Protein AF-A0A842XYD6-F1 (afdb_monomer_lite)

Foldseek 3Di:
DDPQAEDEPDDQQDWFQFPVVRDIDGQHPDCPDPNNVRLLRGDQCQRQPLQRQWFAFPVVRDIDGSPPPPRSVRTHRYDYDPPRHHDPDPPDDDDDDDPDDDDDDPFQPFDDDPFQVLFQDDPCNLLVQAPDPVLSVVLVVLVVLLVVCCVPLVFDWFDDSAFIFTDALLDTQWTWGHDNQHIKIKGWAWDQDPPAQHTDIDIDIATDRPDDPRHDPDCVVVNVSSVVRSVVVVVCLLVPSHDSNQSSVLSLQQVCLPPPHAVVQQKHFRHAQTFLGWGQDPNDTDTHTQGTWIARPPAQATEREQEDEPPDAVQVSLSVQLSSLVSCQVCVVSNVVVCVVSPRSHDSLEYEYEYEYADPNPPPDDHDPVSVVSCVVSVYWYKYWHWHNCCSVVVDTHTPDIDTHD

Radius of gyration: 24.39 Å; chains: 1; bounding box: 54×69×56 Å

Secondary structure (DSSP, 8-state):
-----EEEE-STT-EEEETTTTEEEE--S-TTSHHHHTGGGB-HHHHHSTT-SEEEETTTTEEEETT-GGGGGGEEEEEE-TTSPPPP-------PPP-----------B-----GGGSS--HHHHHHT---HHHHHHHHHHHHHHHHHHHHH--EEEEETTEEEEEETTEEEEEEEEETTEEEEEEEEEEEPTTSS-EEEEEEEEEESSS-TT--SSHHHHHHHHHHHHHHHHHHHHTT----HHHHHHHHHHHHHHHT-BTTB-EEEEEEEEEEEEEEETTEEEEEEEEEEEEETTT-EEEEEEE--TT--HHHHHHHHHHHHHHHHHHHHHHHHHHHHTT---EEEEEEEEEEEEGGGTTT----HHHHHHHHHHTEEEEEEEE-TTHHHHT---EEEEEEE-

pLDDT: mean 82.73, std 16.47, range [23.86, 97.06]

Sequence (406 aa):
MTDTKIKPLNQPGDYYFCSQCSEWHIYRADPDTPGHQHITHLDEEQTNSPSAKYYFCGACNKWHTGSKKDHLQNRLQIKRDDSIKPAPSAKNLRVQPKRTGARHSEDAEIGSFDGAAGLWKTESELLGSISSSESRRICEEILELAGSLDKNLHIQRFNRKNGFSFIVKGLKIGEIKIGSGGFVLSLMKNILNKGYTSVRKEKQDFIFNGTSANNPDSLKEIQDHLISESKNLISLRKTNTIGYREKWLHCLLIEQMQDNGLAGLDLDFLYYETPAGKVKRSRQFGREHIDILAGDRKNKSLAVVEVKKEGTDIGSAVSQGLSYIGWLWEHKEHLKPRIKQVGWDVSIDNLKLSIIAPDVDIQNFSLDAISKEQIKKYNCKVNLVSINQDWVQNENISVTRNFEID

Structure (mmCIF, N/CA/C/O backbone):
data_AF-A0A842XYD6-F1
#
_entry.id   AF-A0A842XYD6-F1
#
loop_
_atom_site.group_PDB
_atom_site.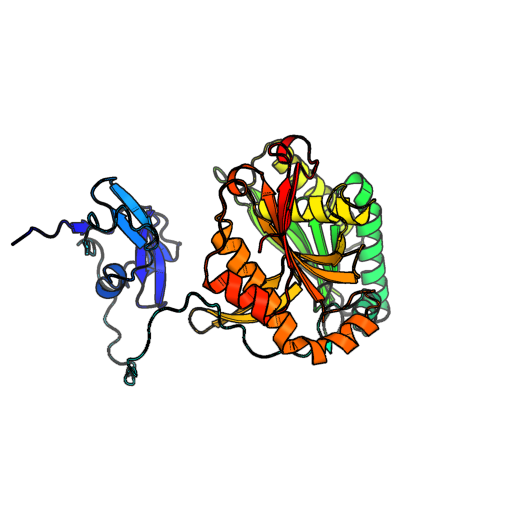id
_atom_site.type_symbol
_atom_site.label_atom_id
_atom_site.label_alt_id
_atom_site.label_comp_id
_atom_site.label_asym_id
_atom_site.label_entity_id
_atom_site.label_seq_id
_atom_site.pdbx_PDB_ins_code
_atom_site.Cartn_x
_atom_site.Cartn_y
_atom_site.Cartn_z
_atom_site.occupancy
_atom_site.B_iso_or_equiv
_atom_site.auth_seq_id
_atom_site.auth_comp_id
_atom_site.auth_asym_id
_atom_site.auth_atom_id
_atom_site.pdbx_PDB_model_num
ATOM 1 N N . MET A 1 1 ? 3.593 -49.746 26.029 1.00 36.34 1 MET A N 1
ATOM 2 C CA . MET A 1 1 ? 4.529 -49.032 25.138 1.00 36.34 1 MET A CA 1
ATOM 3 C C . MET A 1 1 ? 3.770 -48.782 23.852 1.00 36.34 1 MET A C 1
ATOM 5 O O . MET A 1 1 ? 3.431 -49.740 23.179 1.00 36.34 1 MET A O 1
ATOM 9 N N . THR A 1 2 ? 3.335 -47.550 23.604 1.00 44.50 2 THR A N 1
ATOM 10 C CA . THR A 1 2 ? 2.641 -47.193 22.360 1.00 44.50 2 THR A CA 1
ATOM 11 C C . THR A 1 2 ? 3.687 -46.988 21.277 1.00 44.50 2 THR A C 1
ATOM 13 O O . THR A 1 2 ? 4.556 -46.136 21.451 1.00 44.50 2 THR A O 1
ATOM 16 N N . ASP A 1 3 ? 3.621 -47.764 20.197 1.00 54.97 3 ASP A N 1
ATOM 17 C CA . ASP A 1 3 ? 4.497 -47.596 19.039 1.00 54.97 3 ASP A CA 1
ATOM 18 C C . ASP A 1 3 ? 4.385 -46.166 18.505 1.00 54.97 3 ASP A C 1
ATOM 20 O O . ASP A 1 3 ? 3.336 -45.741 18.007 1.00 54.97 3 ASP A O 1
ATOM 24 N N . THR A 1 4 ? 5.469 -45.401 18.627 1.00 74.81 4 THR A N 1
ATOM 25 C CA . THR A 1 4 ? 5.560 -44.077 18.021 1.00 74.81 4 THR A CA 1
ATOM 26 C C . THR A 1 4 ? 5.553 -44.259 16.512 1.00 74.81 4 THR A C 1
ATOM 28 O O . THR A 1 4 ? 6.527 -44.725 15.923 1.00 74.81 4 THR A O 1
ATOM 31 N N . LYS A 1 5 ? 4.441 -43.907 15.871 1.00 88.19 5 LYS A N 1
ATOM 32 C CA . LYS A 1 5 ? 4.322 -43.957 14.414 1.00 88.19 5 LYS A CA 1
ATOM 33 C C . LYS A 1 5 ? 5.274 -42.929 13.783 1.00 88.19 5 LYS A C 1
ATOM 35 O O . LYS A 1 5 ? 5.242 -41.746 14.131 1.00 88.19 5 LYS A O 1
ATOM 40 N N . ILE A 1 6 ? 6.114 -43.395 12.859 1.00 91.81 6 ILE A N 1
ATOM 41 C CA . ILE A 1 6 ? 7.179 -42.614 12.213 1.00 91.81 6 ILE A CA 1
ATOM 42 C C . ILE A 1 6 ? 6.788 -42.273 10.771 1.00 91.81 6 ILE A C 1
ATOM 44 O O . ILE A 1 6 ? 6.223 -43.102 10.062 1.00 91.81 6 ILE A O 1
ATOM 48 N N . LYS A 1 7 ? 7.147 -41.067 10.325 1.00 93.19 7 LYS A N 1
ATOM 49 C CA . LYS A 1 7 ? 7.185 -40.672 8.917 1.00 93.19 7 LYS A CA 1
ATOM 50 C C . LYS A 1 7 ? 8.638 -40.388 8.499 1.00 93.19 7 LYS A C 1
ATOM 52 O O . LYS A 1 7 ? 9.235 -39.464 9.056 1.00 93.19 7 LYS A O 1
ATOM 57 N N . PRO A 1 8 ? 9.199 -41.120 7.520 1.00 92.25 8 PRO A N 1
ATOM 58 C CA . PRO A 1 8 ? 10.476 -40.755 6.918 1.00 92.25 8 PRO A CA 1
ATOM 59 C C . PRO A 1 8 ? 10.327 -39.479 6.076 1.00 92.25 8 PRO A C 1
ATOM 61 O O . PRO A 1 8 ? 9.286 -39.243 5.449 1.00 92.25 8 PRO A O 1
ATOM 64 N N . LEU A 1 9 ? 11.365 -38.644 6.098 1.00 86.50 9 LEU A N 1
ATOM 65 C CA . LEU A 1 9 ? 11.439 -37.393 5.350 1.00 86.50 9 LEU A CA 1
ATOM 66 C C . LEU A 1 9 ? 12.181 -37.608 4.027 1.00 86.50 9 LEU A C 1
ATOM 68 O O . LEU A 1 9 ? 13.406 -37.568 4.004 1.00 86.50 9 LEU A O 1
ATOM 72 N N . ASN A 1 10 ? 11.445 -37.837 2.940 1.00 79.50 10 ASN A N 1
ATOM 73 C CA . ASN A 1 10 ? 12.023 -38.046 1.603 1.00 79.50 10 ASN A CA 1
ATOM 74 C C . ASN A 1 10 ? 11.059 -37.739 0.441 1.00 79.50 10 ASN A C 1
ATOM 76 O O . ASN A 1 10 ? 11.408 -37.968 -0.716 1.00 79.50 10 ASN A O 1
ATOM 80 N N . GLN A 1 11 ? 9.846 -37.247 0.717 1.00 87.44 11 GLN A N 1
ATOM 81 C CA . GLN A 1 11 ? 8.850 -36.987 -0.322 1.00 87.44 11 GLN A CA 1
ATOM 82 C C . GLN A 1 11 ? 8.750 -35.492 -0.626 1.00 87.44 11 GLN A C 1
ATOM 84 O O . GLN A 1 11 ? 8.710 -34.682 0.307 1.00 87.44 11 GLN A O 1
ATOM 89 N N . PRO A 1 12 ? 8.679 -35.083 -1.907 1.00 88.81 12 PRO A N 1
ATOM 90 C CA . PRO A 1 12 ? 8.413 -33.695 -2.261 1.00 88.81 12 PRO A CA 1
ATOM 91 C C . PRO A 1 12 ? 7.167 -33.172 -1.539 1.00 88.81 12 PRO A C 1
ATOM 93 O O . PRO A 1 12 ? 6.102 -33.784 -1.588 1.00 88.81 12 PRO A O 1
ATOM 96 N N . GLY A 1 13 ? 7.306 -32.035 -0.861 1.00 85.56 13 GLY A N 1
ATOM 97 C CA . GLY A 1 13 ? 6.269 -31.486 0.012 1.00 85.56 13 GLY A CA 1
ATOM 98 C C . GLY A 1 13 ? 6.464 -31.773 1.502 1.00 85.56 13 GLY A C 1
ATOM 99 O O . GLY A 1 13 ? 5.703 -31.242 2.309 1.00 85.56 13 GLY A O 1
ATOM 100 N N . ASP A 1 14 ? 7.475 -32.556 1.885 1.00 92.44 14 ASP A N 1
ATOM 101 C CA . ASP A 1 14 ? 7.825 -32.772 3.288 1.00 92.44 14 ASP A CA 1
ATOM 102 C C . ASP A 1 14 ? 8.447 -31.535 3.933 1.00 92.44 14 ASP A C 1
ATOM 104 O O . ASP A 1 14 ? 9.275 -30.861 3.329 1.00 92.44 14 ASP A O 1
ATOM 108 N N . TYR A 1 15 ? 8.066 -31.231 5.174 1.00 93.50 15 TYR A N 1
ATOM 109 C CA . TYR A 1 15 ? 8.585 -30.076 5.903 1.00 93.50 15 TYR A CA 1
ATOM 110 C C . TYR A 1 15 ? 9.590 -30.498 6.967 1.00 93.50 15 TYR A C 1
ATOM 112 O O . TYR A 1 15 ? 9.390 -31.484 7.672 1.00 93.50 15 TYR A O 1
ATOM 120 N N . TYR A 1 16 ? 10.645 -29.707 7.133 1.00 93.44 16 TYR A N 1
ATOM 121 C CA . TYR A 1 16 ? 11.619 -29.927 8.194 1.00 93.44 16 TYR A CA 1
ATOM 122 C C . TYR A 1 16 ? 12.285 -28.649 8.677 1.00 93.44 16 TYR A C 1
ATOM 124 O O . TYR A 1 16 ? 12.340 -27.652 7.956 1.00 93.44 16 TYR A O 1
ATOM 132 N N . PHE A 1 17 ? 12.816 -28.694 9.897 1.00 91.31 17 PHE A N 1
ATOM 133 C CA . PHE A 1 17 ? 13.680 -27.654 10.430 1.00 91.31 17 PHE A CA 1
ATOM 134 C C . PHE A 1 17 ? 15.140 -27.936 10.069 1.00 91.31 17 PHE A C 1
ATOM 136 O O . PHE A 1 17 ? 15.642 -29.043 10.268 1.00 91.31 17 PHE A O 1
ATOM 143 N N . CYS A 1 18 ? 15.826 -26.929 9.541 1.00 88.38 18 CYS A N 1
ATOM 144 C CA . CYS A 1 18 ? 17.229 -27.002 9.172 1.00 88.38 18 CYS A CA 1
ATOM 145 C C . CYS A 1 18 ? 18.097 -26.335 10.241 1.00 88.38 18 CYS A C 1
ATOM 147 O O . CYS A 1 18 ? 17.972 -25.139 10.506 1.00 88.38 18 CYS A O 1
ATOM 149 N N . SER A 1 19 ? 19.024 -27.099 10.817 1.00 83.62 19 SER A N 1
ATOM 150 C CA . SER A 1 19 ? 19.964 -26.604 11.833 1.00 83.62 19 SER A CA 1
ATOM 151 C C . SER A 1 19 ? 20.940 -25.549 11.297 1.00 83.62 19 SER A C 1
ATOM 153 O O . SER A 1 19 ? 21.333 -24.649 12.037 1.00 83.62 19 SER A O 1
ATOM 155 N N . GLN A 1 20 ? 21.312 -25.620 10.015 1.00 82.94 20 GLN A N 1
ATOM 156 C CA . GLN A 1 20 ? 22.312 -24.733 9.414 1.00 82.94 20 GLN A CA 1
ATOM 157 C C . GLN A 1 20 ? 21.812 -23.290 9.286 1.00 82.94 20 GLN A C 1
ATOM 159 O O . GLN A 1 20 ? 22.507 -22.358 9.683 1.00 82.94 20 GLN A O 1
ATOM 164 N N . CYS A 1 21 ? 20.610 -23.097 8.741 1.00 81.69 21 CYS A N 1
ATOM 165 C CA . CYS A 1 21 ? 20.005 -21.771 8.589 1.00 81.69 21 CYS A CA 1
ATOM 166 C C . CYS A 1 21 ? 19.069 -21.406 9.750 1.00 81.69 21 CYS A C 1
ATOM 168 O O . CYS A 1 21 ? 18.688 -20.247 9.875 1.00 81.69 21 CYS A O 1
ATOM 170 N N . SER A 1 22 ? 18.734 -22.365 10.624 1.00 82.19 22 SER A N 1
ATOM 171 C CA . SER A 1 22 ? 17.732 -22.203 11.685 1.00 82.19 22 SER A CA 1
ATOM 172 C C . SER A 1 22 ? 16.338 -21.825 11.152 1.00 82.19 22 SER A C 1
ATOM 174 O O . SER A 1 22 ? 15.627 -21.032 11.771 1.00 82.19 22 SER A O 1
ATOM 176 N N . GLU A 1 23 ? 15.933 -22.397 10.012 1.00 86.56 23 GLU A N 1
ATOM 177 C CA . GLU A 1 23 ? 14.641 -22.137 9.360 1.00 86.56 23 GLU A CA 1
ATOM 178 C C . GLU A 1 23 ? 13.907 -23.421 8.946 1.00 86.56 23 GLU A C 1
ATOM 180 O O . GLU A 1 23 ? 14.483 -24.507 8.871 1.00 86.56 23 GLU A O 1
ATOM 185 N N . TRP A 1 24 ? 12.607 -23.287 8.657 1.00 89.06 24 TRP A N 1
ATOM 186 C CA . TRP A 1 24 ? 11.796 -24.360 8.083 1.00 89.06 24 TRP A CA 1
ATOM 187 C C . TRP A 1 24 ? 11.921 -24.394 6.562 1.00 89.06 24 TRP A C 1
ATOM 189 O O . TRP A 1 24 ? 11.697 -23.387 5.890 1.00 89.06 24 TRP A O 1
ATOM 199 N N . HIS A 1 25 ? 12.162 -25.579 6.019 1.00 90.81 25 HIS A N 1
ATOM 200 C CA . HIS A 1 25 ? 12.168 -25.836 4.589 1.00 90.81 25 HIS A CA 1
ATOM 201 C C . HIS A 1 25 ? 11.054 -26.797 4.185 1.00 90.81 25 HIS A C 1
ATOM 203 O O . HIS A 1 25 ? 10.542 -27.567 4.996 1.00 90.81 25 HIS A O 1
ATOM 209 N N . ILE A 1 26 ? 10.689 -26.719 2.906 1.00 93.00 26 ILE A N 1
ATOM 210 C CA . ILE A 1 26 ? 9.898 -27.727 2.207 1.00 93.00 26 ILE A CA 1
ATOM 211 C C . ILE A 1 26 ? 10.850 -28.484 1.285 1.00 93.00 26 ILE A C 1
ATOM 213 O O . ILE A 1 26 ? 11.513 -27.870 0.446 1.00 93.00 26 ILE A O 1
ATOM 217 N N . TYR A 1 27 ? 10.936 -29.796 1.448 1.00 89.00 27 TYR A N 1
ATOM 218 C CA . TYR A 1 27 ? 11.703 -30.651 0.565 1.00 89.00 27 TYR A CA 1
ATOM 219 C C . TYR A 1 27 ? 11.085 -30.624 -0.832 1.00 89.00 27 TYR A C 1
ATOM 221 O O . TYR A 1 27 ? 9.869 -30.763 -1.004 1.00 89.00 27 TYR A O 1
ATOM 229 N N . ARG A 1 28 ? 11.928 -30.422 -1.842 1.00 87.38 28 ARG A N 1
ATOM 230 C CA . ARG A 1 28 ? 11.546 -30.433 -3.256 1.00 87.38 28 ARG A CA 1
ATOM 231 C C . ARG A 1 28 ? 12.438 -31.426 -3.991 1.00 87.38 28 ARG A C 1
ATOM 233 O O . ARG A 1 28 ? 13.585 -31.633 -3.611 1.00 87.38 28 ARG A O 1
ATOM 240 N N . ALA A 1 29 ? 11.910 -32.022 -5.057 1.00 82.25 29 ALA A N 1
ATOM 241 C CA . ALA A 1 29 ? 12.683 -32.932 -5.905 1.00 82.25 29 ALA A CA 1
ATOM 242 C C . ALA A 1 29 ? 13.818 -32.217 -6.664 1.00 82.25 29 ALA A C 1
ATOM 244 O O . ALA A 1 29 ? 14.803 -32.849 -7.017 1.00 82.25 29 ALA A O 1
ATOM 245 N N . ASP A 1 30 ? 13.669 -30.911 -6.900 1.00 82.38 30 ASP A N 1
ATOM 246 C CA . ASP A 1 30 ? 14.645 -30.078 -7.601 1.00 82.38 30 ASP A CA 1
ATOM 247 C C . ASP A 1 30 ? 15.907 -29.839 -6.737 1.00 82.38 30 ASP A C 1
ATOM 249 O O . ASP A 1 30 ? 15.790 -29.200 -5.676 1.00 82.38 30 ASP A O 1
ATOM 253 N N . PRO A 1 31 ? 17.089 -30.326 -7.173 1.00 83.94 31 PRO A N 1
ATOM 254 C CA . PRO A 1 31 ? 18.334 -30.261 -6.410 1.00 83.94 31 PRO A CA 1
ATOM 255 C C . PRO A 1 31 ? 18.872 -28.843 -6.212 1.00 83.94 31 PRO A C 1
ATOM 257 O O . PRO A 1 31 ? 19.665 -28.626 -5.296 1.00 83.94 31 PRO A O 1
ATOM 260 N N . ASP A 1 32 ? 18.422 -27.868 -7.003 1.00 81.12 32 ASP A N 1
ATOM 261 C CA . ASP A 1 32 ? 18.888 -26.481 -6.906 1.00 81.12 32 ASP A CA 1
ATOM 262 C C . ASP A 1 32 ? 18.117 -25.668 -5.859 1.00 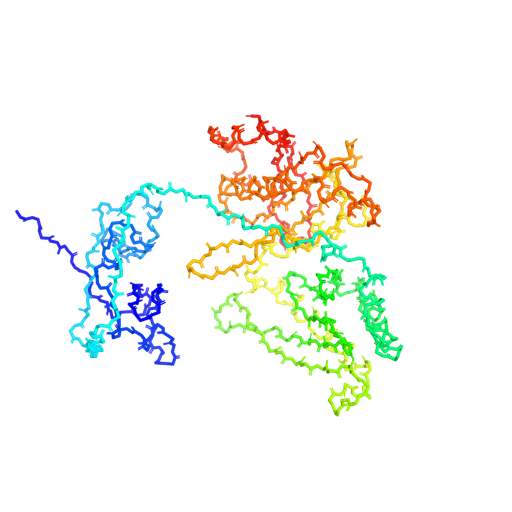81.12 32 ASP A C 1
ATOM 264 O O . ASP A 1 32 ? 18.437 -24.514 -5.565 1.00 81.12 32 ASP A O 1
ATOM 268 N N . THR A 1 33 ? 17.089 -26.263 -5.252 1.00 79.75 33 THR A N 1
ATOM 269 C CA . THR A 1 33 ? 16.294 -25.579 -4.237 1.00 79.75 33 THR A CA 1
ATOM 270 C C . THR A 1 33 ? 16.944 -25.674 -2.853 1.00 79.75 33 THR A C 1
ATOM 272 O O . THR A 1 33 ? 17.425 -26.744 -2.469 1.00 79.75 33 THR A O 1
ATOM 275 N N . PRO A 1 34 ? 16.866 -24.614 -2.022 1.00 79.44 34 PRO A N 1
ATOM 276 C CA . PRO A 1 34 ? 17.402 -24.654 -0.658 1.00 79.44 34 PRO A CA 1
ATOM 277 C C . PRO A 1 34 ? 16.852 -25.817 0.180 1.00 79.44 34 PRO A C 1
ATOM 279 O O . PRO A 1 34 ? 17.574 -26.428 0.959 1.00 79.44 34 PRO A O 1
ATOM 282 N N . GLY A 1 35 ? 15.575 -26.169 -0.013 1.00 83.88 35 GLY A N 1
ATOM 283 C CA . GLY A 1 35 ? 14.944 -27.286 0.692 1.00 83.88 35 GLY A CA 1
ATOM 284 C C . GLY A 1 35 ? 15.421 -28.672 0.254 1.00 83.88 35 GLY A C 1
ATOM 285 O O . GLY A 1 35 ? 15.217 -29.629 0.990 1.00 83.88 35 GLY A O 1
ATOM 286 N N . HIS A 1 36 ? 16.055 -28.803 -0.911 1.00 87.94 36 HIS A N 1
ATOM 287 C CA . HIS A 1 36 ? 16.757 -30.028 -1.286 1.00 87.94 36 HIS A CA 1
ATOM 288 C C . HIS A 1 36 ? 18.194 -30.006 -0.764 1.00 87.94 36 HIS A C 1
ATOM 290 O O . HIS A 1 36 ? 18.625 -30.938 -0.091 1.00 87.94 36 HIS A O 1
ATOM 296 N N . GLN A 1 37 ? 18.921 -28.913 -1.008 1.00 87.25 37 GLN A N 1
ATOM 297 C CA . GLN A 1 37 ? 20.338 -28.781 -0.651 1.00 87.25 37 GLN A CA 1
ATOM 298 C C . GLN A 1 37 ? 20.584 -28.895 0.857 1.00 87.25 37 GLN A C 1
ATOM 300 O O . GLN A 1 37 ? 21.593 -29.448 1.288 1.00 87.25 37 GLN A O 1
ATOM 305 N N . HIS A 1 38 ? 19.653 -28.402 1.674 1.00 90.62 38 HIS A N 1
ATOM 306 C CA . HIS A 1 38 ? 19.815 -28.357 3.124 1.00 90.62 38 HIS A CA 1
ATOM 307 C C . HIS A 1 38 ? 19.251 -29.583 3.856 1.00 90.62 38 HIS A C 1
ATOM 309 O O . HIS A 1 38 ? 19.219 -29.592 5.087 1.00 90.62 38 HIS A O 1
ATOM 315 N N . ILE A 1 39 ? 18.751 -30.609 3.159 1.00 90.31 39 ILE A N 1
ATOM 316 C CA . ILE A 1 39 ? 18.100 -31.757 3.819 1.00 90.31 39 ILE A CA 1
ATOM 317 C C . ILE A 1 39 ? 19.068 -32.557 4.707 1.00 90.31 39 ILE A C 1
ATOM 319 O O . ILE A 1 39 ? 18.686 -33.095 5.747 1.00 90.31 39 ILE A O 1
ATOM 323 N N . THR A 1 40 ? 20.356 -32.545 4.365 1.00 90.44 40 THR A N 1
ATOM 324 C CA . THR A 1 40 ? 21.452 -33.139 5.148 1.00 90.44 40 THR A CA 1
ATOM 325 C C . THR A 1 40 ? 21.668 -32.452 6.505 1.00 90.44 40 THR A C 1
ATOM 327 O O . THR A 1 40 ? 22.289 -33.033 7.398 1.00 90.44 40 THR A O 1
ATOM 330 N N . HIS A 1 41 ? 21.113 -31.247 6.686 1.00 89.50 41 HIS A N 1
ATOM 331 C CA . HIS A 1 41 ? 21.126 -30.452 7.916 1.00 89.50 41 HIS A CA 1
ATOM 332 C C . HIS A 1 41 ? 19.801 -30.514 8.700 1.00 89.50 41 HIS A C 1
ATOM 334 O O . HIS A 1 41 ? 19.600 -29.712 9.620 1.00 89.50 41 HIS A O 1
ATOM 340 N N . LEU A 1 42 ? 18.904 -31.455 8.363 1.00 90.25 42 LEU A N 1
ATOM 341 C CA . LEU A 1 42 ? 17.686 -31.752 9.126 1.00 90.25 42 LEU A CA 1
ATOM 342 C C . LEU A 1 42 ? 17.992 -31.890 10.623 1.00 90.25 42 LEU A C 1
ATOM 344 O O . LEU A 1 42 ? 18.786 -32.745 11.024 1.00 90.25 42 LEU A O 1
ATOM 348 N N . ASP A 1 43 ? 17.307 -31.080 11.423 1.00 90.19 43 ASP A N 1
ATOM 349 C CA . ASP A 1 43 ? 17.271 -31.148 12.878 1.00 90.19 43 ASP A CA 1
ATOM 350 C C . ASP A 1 43 ? 15.998 -31.888 13.307 1.00 90.19 43 ASP A C 1
ATOM 352 O O . ASP A 1 43 ? 14.897 -31.325 13.322 1.00 90.19 43 ASP A O 1
ATOM 356 N N . GLU A 1 44 ? 16.130 -33.179 13.606 1.00 91.38 44 GLU A N 1
ATOM 357 C CA . GLU A 1 44 ? 14.996 -34.003 14.026 1.00 91.38 44 GLU A CA 1
ATOM 358 C C . GLU A 1 44 ? 14.412 -33.553 15.366 1.00 91.38 44 GLU A C 1
ATOM 360 O O . GLU A 1 44 ? 13.205 -33.672 15.563 1.00 91.38 44 GLU A O 1
ATOM 365 N N . GLU A 1 45 ? 15.221 -33.011 16.278 1.00 90.69 45 GLU A N 1
ATOM 366 C CA . GLU A 1 45 ? 14.743 -32.566 17.588 1.00 90.69 45 GLU A CA 1
ATOM 367 C C . GLU A 1 45 ? 13.817 -31.356 17.425 1.00 90.69 45 GLU A C 1
ATOM 369 O O . GLU A 1 45 ? 12.677 -31.371 17.892 1.00 90.69 45 GLU A O 1
ATOM 374 N N . GLN A 1 46 ? 14.254 -30.340 16.676 1.00 86.06 46 GLN A N 1
ATOM 375 C CA . GLN A 1 46 ? 13.431 -29.161 16.394 1.00 86.06 46 GLN A CA 1
ATOM 376 C C . GLN A 1 46 ? 12.226 -29.490 15.506 1.00 86.06 46 GLN A C 1
ATOM 378 O O . GLN A 1 46 ? 11.126 -28.994 15.755 1.00 86.06 46 GLN A O 1
ATOM 383 N N . THR A 1 47 ? 12.393 -30.366 14.510 1.00 90.31 47 THR A N 1
ATOM 384 C CA . THR A 1 47 ? 11.291 -30.801 13.633 1.00 90.31 47 THR A CA 1
ATOM 385 C C . THR A 1 47 ? 10.206 -31.551 14.419 1.00 90.31 47 THR A C 1
ATOM 387 O O . THR A 1 47 ? 9.014 -31.410 14.134 1.00 90.31 47 THR A O 1
ATOM 390 N N . ASN A 1 48 ? 10.593 -32.311 15.449 1.00 89.50 48 ASN A N 1
ATOM 391 C CA . ASN A 1 48 ? 9.673 -33.055 16.313 1.00 89.50 48 ASN A CA 1
ATOM 392 C C . ASN A 1 48 ? 9.266 -32.325 17.594 1.00 89.50 48 ASN A C 1
ATOM 394 O O . ASN A 1 48 ? 8.432 -32.842 18.339 1.00 89.50 48 ASN A O 1
ATOM 398 N N . SER A 1 49 ? 9.779 -31.118 17.834 1.00 85.88 49 SER A N 1
ATOM 399 C CA . SER A 1 49 ? 9.426 -30.328 19.013 1.00 85.88 49 SER A CA 1
ATOM 400 C C . SER A 1 49 ? 7.903 -30.180 19.135 1.00 85.88 49 SER A C 1
ATOM 402 O O . SER A 1 49 ? 7.240 -29.935 18.120 1.00 85.88 49 SER A O 1
ATOM 404 N N . PRO A 1 50 ? 7.307 -30.267 20.340 1.00 80.38 50 PRO A N 1
ATOM 405 C CA . PRO A 1 50 ? 5.886 -29.982 20.557 1.00 80.38 50 PRO A CA 1
ATOM 406 C C . PRO A 1 50 ? 5.433 -28.626 19.992 1.00 80.38 50 PRO A C 1
ATOM 408 O O . PRO A 1 50 ? 4.285 -28.494 19.587 1.00 80.38 50 PRO A O 1
ATOM 411 N N . SER A 1 51 ? 6.346 -27.653 19.901 1.00 78.88 51 SER A N 1
ATOM 412 C CA . SER A 1 51 ? 6.119 -26.312 19.344 1.00 78.88 51 SER A CA 1
ATOM 413 C C . SER A 1 51 ? 6.498 -26.162 17.862 1.00 78.88 51 SER A C 1
ATOM 415 O O . SER A 1 51 ? 6.589 -25.043 17.354 1.00 78.88 51 SER A O 1
ATOM 417 N N . ALA A 1 52 ? 6.762 -27.263 17.155 1.00 79.06 52 ALA A N 1
ATOM 418 C CA . ALA A 1 52 ? 7.128 -27.237 15.743 1.00 79.06 52 ALA A CA 1
ATOM 419 C C . ALA A 1 52 ? 6.067 -26.519 14.889 1.00 79.06 52 ALA A C 1
ATOM 421 O O . ALA A 1 52 ? 4.867 -26.778 15.005 1.00 79.06 52 ALA A O 1
ATOM 422 N N . LYS A 1 53 ? 6.521 -25.643 13.978 1.00 85.38 53 LYS A N 1
ATOM 423 C CA . LYS A 1 53 ? 5.643 -24.882 13.071 1.00 85.38 53 LYS A CA 1
ATOM 424 C C . LYS A 1 53 ? 4.803 -25.795 12.186 1.00 85.38 53 LYS A C 1
ATOM 426 O O . LYS A 1 53 ? 3.656 -25.457 11.902 1.00 85.38 53 LYS A O 1
ATOM 431 N N . TYR A 1 54 ? 5.368 -26.920 11.756 1.00 89.31 54 TYR A N 1
ATOM 432 C CA . TYR A 1 54 ? 4.674 -27.921 10.961 1.00 89.31 54 TYR A CA 1
ATOM 433 C C . TYR A 1 54 ? 4.765 -29.292 11.622 1.00 89.31 54 TYR A C 1
ATOM 435 O O . TYR A 1 54 ? 5.767 -29.629 12.251 1.00 89.31 54 TYR A O 1
ATOM 443 N N . TYR A 1 55 ? 3.721 -30.094 11.449 1.00 92.12 55 TYR A N 1
ATOM 444 C CA . TYR A 1 55 ? 3.707 -31.497 11.839 1.00 92.12 55 TYR A CA 1
ATOM 445 C C . TYR A 1 55 ? 2.937 -32.320 10.810 1.00 92.12 55 TYR A C 1
ATOM 447 O O . TYR A 1 55 ? 2.073 -31.798 10.103 1.00 92.12 55 TYR A O 1
ATOM 455 N N . PHE A 1 56 ? 3.240 -33.612 10.727 1.00 92.69 56 PHE A N 1
ATOM 456 C CA . PHE A 1 56 ? 2.499 -34.525 9.868 1.00 92.69 56 PHE A CA 1
ATOM 457 C C . PHE A 1 56 ? 1.441 -35.270 10.676 1.00 92.69 56 PHE A C 1
ATOM 459 O O . PHE A 1 56 ? 1.751 -35.876 11.701 1.00 92.69 56 PHE A O 1
ATOM 466 N N . CYS A 1 57 ? 0.195 -35.224 10.216 1.00 91.88 57 CYS A N 1
ATOM 467 C CA . CYS A 1 57 ? -0.923 -35.924 10.832 1.00 91.88 57 CYS A CA 1
ATOM 468 C C . CYS A 1 57 ? -1.099 -37.298 10.181 1.00 91.88 57 CYS A C 1
ATOM 470 O O . CYS A 1 57 ? -1.397 -37.397 8.990 1.00 91.88 57 CYS A O 1
ATOM 472 N N . GLY A 1 58 ? -0.964 -38.358 10.977 1.00 89.62 58 GLY A N 1
ATOM 473 C CA . GLY A 1 58 ? -1.150 -39.735 10.522 1.00 89.62 58 GLY A CA 1
ATOM 474 C C . GLY A 1 58 ? -2.609 -40.121 10.273 1.00 89.62 58 GLY A C 1
ATOM 475 O O . GLY A 1 58 ? -2.856 -41.120 9.610 1.00 89.62 58 GLY A O 1
ATOM 476 N N . ALA A 1 59 ? -3.582 -39.352 10.777 1.00 87.38 59 ALA A N 1
ATOM 477 C CA . ALA A 1 59 ? -5.001 -39.629 10.536 1.00 87.38 59 ALA A CA 1
ATOM 478 C C . ALA A 1 59 ? -5.454 -39.176 9.141 1.00 87.38 59 ALA A C 1
ATOM 480 O O . ALA A 1 59 ? -6.262 -39.847 8.509 1.00 87.38 59 ALA A O 1
ATOM 481 N N . CYS A 1 60 ? -4.929 -38.052 8.644 1.00 90.94 60 CYS A N 1
ATOM 482 C CA . CYS A 1 60 ? -5.301 -37.514 7.334 1.00 90.94 60 CYS A CA 1
ATOM 483 C C . CYS A 1 60 ? -4.182 -37.597 6.285 1.00 90.94 60 CYS A C 1
ATOM 485 O O . CYS A 1 60 ? -4.391 -37.144 5.161 1.00 90.94 60 CYS A O 1
ATOM 487 N N . ASN A 1 61 ? -3.002 -38.115 6.648 1.00 90.31 61 ASN A N 1
ATOM 488 C CA . ASN A 1 61 ? -1.803 -38.192 5.807 1.00 90.31 61 ASN A CA 1
ATOM 489 C C . ASN A 1 61 ? -1.414 -36.849 5.162 1.00 90.31 61 ASN A C 1
ATOM 491 O O . ASN A 1 61 ? -1.097 -36.781 3.974 1.00 90.31 61 ASN A O 1
ATOM 495 N N . LYS A 1 62 ? -1.460 -35.757 5.938 1.00 90.50 62 LYS A N 1
ATOM 496 C CA . LYS A 1 62 ? -1.127 -34.400 5.468 1.00 90.50 62 LYS A CA 1
ATOM 497 C C . LYS A 1 62 ? -0.274 -33.644 6.478 1.00 90.50 62 LYS A C 1
ATOM 499 O O . LYS A 1 62 ? -0.318 -33.907 7.680 1.00 90.50 62 LYS A O 1
ATOM 504 N N . TRP A 1 63 ? 0.453 -32.655 5.969 1.00 89.94 63 TRP A N 1
ATOM 505 C CA . TRP A 1 63 ? 1.127 -31.651 6.781 1.00 89.94 63 TRP A CA 1
ATOM 506 C C . TRP A 1 63 ? 0.136 -30.595 7.282 1.00 89.94 63 TRP A C 1
ATOM 508 O O . TRP A 1 63 ? -0.725 -30.109 6.543 1.00 89.94 63 TRP A O 1
ATOM 518 N N . HIS A 1 64 ? 0.272 -30.230 8.549 1.00 87.94 64 HIS A N 1
ATOM 519 C CA . HIS A 1 64 ? -0.495 -29.183 9.209 1.00 87.94 64 HIS A CA 1
ATOM 520 C C . HIS A 1 64 ? 0.434 -28.178 9.872 1.00 87.94 64 HIS A C 1
ATOM 522 O O . HIS A 1 64 ? 1.593 -28.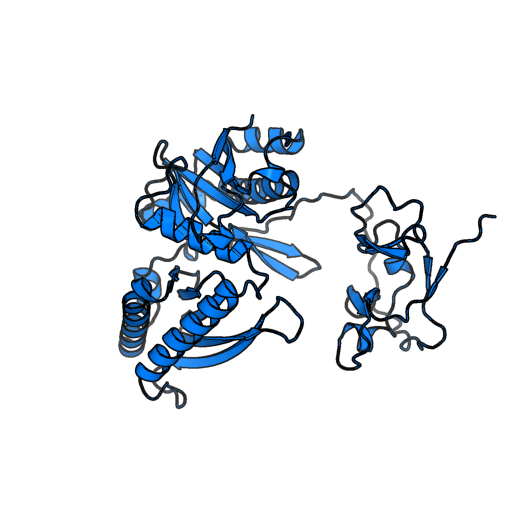474 10.160 1.00 87.94 64 HIS A O 1
ATOM 528 N N . THR A 1 65 ? -0.093 -26.986 10.129 1.00 84.06 65 THR A N 1
ATOM 529 C CA . THR A 1 65 ? 0.565 -25.989 10.969 1.00 84.06 65 THR A CA 1
ATOM 530 C C . THR A 1 65 ? 0.312 -26.308 12.439 1.00 84.06 65 THR A C 1
ATOM 532 O O . THR A 1 65 ? -0.785 -26.737 12.794 1.00 84.06 65 THR A O 1
ATOM 535 N N . GLY A 1 66 ? 1.295 -26.057 13.307 1.00 64.81 66 GLY A N 1
ATOM 536 C CA . GLY A 1 66 ? 1.204 -26.279 14.758 1.00 64.81 66 GLY A CA 1
ATOM 537 C C . GLY A 1 66 ? 0.049 -25.534 15.447 1.00 64.81 66 GLY A C 1
ATOM 538 O O . GLY A 1 66 ? -0.339 -25.897 16.551 1.00 64.81 66 GLY A O 1
ATOM 539 N N . SER A 1 67 ? -0.554 -24.549 14.774 1.00 60.84 67 SER A N 1
ATOM 540 C CA . SER A 1 67 ? -1.759 -23.836 15.211 1.00 60.84 67 SER A CA 1
ATOM 541 C C . SER A 1 67 ? -3.060 -24.648 15.106 1.00 60.84 67 SER A C 1
ATOM 543 O O . SER A 1 67 ? -4.033 -24.318 15.780 1.00 60.84 67 SER A O 1
ATOM 545 N N . LYS A 1 68 ? -3.115 -25.723 14.304 1.00 63.41 68 LYS A N 1
ATOM 546 C CA . LYS A 1 68 ? -4.319 -26.563 14.167 1.00 63.41 68 LYS A CA 1
ATOM 547 C C . LYS A 1 68 ? -4.370 -27.626 15.263 1.00 63.41 68 LYS A C 1
ATOM 549 O O . LYS A 1 68 ? -3.753 -28.683 15.117 1.00 63.41 68 LYS A O 1
ATOM 554 N N . LYS A 1 69 ? -5.109 -27.341 16.342 1.00 67.06 69 LYS A N 1
ATOM 555 C CA . LYS A 1 69 ? -5.178 -28.187 17.548 1.00 67.06 69 LYS A CA 1
ATOM 556 C C . LYS A 1 69 ? -5.871 -29.537 17.328 1.00 67.06 69 LYS A C 1
ATOM 558 O O . LYS A 1 69 ? -5.426 -30.524 17.905 1.00 67.06 69 LYS A O 1
ATOM 563 N N . ASP A 1 70 ? -6.859 -29.606 16.437 1.00 73.81 70 ASP A N 1
ATOM 564 C CA . ASP A 1 70 ? -7.759 -30.767 16.286 1.00 73.81 70 ASP A CA 1
ATOM 565 C C . ASP A 1 70 ? -7.091 -32.052 15.763 1.00 73.81 70 ASP A C 1
ATOM 567 O O . ASP A 1 70 ? -7.688 -33.129 15.803 1.00 73.81 70 ASP A O 1
ATOM 571 N N . HIS A 1 71 ? -5.853 -31.963 15.268 1.00 78.94 71 HIS A N 1
ATOM 572 C CA . HIS A 1 71 ? -5.111 -33.096 14.707 1.00 78.94 71 HIS A CA 1
ATOM 573 C C . HIS A 1 71 ? -3.767 -33.372 15.405 1.00 78.94 71 HIS A C 1
ATOM 575 O O . HIS A 1 71 ? -3.064 -34.307 15.011 1.00 78.94 71 HIS A O 1
ATOM 581 N N . LEU A 1 72 ? -3.407 -32.611 16.446 1.00 79.25 72 LEU A N 1
ATOM 582 C CA . LEU A 1 72 ? -2.107 -32.728 17.124 1.00 79.25 72 LEU A CA 1
ATOM 583 C C . LEU A 1 72 ? -1.900 -34.095 17.787 1.00 79.25 72 LEU A C 1
ATOM 585 O O . LEU A 1 72 ? -0.790 -34.623 17.775 1.00 79.25 72 LEU A O 1
ATOM 589 N N . GLN A 1 73 ? -2.968 -34.702 18.305 1.00 84.88 73 GLN A N 1
ATOM 590 C CA . GLN A 1 73 ? -2.958 -36.039 18.905 1.00 84.88 73 GLN A CA 1
ATOM 591 C C . GLN A 1 73 ? -2.584 -37.150 17.911 1.00 84.88 73 GLN A C 1
ATOM 593 O O . GLN A 1 73 ? -2.174 -38.230 18.321 1.00 84.88 73 GLN A O 1
ATOM 598 N N . ASN A 1 74 ? -2.700 -36.885 16.604 1.00 88.50 74 ASN A N 1
ATOM 599 C CA . ASN A 1 74 ? -2.359 -37.820 15.530 1.00 88.50 74 ASN A CA 1
ATOM 600 C C . ASN A 1 74 ? -0.992 -37.521 14.895 1.00 88.50 74 ASN A C 1
ATOM 602 O O . ASN A 1 74 ? -0.703 -37.998 13.792 1.00 88.50 74 ASN A O 1
ATOM 606 N N . ARG A 1 75 ? -0.166 -36.692 15.538 1.00 89.38 75 ARG A N 1
ATOM 607 C CA . ARG A 1 75 ? 1.153 -36.322 15.030 1.00 89.38 75 ARG A CA 1
ATOM 608 C C . ARG A 1 75 ? 2.066 -37.540 14.911 1.00 89.38 75 ARG A C 1
ATOM 610 O O . ARG A 1 75 ? 2.245 -38.289 15.867 1.00 89.38 75 ARG A O 1
ATOM 617 N N . LEU A 1 76 ? 2.694 -37.683 13.748 1.00 93.06 76 LEU A N 1
ATOM 618 C CA . LEU A 1 76 ? 3.766 -38.649 13.528 1.00 93.06 76 LEU A CA 1
ATOM 619 C C . LEU A 1 76 ? 5.126 -38.044 13.872 1.00 93.06 76 LEU A C 1
ATOM 621 O O . LEU A 1 76 ? 5.350 -36.845 13.677 1.00 93.06 76 LEU A O 1
ATOM 625 N N . GLN A 1 77 ? 6.044 -38.887 14.344 1.00 93.69 77 GLN A N 1
ATOM 626 C CA . GLN A 1 77 ? 7.443 -38.508 14.510 1.00 93.69 77 GLN A CA 1
ATOM 627 C C . GLN A 1 77 ? 8.124 -38.479 13.140 1.00 93.69 77 GLN A C 1
ATOM 629 O O . GLN A 1 77 ? 8.117 -39.471 12.416 1.00 93.69 77 GLN A O 1
ATOM 634 N N . ILE A 1 78 ? 8.728 -37.353 12.786 1.00 94.12 78 ILE A N 1
ATOM 635 C CA . ILE A 1 78 ? 9.504 -37.194 11.560 1.00 94.12 78 ILE A CA 1
ATOM 636 C C . ILE A 1 78 ? 10.913 -37.720 11.801 1.00 94.12 78 ILE A C 1
ATOM 638 O O . ILE A 1 78 ? 11.574 -37.291 12.742 1.00 94.12 78 ILE A O 1
ATOM 642 N N . LYS A 1 79 ? 11.394 -38.624 10.956 1.00 92.75 79 LYS A N 1
ATOM 643 C CA . LYS A 1 79 ? 12.788 -39.079 10.998 1.00 92.75 79 LYS A CA 1
ATOM 644 C C . LYS A 1 79 ? 13.468 -38.835 9.666 1.00 92.75 79 LYS A C 1
ATOM 646 O O . LYS A 1 79 ? 12.810 -38.840 8.623 1.00 92.75 79 LYS A O 1
ATOM 651 N N . ARG A 1 80 ? 14.783 -38.624 9.704 1.00 90.25 80 ARG A N 1
ATOM 652 C CA . ARG A 1 80 ? 15.601 -38.632 8.497 1.00 90.25 80 ARG A CA 1
ATOM 653 C C . ARG A 1 80 ? 15.440 -39.984 7.810 1.00 90.25 80 ARG A C 1
ATOM 655 O O . ARG A 1 80 ? 15.451 -41.019 8.470 1.00 90.25 80 ARG A O 1
ATOM 662 N N . ASP A 1 81 ? 15.268 -39.954 6.496 1.00 89.62 81 ASP A N 1
ATOM 663 C CA . ASP A 1 81 ? 15.328 -41.162 5.686 1.00 89.62 81 ASP A CA 1
ATOM 664 C C . ASP A 1 81 ? 16.770 -41.677 5.601 1.00 89.62 81 ASP A C 1
ATOM 666 O O . ASP A 1 81 ? 17.703 -40.881 5.475 1.00 89.62 81 ASP A O 1
ATOM 670 N N . ASP A 1 82 ? 16.956 -42.995 5.638 1.00 84.00 82 ASP A N 1
ATOM 671 C CA . ASP A 1 82 ? 18.281 -43.627 5.625 1.00 84.00 82 ASP A CA 1
ATOM 672 C C . ASP A 1 82 ? 19.106 -43.290 4.368 1.00 84.00 82 ASP A C 1
ATOM 674 O O . ASP A 1 82 ? 20.338 -43.360 4.387 1.00 84.00 82 ASP A O 1
ATOM 678 N N . SER A 1 83 ? 18.453 -42.879 3.274 1.00 83.06 83 SER A N 1
ATOM 679 C CA . SER A 1 83 ? 19.119 -42.404 2.055 1.00 83.06 83 SER A CA 1
ATOM 680 C C . SER A 1 83 ? 19.799 -41.036 2.207 1.00 83.06 83 SER A C 1
ATOM 682 O O . SER A 1 83 ? 20.686 -40.695 1.418 1.00 83.06 83 SER A O 1
ATOM 684 N N . ILE A 1 84 ? 19.439 -40.247 3.223 1.00 81.75 84 ILE A N 1
ATOM 685 C CA . ILE A 1 84 ? 19.965 -38.896 3.430 1.00 81.75 84 ILE A CA 1
ATOM 686 C C . ILE A 1 84 ? 21.150 -38.962 4.388 1.00 81.75 84 ILE A C 1
ATOM 688 O O . ILE A 1 84 ? 21.006 -39.173 5.594 1.00 81.75 84 ILE A O 1
ATOM 692 N N . LYS A 1 85 ? 22.353 -38.712 3.869 1.00 81.19 85 LYS A N 1
ATOM 693 C CA . LYS A 1 85 ? 23.562 -38.679 4.699 1.00 81.19 85 LYS A CA 1
ATOM 694 C C . LYS A 1 85 ? 23.650 -37.356 5.476 1.00 81.19 85 LYS A C 1
ATOM 696 O O . LYS A 1 85 ? 23.534 -36.297 4.859 1.00 81.19 85 LYS A O 1
ATOM 701 N N . PRO A 1 86 ? 23.867 -37.377 6.805 1.00 75.81 86 PRO A N 1
ATOM 702 C CA . PRO A 1 86 ? 24.044 -36.154 7.579 1.00 75.81 86 PRO A CA 1
ATOM 703 C C . PRO A 1 86 ? 25.265 -35.373 7.103 1.00 75.81 86 PRO A C 1
ATOM 705 O O . PRO A 1 86 ? 26.311 -35.956 6.810 1.00 75.81 86 PRO A O 1
ATOM 708 N N . ALA A 1 87 ? 25.153 -34.048 7.100 1.00 75.19 87 ALA A N 1
ATOM 709 C CA . ALA A 1 87 ? 26.323 -33.200 6.947 1.00 75.19 87 ALA A CA 1
ATOM 710 C C . ALA A 1 87 ? 27.285 -33.408 8.138 1.00 75.19 87 ALA A C 1
ATOM 712 O O . ALA A 1 87 ? 26.829 -33.621 9.269 1.00 75.19 87 ALA A O 1
ATOM 713 N N . PRO A 1 88 ? 28.612 -33.358 7.921 1.00 57.66 88 PRO A N 1
ATOM 714 C CA . PRO A 1 88 ? 29.582 -33.499 8.997 1.00 57.66 88 PRO A CA 1
ATOM 715 C C . PRO A 1 88 ? 29.330 -32.453 10.090 1.00 57.66 88 PRO A C 1
ATOM 717 O O . PRO A 1 88 ? 29.150 -31.265 9.825 1.00 57.66 88 PRO A O 1
ATOM 720 N N . SER A 1 89 ? 29.289 -32.925 11.335 1.00 46.06 89 SER A N 1
ATOM 721 C CA . SER A 1 89 ? 28.994 -32.117 12.516 1.00 46.06 89 SER A CA 1
ATOM 722 C C . SER A 1 89 ? 29.996 -30.967 12.660 1.00 46.06 89 SER A C 1
ATOM 724 O O . SER A 1 89 ? 31.161 -31.188 12.993 1.00 46.06 89 SER A O 1
ATOM 726 N N . ALA A 1 90 ? 29.534 -29.728 12.477 1.00 40.47 90 ALA A N 1
ATOM 727 C CA . ALA A 1 90 ? 30.250 -28.539 12.926 1.00 40.47 90 ALA A CA 1
ATOM 728 C C . ALA A 1 90 ? 30.172 -28.468 14.462 1.00 40.47 90 ALA A C 1
ATOM 730 O O . ALA A 1 90 ? 29.345 -27.760 15.038 1.00 40.47 90 ALA A O 1
ATOM 731 N N . LYS A 1 91 ? 30.995 -29.263 15.152 1.00 34.41 91 LYS A N 1
ATOM 732 C CA . LYS A 1 91 ? 31.179 -29.127 16.600 1.00 34.41 91 LYS A CA 1
ATOM 733 C C . LYS A 1 91 ? 31.819 -27.767 16.895 1.00 34.41 91 LYS A C 1
ATOM 735 O O . LYS A 1 91 ? 32.869 -27.445 16.353 1.00 34.41 91 LYS A O 1
ATOM 740 N N . ASN A 1 92 ? 31.212 -27.054 17.845 1.00 33.19 92 ASN A N 1
ATOM 741 C CA . ASN A 1 92 ? 31.710 -25.869 18.554 1.00 33.19 92 ASN A CA 1
ATOM 742 C C . ASN A 1 92 ? 31.502 -24.498 17.890 1.00 33.19 92 ASN A C 1
ATOM 744 O O . ASN A 1 92 ? 32.453 -23.799 17.559 1.00 33.19 92 ASN A O 1
ATOM 748 N N . LEU A 1 93 ? 30.261 -24.013 17.922 1.00 29.67 93 LEU A N 1
ATOM 749 C CA . LEU A 1 93 ? 30.021 -22.614 18.286 1.00 29.67 93 LEU A CA 1
ATOM 750 C C . LEU A 1 93 ? 29.309 -22.604 19.638 1.00 29.67 93 LEU A C 1
ATOM 752 O O . LEU A 1 93 ? 28.178 -23.066 19.769 1.00 29.67 93 LEU A O 1
ATOM 756 N N . ARG A 1 94 ? 30.042 -22.159 20.666 1.00 27.19 94 ARG A N 1
ATOM 757 C CA . A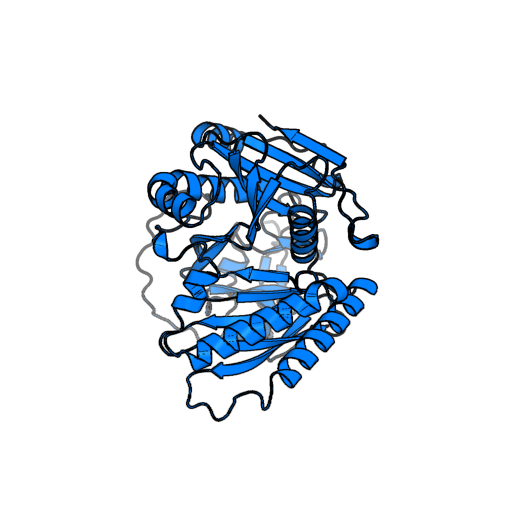RG A 1 94 ? 29.621 -22.088 22.070 1.00 27.19 94 ARG A CA 1
ATOM 758 C C . ARG A 1 94 ? 28.216 -21.495 22.194 1.00 27.19 94 ARG A C 1
ATOM 760 O O . ARG A 1 94 ? 28.012 -20.300 21.999 1.00 27.19 94 ARG A O 1
ATOM 767 N N . VAL A 1 95 ? 27.274 -22.340 22.596 1.00 32.25 95 VAL A N 1
ATOM 768 C CA . VAL A 1 95 ? 25.977 -21.936 23.134 1.00 32.25 95 VAL A CA 1
ATOM 769 C C . VAL A 1 95 ? 26.237 -21.330 24.512 1.00 32.25 95 VAL A C 1
ATOM 771 O O . VAL A 1 95 ? 26.595 -22.044 25.446 1.00 32.25 95 VAL A O 1
ATOM 774 N N . GLN A 1 96 ? 26.102 -20.009 24.641 1.00 25.02 96 GLN A N 1
ATOM 775 C CA . GLN A 1 96 ? 25.946 -19.401 25.962 1.00 25.02 96 GLN A CA 1
ATOM 776 C C . GLN A 1 96 ? 24.553 -19.732 26.531 1.00 25.02 96 GLN A C 1
ATOM 778 O O . GLN A 1 96 ? 23.605 -19.911 25.758 1.00 25.02 96 GLN A O 1
ATOM 783 N N . PRO A 1 97 ? 24.409 -19.846 27.864 1.00 27.08 97 PRO A N 1
ATOM 784 C CA . PRO A 1 97 ? 23.238 -20.453 28.482 1.00 27.08 97 PRO A CA 1
ATOM 785 C C . PRO A 1 97 ? 21.986 -19.596 28.290 1.00 27.08 97 PRO A C 1
ATOM 787 O O . PRO A 1 97 ? 21.969 -18.404 28.597 1.00 27.08 97 PRO A O 1
ATOM 790 N N . LYS A 1 98 ? 20.912 -20.243 27.828 1.00 28.12 98 LYS A N 1
ATOM 791 C CA . LYS A 1 98 ? 19.550 -19.709 27.839 1.00 28.12 98 LYS A CA 1
ATOM 792 C C . LYS A 1 98 ? 19.143 -19.402 29.282 1.00 28.12 98 LYS A C 1
ATOM 794 O O . LYS A 1 98 ? 19.049 -20.314 30.099 1.00 28.12 98 LYS A O 1
ATOM 799 N N . ARG A 1 99 ? 18.799 -18.144 29.568 1.00 25.47 99 ARG A N 1
ATOM 800 C CA . ARG A 1 99 ? 17.829 -17.857 30.629 1.00 25.47 99 ARG A CA 1
ATOM 801 C C . ARG A 1 99 ? 16.473 -18.370 30.152 1.00 25.47 99 ARG A C 1
ATOM 803 O O . ARG A 1 99 ? 15.895 -17.856 29.201 1.00 25.47 99 ARG A O 1
ATOM 810 N N . THR A 1 100 ? 16.023 -19.436 30.794 1.00 32.84 100 THR A N 1
ATOM 811 C CA . THR A 1 100 ? 14.651 -19.932 30.778 1.00 32.84 100 THR A CA 1
ATOM 812 C C . THR A 1 100 ? 13.728 -18.895 31.406 1.00 32.84 100 THR A C 1
ATOM 814 O O . THR A 1 100 ? 13.974 -18.463 32.531 1.00 32.84 100 THR A O 1
ATOM 817 N N . GLY A 1 101 ? 12.653 -18.533 30.714 1.00 23.86 101 GLY A N 1
ATOM 818 C CA . GLY A 1 101 ? 11.577 -17.752 31.307 1.00 23.86 101 GLY A CA 1
ATOM 819 C C . GLY A 1 101 ? 10.598 -17.211 30.274 1.00 23.86 101 GLY A C 1
ATOM 820 O O . GLY A 1 101 ? 10.990 -16.435 29.417 1.00 23.86 101 GLY A O 1
ATOM 821 N N . ALA A 1 102 ? 9.335 -17.595 30.456 1.00 24.61 102 ALA A N 1
ATOM 822 C CA . ALA A 1 102 ? 8.114 -16.999 29.915 1.00 24.61 102 ALA A CA 1
ATOM 823 C C . ALA A 1 102 ? 7.677 -17.376 28.482 1.00 24.61 102 ALA A C 1
ATOM 825 O O . ALA A 1 102 ? 8.256 -16.981 27.480 1.00 24.61 102 ALA A O 1
ATOM 826 N N . ARG A 1 103 ? 6.612 -18.195 28.477 1.00 25.72 103 ARG A N 1
ATOM 827 C CA . ARG A 1 103 ? 5.386 -18.173 27.656 1.00 25.72 103 ARG A CA 1
ATOM 828 C C . ARG A 1 103 ? 5.407 -17.339 26.366 1.00 25.72 103 ARG A C 1
ATOM 830 O O . ARG A 1 103 ? 5.729 -16.162 26.385 1.00 25.72 103 ARG A O 1
ATOM 837 N N . HIS A 1 104 ? 4.913 -17.965 25.295 1.00 29.50 104 HIS A N 1
ATOM 838 C CA . HIS A 1 104 ? 4.381 -17.312 24.099 1.00 29.50 104 HIS A CA 1
ATOM 839 C C . HIS A 1 104 ? 3.689 -15.976 24.420 1.00 29.50 104 HIS A C 1
ATOM 841 O O . HIS A 1 104 ? 2.714 -15.972 25.171 1.00 29.50 104 HIS A O 1
ATOM 847 N N . SER A 1 105 ? 4.144 -14.892 23.793 1.00 27.53 105 SER A N 1
ATOM 848 C CA . SER A 1 105 ? 3.240 -13.847 23.319 1.00 27.53 105 SER A CA 1
ATOM 849 C C . SER A 1 105 ? 3.214 -13.924 21.792 1.00 27.53 105 SER A C 1
ATOM 851 O O . SER A 1 105 ? 4.255 -13.981 21.135 1.00 27.53 105 SER A O 1
ATOM 853 N N . GLU A 1 106 ? 2.014 -13.994 21.223 1.00 33.97 106 GLU A N 1
ATOM 854 C CA . GLU A 1 106 ? 1.757 -13.685 19.814 1.00 33.97 106 GLU A CA 1
ATOM 855 C C . GLU A 1 106 ? 1.647 -12.165 19.638 1.00 33.97 106 GLU A C 1
ATOM 857 O O . GLU A 1 106 ? 0.747 -11.672 18.977 1.00 33.97 106 GLU A O 1
ATOM 862 N N . ASP A 1 107 ? 2.584 -11.417 20.220 1.00 34.88 107 ASP A N 1
ATOM 863 C CA . ASP A 1 107 ? 2.715 -9.989 19.977 1.00 34.88 107 ASP A CA 1
ATOM 864 C C . ASP A 1 107 ? 4.011 -9.783 19.203 1.00 34.88 107 ASP A C 1
ATOM 866 O O . ASP A 1 107 ? 5.114 -10.049 19.689 1.00 34.88 107 ASP A O 1
ATOM 870 N N . ALA A 1 108 ? 3.881 -9.344 17.955 1.00 41.41 108 ALA A N 1
ATOM 871 C CA . ALA A 1 108 ? 5.004 -8.787 17.229 1.00 41.41 108 ALA A CA 1
ATOM 872 C C . ALA A 1 108 ? 5.552 -7.602 18.043 1.00 41.41 108 ALA A C 1
ATOM 874 O O . ALA A 1 108 ? 4.899 -6.570 18.150 1.00 41.41 108 ALA A O 1
ATOM 875 N N . GLU A 1 109 ? 6.742 -7.740 18.636 1.00 38.94 109 GLU A N 1
ATOM 876 C CA . GLU A 1 109 ? 7.417 -6.610 19.281 1.00 38.94 109 GLU A CA 1
ATOM 877 C C . GLU A 1 109 ? 7.770 -5.572 18.206 1.00 38.94 109 GLU A C 1
ATOM 879 O O . GLU A 1 109 ? 8.706 -5.761 17.416 1.00 38.94 109 GLU A O 1
ATOM 884 N N . ILE A 1 110 ? 7.003 -4.480 18.158 1.00 47.66 110 ILE A N 1
ATOM 885 C CA . ILE A 1 110 ? 7.266 -3.344 17.279 1.00 47.66 110 ILE A CA 1
ATOM 886 C C . ILE A 1 110 ? 8.436 -2.549 17.867 1.00 47.66 110 ILE A C 1
ATOM 888 O O . ILE A 1 110 ? 8.365 -1.983 18.951 1.00 47.66 110 ILE A O 1
ATOM 892 N N . GLY A 1 111 ? 9.562 -2.555 17.159 1.00 45.53 111 GLY A N 1
ATOM 893 C CA . GLY A 1 111 ? 10.795 -1.880 17.550 1.00 45.53 111 GLY A CA 1
ATOM 894 C C . GLY A 1 111 ? 10.709 -0.353 17.498 1.00 45.53 111 GLY A C 1
ATOM 895 O O . GLY A 1 111 ? 9.793 0.224 16.910 1.00 45.53 111 GLY A O 1
ATOM 896 N N . SER A 1 112 ? 11.719 0.288 18.096 1.00 47.75 112 SER A N 1
ATOM 897 C CA . SER A 1 112 ? 11.795 1.733 18.343 1.00 47.75 112 SER A CA 1
ATOM 898 C C . SER A 1 112 ? 11.591 2.622 17.106 1.00 47.75 112 SER A C 1
ATOM 900 O O . SER A 1 112 ? 11.898 2.254 15.969 1.00 47.75 112 SER A O 1
ATOM 902 N N . PHE A 1 113 ? 11.073 3.827 17.364 1.00 57.31 113 PHE A N 1
ATOM 903 C CA . PHE A 1 113 ? 10.726 4.850 16.381 1.00 57.31 113 PHE A CA 1
ATOM 904 C C . PHE A 1 113 ? 11.873 5.205 15.422 1.00 57.31 113 PHE A C 1
ATOM 906 O O . PHE A 1 113 ? 12.809 5.928 15.768 1.00 57.31 113 PHE A O 1
ATOM 913 N N . ASP A 1 114 ? 11.765 4.773 14.165 1.00 55.84 114 ASP A N 1
ATOM 914 C CA . ASP A 1 114 ? 12.570 5.305 13.064 1.00 55.84 114 ASP A CA 1
ATOM 915 C C . ASP A 1 114 ? 12.045 6.714 12.703 1.00 55.84 114 ASP A C 1
ATOM 917 O O . ASP A 1 114 ? 11.311 6.841 11.731 1.00 55.84 114 ASP A O 1
ATOM 921 N N . GLY A 1 115 ? 12.383 7.737 13.499 1.00 60.38 115 GLY A N 1
ATOM 922 C CA . GLY A 1 115 ? 12.172 9.185 13.281 1.00 60.38 115 GLY A CA 1
ATOM 923 C C . GLY A 1 115 ? 11.094 9.655 12.275 1.00 60.38 115 GLY A C 1
ATOM 924 O O . GLY A 1 115 ? 11.208 9.452 11.065 1.00 60.38 115 GLY A O 1
ATOM 925 N N . ALA A 1 116 ? 10.126 10.445 12.757 1.00 63.91 116 ALA A N 1
ATOM 926 C CA . ALA A 1 116 ? 8.957 10.947 12.014 1.00 63.91 116 ALA A CA 1
ATOM 927 C C . ALA A 1 116 ? 9.278 11.620 10.669 1.00 63.91 116 ALA A C 1
ATOM 929 O O . ALA A 1 116 ? 8.516 11.495 9.713 1.00 63.91 116 ALA A O 1
ATOM 930 N N . ALA A 1 117 ? 10.413 12.323 10.585 1.00 60.66 117 ALA A N 1
ATOM 931 C CA . ALA A 1 117 ? 10.805 13.130 9.427 1.00 60.66 117 ALA A CA 1
ATOM 932 C C . ALA A 1 117 ? 10.966 12.320 8.124 1.00 60.66 117 ALA A C 1
ATOM 934 O O . ALA A 1 117 ? 10.961 12.882 7.032 1.00 60.66 117 ALA A O 1
ATOM 935 N N . GLY A 1 118 ? 11.121 10.995 8.221 1.00 69.06 118 GLY A N 1
ATOM 936 C CA . GLY A 1 118 ? 11.200 10.105 7.061 1.00 69.06 118 GLY A CA 1
ATOM 937 C C . GLY A 1 118 ? 9.874 9.459 6.650 1.00 69.06 118 GLY A C 1
ATOM 938 O O . GLY A 1 118 ? 9.881 8.670 5.707 1.00 69.06 118 GLY A O 1
ATOM 939 N N . LEU A 1 119 ? 8.772 9.714 7.360 1.00 78.50 119 LEU A N 1
ATOM 940 C CA . LEU A 1 119 ? 7.472 9.093 7.100 1.00 78.50 119 LEU A CA 1
ATOM 941 C C . LEU A 1 119 ? 6.601 9.980 6.208 1.00 78.50 119 LEU A C 1
ATOM 943 O O . LEU A 1 119 ? 6.676 11.202 6.268 1.00 78.50 119 LEU A O 1
ATOM 947 N N . TRP A 1 120 ? 5.758 9.349 5.392 1.00 84.75 120 TRP A N 1
ATOM 948 C CA . TRP A 1 120 ? 4.707 10.009 4.606 1.00 84.75 120 TRP A CA 1
ATOM 949 C C . TRP A 1 120 ? 5.180 11.183 3.752 1.00 84.75 120 TRP A C 1
ATOM 951 O O . TRP A 1 120 ? 4.543 12.233 3.735 1.00 84.75 120 TRP A O 1
ATOM 961 N N . LYS A 1 121 ? 6.343 11.061 3.101 1.00 86.25 121 LYS A N 1
ATOM 962 C CA . LYS A 1 121 ? 6.876 12.147 2.271 1.00 86.25 121 LYS A CA 1
ATOM 963 C C . LYS A 1 121 ? 5.880 12.530 1.179 1.00 86.25 121 LYS A C 1
ATOM 965 O O . LYS A 1 121 ? 5.374 11.671 0.453 1.00 86.25 121 LYS A O 1
ATOM 970 N N . THR A 1 122 ? 5.610 13.825 1.085 1.00 89.88 122 THR A N 1
ATOM 971 C CA . THR A 1 122 ? 4.856 14.403 -0.024 1.00 89.88 122 THR A CA 1
ATOM 972 C C . THR A 1 122 ? 5.673 14.283 -1.307 1.00 89.88 122 THR A C 1
ATOM 974 O O . THR A 1 122 ? 6.891 14.088 -1.283 1.00 89.88 122 THR A O 1
ATOM 977 N N . GLU A 1 123 ? 5.004 14.408 -2.447 1.00 93.00 123 GLU A N 1
ATOM 978 C CA . GLU A 1 123 ? 5.675 14.381 -3.747 1.00 93.00 123 GLU A CA 1
ATOM 97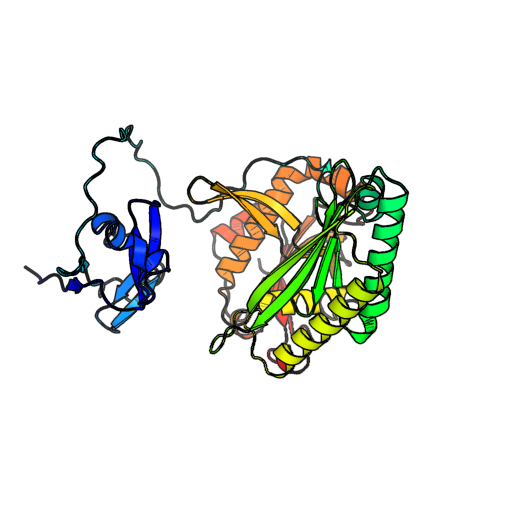9 C C . GLU A 1 123 ? 6.708 15.507 -3.864 1.00 93.00 123 GLU A C 1
ATOM 981 O O . GLU A 1 123 ? 7.843 15.260 -4.264 1.00 93.00 123 GLU A O 1
ATOM 986 N N . SER A 1 124 ? 6.359 16.710 -3.396 1.00 92.50 124 SER A N 1
ATOM 987 C CA . SER A 1 124 ? 7.266 17.859 -3.361 1.00 92.50 124 SER A CA 1
ATOM 988 C C . SER A 1 124 ? 8.514 17.593 -2.507 1.00 92.50 124 SER A C 1
ATOM 990 O O . SER A 1 124 ? 9.628 17.872 -2.945 1.00 92.50 124 SER A O 1
ATOM 992 N N . GLU A 1 125 ? 8.371 16.976 -1.327 1.00 91.31 125 GLU A N 1
ATOM 993 C CA . GLU A 1 125 ? 9.521 16.604 -0.487 1.00 91.31 125 GLU A CA 1
ATOM 994 C C . GLU A 1 125 ? 10.418 15.547 -1.147 1.00 91.31 125 GLU A C 1
ATOM 996 O O . GLU A 1 125 ? 11.643 15.589 -1.007 1.00 91.31 125 GLU A O 1
ATOM 1001 N N . LEU A 1 126 ? 9.825 14.583 -1.857 1.00 92.25 126 LEU A N 1
ATOM 1002 C CA . LEU A 1 126 ? 10.567 13.558 -2.589 1.00 92.25 126 LEU A CA 1
ATOM 1003 C C . LEU A 1 126 ? 11.345 14.171 -3.756 1.00 92.25 126 LEU A C 1
ATOM 1005 O O . LEU A 1 126 ? 12.557 13.978 -3.842 1.00 92.25 126 LEU A O 1
ATOM 1009 N N . LEU A 1 127 ? 10.690 14.964 -4.602 1.00 92.25 127 LEU A N 1
ATOM 1010 C CA . LEU A 1 127 ? 11.324 15.648 -5.732 1.00 92.25 127 LEU A CA 1
ATOM 1011 C C . LEU A 1 127 ? 12.397 16.648 -5.277 1.00 92.25 127 LEU A C 1
ATOM 1013 O O . LEU A 1 127 ? 13.483 16.704 -5.858 1.00 92.25 127 LEU A O 1
ATOM 1017 N N . GLY A 1 128 ? 12.144 17.373 -4.185 1.00 89.31 128 GLY A N 1
ATOM 1018 C CA . GLY A 1 128 ? 13.109 18.283 -3.565 1.00 89.31 128 GLY A CA 1
ATOM 1019 C C . GLY A 1 128 ? 14.363 17.583 -3.030 1.00 89.31 128 GLY A C 1
ATOM 1020 O O . GLY A 1 128 ? 15.414 18.210 -2.932 1.00 89.31 128 GLY A O 1
ATOM 1021 N N . SER A 1 129 ? 14.290 16.278 -2.738 1.00 89.44 129 SER A N 1
ATOM 1022 C CA . SER A 1 129 ? 15.454 15.489 -2.307 1.00 89.44 129 SER A CA 1
ATOM 1023 C C . SER A 1 129 ? 16.372 15.040 -3.451 1.00 89.44 129 SER A C 1
ATOM 1025 O O . SER A 1 129 ? 17.487 14.586 -3.194 1.00 89.44 129 SER A O 1
ATOM 1027 N N . ILE A 1 130 ? 15.946 15.202 -4.708 1.00 88.19 130 ILE A N 1
ATOM 1028 C CA . ILE A 1 130 ? 16.788 14.986 -5.889 1.00 88.19 130 ILE A CA 1
ATOM 1029 C C . ILE A 1 130 ? 17.621 16.252 -6.102 1.00 88.19 130 ILE A C 1
ATOM 1031 O O . ILE A 1 130 ? 17.073 17.307 -6.413 1.00 88.19 130 ILE A O 1
ATOM 1035 N N . SER A 1 131 ? 18.940 16.170 -5.922 1.00 86.06 131 SER A N 1
ATOM 1036 C CA . SER A 1 131 ? 19.847 17.327 -5.995 1.00 86.06 131 SER A CA 1
ATOM 1037 C C . SER A 1 131 ? 20.048 17.859 -7.419 1.00 86.06 131 SER A C 1
ATOM 1039 O O . SER A 1 131 ? 20.073 19.071 -7.620 1.00 86.06 131 SER A O 1
ATOM 1041 N N . SER A 1 132 ? 20.147 16.968 -8.410 1.00 86.00 132 SER A N 1
ATOM 1042 C CA . SER A 1 132 ? 20.274 17.330 -9.828 1.00 86.00 132 SER A CA 1
ATOM 1043 C C . SER A 1 132 ? 18.948 17.850 -10.391 1.00 86.00 132 SER A C 1
ATOM 1045 O O . SER A 1 132 ? 17.936 17.148 -10.343 1.00 86.00 132 SER A O 1
ATOM 1047 N N . SER A 1 133 ? 18.955 19.059 -10.962 1.00 86.81 133 SER A N 1
ATOM 1048 C CA . SER A 1 133 ? 17.789 19.649 -11.636 1.00 86.81 133 SER A CA 1
ATOM 1049 C C . SER A 1 133 ? 17.346 18.831 -12.848 1.00 86.81 133 SER A C 1
ATOM 1051 O O . SER A 1 133 ? 16.151 18.660 -13.064 1.00 86.81 133 SER A O 1
ATOM 1053 N N . GLU A 1 134 ? 18.295 18.276 -13.601 1.00 86.88 134 GLU A N 1
ATOM 1054 C CA . GLU A 1 134 ? 18.009 17.414 -14.745 1.00 86.88 134 GLU A CA 1
ATOM 1055 C C . GLU A 1 134 ? 17.354 16.102 -14.307 1.00 86.88 134 GLU A C 1
ATOM 1057 O O . GLU A 1 134 ? 16.291 15.753 -14.815 1.00 86.88 134 GLU A O 1
ATOM 1062 N N . SER A 1 135 ? 17.928 15.409 -13.315 1.00 87.25 135 SER A N 1
ATOM 1063 C CA . SER A 1 135 ? 17.312 14.194 -12.771 1.00 87.25 135 SER A CA 1
ATOM 1064 C C . SER A 1 135 ? 15.932 14.497 -12.184 1.00 87.25 135 SER A C 1
ATOM 1066 O O . SER A 1 135 ? 15.015 13.697 -12.332 1.00 87.25 135 SER A O 1
ATOM 1068 N N . ARG A 1 136 ? 15.747 15.651 -11.530 1.00 90.19 136 ARG A N 1
ATOM 1069 C CA . ARG A 1 136 ? 14.434 16.045 -11.008 1.00 90.19 136 ARG A CA 1
ATOM 1070 C C . ARG A 1 136 ? 13.415 16.213 -12.135 1.00 90.19 136 ARG A C 1
ATOM 1072 O O . ARG A 1 136 ? 12.365 15.590 -12.052 1.00 90.19 136 ARG A O 1
ATOM 1079 N N . ARG A 1 137 ? 13.761 16.950 -13.197 1.00 90.75 137 ARG A N 1
ATOM 1080 C CA . ARG A 1 137 ? 12.905 17.130 -14.381 1.00 90.75 137 ARG A CA 1
ATOM 1081 C C . ARG A 1 137 ? 12.521 15.791 -15.015 1.00 90.75 137 ARG A C 1
ATOM 1083 O O . ARG A 1 137 ? 11.357 15.564 -15.303 1.00 90.75 137 ARG A O 1
ATOM 1090 N N . ILE A 1 138 ? 13.476 14.873 -15.186 1.00 90.50 138 ILE A N 1
ATOM 1091 C CA . ILE A 1 138 ? 13.186 13.543 -15.752 1.00 90.50 138 ILE A CA 1
ATOM 1092 C C . ILE A 1 138 ? 12.263 12.740 -14.823 1.00 90.50 138 ILE A C 1
ATOM 1094 O O . ILE A 1 138 ? 11.360 12.048 -15.285 1.00 90.50 138 ILE A O 1
ATOM 1098 N N . CYS A 1 139 ? 12.470 12.820 -13.506 1.00 93.12 139 CYS A N 1
ATOM 1099 C CA . CYS A 1 139 ? 11.579 12.185 -12.538 1.00 93.12 139 CYS A CA 1
ATOM 1100 C C . CYS A 1 139 ? 10.151 12.742 -12.662 1.00 93.12 139 CYS A C 1
ATOM 1102 O O . CYS A 1 139 ? 9.210 11.960 -12.742 1.00 93.12 139 CYS A O 1
ATOM 1104 N N . GLU A 1 140 ? 9.998 14.067 -12.741 1.00 94.62 140 GLU A N 1
ATOM 1105 C CA . GLU A 1 140 ? 8.712 14.743 -12.972 1.00 94.62 140 GLU A CA 1
ATOM 1106 C C . GLU A 1 140 ? 8.047 14.255 -14.268 1.00 94.62 140 GLU A C 1
ATOM 1108 O O . GLU A 1 140 ? 6.888 13.850 -14.231 1.00 94.62 140 GLU A O 1
ATOM 1113 N N . GLU A 1 141 ? 8.794 14.164 -15.371 1.00 93.94 141 GLU A N 1
ATOM 1114 C CA . GLU A 1 141 ? 8.294 13.651 -16.656 1.00 93.94 141 GLU A CA 1
ATOM 1115 C C . GLU A 1 141 ? 7.813 12.195 -16.570 1.00 93.94 141 GLU A C 1
ATOM 1117 O O . GLU A 1 141 ? 6.775 11.847 -17.130 1.00 93.94 141 GLU A O 1
ATOM 1122 N N . ILE A 1 142 ? 8.524 11.327 -15.841 1.00 94.69 142 ILE A N 1
ATOM 1123 C CA . ILE A 1 142 ? 8.099 9.933 -15.627 1.00 94.69 142 ILE A CA 1
ATOM 1124 C C . ILE A 1 142 ? 6.823 9.873 -14.777 1.00 94.69 142 ILE A C 1
ATOM 1126 O O . ILE A 1 142 ? 5.938 9.054 -15.037 1.00 94.69 142 ILE A O 1
ATOM 1130 N N . LEU A 1 143 ? 6.726 10.713 -13.744 1.00 95.62 143 LEU A N 1
ATOM 1131 C CA . LEU A 1 143 ? 5.553 10.777 -12.875 1.00 95.62 143 LEU A CA 1
ATOM 1132 C C . LEU A 1 143 ? 4.324 11.291 -13.635 1.00 95.62 143 LEU A C 1
ATOM 1134 O O . LEU A 1 143 ? 3.246 10.711 -13.489 1.00 95.62 143 LEU A O 1
ATOM 1138 N N . GLU A 1 144 ? 4.491 12.323 -14.461 1.00 94.38 144 GLU A N 1
ATOM 1139 C CA . GLU A 1 144 ? 3.446 12.863 -15.334 1.00 94.38 144 GLU A CA 1
ATOM 1140 C C . GLU A 1 144 ? 3.013 11.833 -16.380 1.00 94.38 144 GLU A C 1
ATOM 1142 O O . GLU A 1 144 ? 1.818 11.585 -16.547 1.00 94.38 144 GLU A O 1
ATOM 1147 N N . LEU A 1 145 ? 3.972 11.152 -17.015 1.00 93.25 145 LEU A N 1
ATOM 1148 C CA . LEU A 1 145 ? 3.701 10.063 -17.948 1.00 93.25 145 LEU A CA 1
ATOM 1149 C C . LEU A 1 145 ? 2.841 8.975 -17.294 1.00 93.25 145 LEU A C 1
ATOM 1151 O O . LEU A 1 145 ? 1.804 8.605 -17.845 1.00 93.25 145 LEU A O 1
ATOM 1155 N N . ALA A 1 146 ? 3.233 8.484 -16.115 1.00 92.81 146 ALA A N 1
ATOM 1156 C CA . ALA A 1 146 ? 2.463 7.474 -15.395 1.00 92.81 146 ALA A CA 1
ATOM 1157 C C . ALA A 1 146 ? 1.046 7.967 -15.049 1.00 92.81 146 ALA A C 1
ATOM 1159 O O . ALA A 1 146 ? 0.086 7.225 -15.247 1.00 92.81 146 ALA A O 1
ATOM 1160 N N . GLY A 1 147 ? 0.906 9.222 -14.605 1.00 90.50 147 GLY A N 1
ATOM 1161 C CA . GLY A 1 147 ? -0.394 9.834 -14.316 1.00 90.50 147 GLY A CA 1
ATOM 1162 C C . GLY A 1 147 ? -1.284 9.990 -15.554 1.00 90.50 147 GLY A C 1
ATOM 1163 O O . GLY A 1 147 ? -2.485 9.743 -15.489 1.00 90.50 147 GLY A O 1
ATOM 1164 N N . SER A 1 148 ? -0.706 10.323 -16.712 1.00 90.06 148 SER A N 1
ATOM 1165 C CA . SER A 1 148 ? -1.448 10.459 -17.975 1.00 90.06 148 SER A CA 1
ATOM 1166 C C . SER A 1 148 ? -2.040 9.134 -18.478 1.00 90.06 148 SER A C 1
ATOM 1168 O O . SER A 1 148 ? -3.056 9.121 -19.176 1.00 90.06 148 SER A O 1
ATOM 1170 N N . LEU A 1 149 ? -1.418 8.012 -18.108 1.00 88.94 149 LEU A N 1
ATOM 1171 C CA . LEU A 1 149 ? -1.825 6.664 -18.499 1.00 88.94 149 LEU A CA 1
ATOM 1172 C C . LEU A 1 149 ? -2.888 6.058 -17.568 1.00 88.94 149 LEU A C 1
ATOM 1174 O O . LEU A 1 149 ? -3.532 5.079 -17.950 1.00 88.94 149 LEU A O 1
ATOM 1178 N N . ASP A 1 150 ? -3.085 6.632 -16.379 1.00 80.88 150 ASP A N 1
ATOM 1179 C CA . ASP A 1 150 ? -3.867 6.042 -15.289 1.00 80.88 150 ASP A CA 1
ATOM 1180 C C . ASP A 1 150 ? -5.301 5.677 -15.703 1.00 80.88 150 ASP A C 1
ATOM 1182 O O . ASP A 1 150 ? -5.679 4.507 -15.661 1.00 80.88 150 ASP A O 1
ATOM 1186 N N . LYS A 1 151 ? -6.064 6.638 -16.241 1.00 73.81 151 LYS A N 1
ATOM 1187 C CA . LYS A 1 151 ? -7.499 6.468 -16.551 1.00 73.81 151 LYS A CA 1
ATOM 1188 C C . LYS A 1 151 ? -7.835 5.251 -17.421 1.00 73.81 151 LYS A C 1
ATOM 1190 O O . LYS A 1 151 ? -8.930 4.713 -17.313 1.00 73.81 151 LYS A O 1
ATOM 1195 N N . ASN A 1 152 ? -6.919 4.831 -18.294 1.00 76.12 152 ASN A N 1
ATOM 1196 C CA . ASN A 1 152 ? -7.149 3.723 -19.226 1.00 76.12 152 ASN A CA 1
ATOM 1197 C C . ASN A 1 152 ? -6.471 2.415 -18.798 1.00 76.12 152 ASN A C 1
ATOM 1199 O O . ASN A 1 152 ? -6.786 1.357 -19.342 1.00 76.12 152 ASN A O 1
ATOM 1203 N N . LEU A 1 153 ? -5.498 2.483 -17.886 1.00 86.81 153 LEU A N 1
ATOM 1204 C CA . LEU A 1 153 ? -4.610 1.367 -17.558 1.00 86.81 153 LEU A CA 1
ATOM 1205 C C . LEU A 1 153 ? -4.564 1.034 -16.059 1.00 86.81 153 LEU A C 1
ATOM 1207 O O . LEU A 1 153 ? -3.927 0.045 -15.696 1.00 86.81 153 LEU A O 1
ATOM 1211 N N . HIS A 1 154 ? -5.283 1.788 -15.221 1.00 87.12 154 HIS A N 1
ATOM 1212 C CA . HIS A 1 154 ? -5.356 1.632 -13.764 1.00 87.12 154 HIS A CA 1
ATOM 1213 C C . HIS A 1 154 ? -3.972 1.683 -13.102 1.00 87.12 154 HIS A C 1
ATOM 1215 O O . HIS A 1 154 ? -3.615 0.807 -12.304 1.00 87.12 154 HIS A O 1
ATOM 1221 N N . ILE A 1 155 ? -3.149 2.656 -13.506 1.00 93.44 155 ILE A N 1
ATOM 1222 C CA . ILE A 1 155 ? -1.790 2.813 -12.982 1.00 93.44 155 ILE A CA 1
ATOM 1223 C C . ILE A 1 155 ? -1.855 3.697 -11.746 1.00 93.44 155 ILE A C 1
ATOM 1225 O O . ILE A 1 155 ? -1.759 4.919 -11.815 1.00 93.44 155 ILE A O 1
ATOM 1229 N N . GLN A 1 156 ? -1.900 3.051 -10.588 1.00 93.31 156 GLN A N 1
ATOM 1230 C CA . GLN A 1 156 ? -1.865 3.752 -9.318 1.00 93.31 156 GLN A CA 1
ATOM 1231 C C . GLN A 1 156 ? -0.434 4.121 -8.947 1.00 93.31 156 GLN A C 1
ATOM 1233 O O . GLN A 1 156 ? 0.482 3.287 -8.937 1.00 93.31 156 GLN A O 1
ATOM 1238 N N . ARG A 1 157 ? -0.256 5.389 -8.590 1.00 94.19 157 ARG A N 1
ATOM 1239 C CA . ARG A 1 157 ? 1.014 5.959 -8.154 1.00 94.19 157 ARG A CA 1
ATOM 1240 C C . ARG A 1 157 ? 0.979 6.217 -6.654 1.00 94.19 157 ARG A C 1
ATOM 1242 O O . ARG A 1 157 ? 0.120 6.940 -6.162 1.00 94.19 157 ARG A O 1
ATOM 1249 N N . PHE A 1 158 ? 1.966 5.685 -5.939 1.00 94.44 158 PHE A N 1
ATOM 1250 C CA . PHE A 1 158 ? 2.084 5.848 -4.491 1.00 94.44 158 PHE A CA 1
ATOM 1251 C C . PHE A 1 158 ? 3.422 6.438 -4.078 1.00 94.44 158 PHE A C 1
ATOM 1253 O O . PHE A 1 158 ? 4.475 5.940 -4.490 1.00 94.44 158 PHE A O 1
ATOM 1260 N N . ASN A 1 159 ? 3.380 7.420 -3.179 1.00 92.69 159 ASN A N 1
ATOM 1261 C CA . ASN A 1 159 ? 4.563 7.899 -2.476 1.00 92.69 159 ASN A CA 1
ATOM 1262 C C . ASN A 1 159 ? 5.064 6.832 -1.501 1.00 92.69 159 ASN A C 1
ATOM 1264 O O . ASN A 1 159 ? 4.292 6.127 -0.850 1.00 92.69 159 ASN A O 1
ATOM 1268 N N . ARG A 1 160 ? 6.385 6.725 -1.397 1.00 89.69 160 ARG A N 1
ATOM 1269 C CA . ARG A 1 160 ? 7.115 5.826 -0.504 1.00 89.69 160 ARG A CA 1
ATOM 1270 C C . ARG A 1 160 ? 8.128 6.635 0.297 1.00 89.69 160 ARG A C 1
ATOM 1272 O O . ARG A 1 160 ? 8.501 7.743 -0.072 1.00 89.69 160 ARG A O 1
ATOM 1279 N N . LYS A 1 161 ? 8.668 6.031 1.361 1.00 84.88 161 LYS A N 1
ATOM 1280 C CA . LYS A 1 161 ? 9.691 6.654 2.224 1.00 84.88 161 LYS A CA 1
ATOM 1281 C C . LYS A 1 161 ? 10.858 7.283 1.440 1.00 84.88 161 LYS A C 1
ATOM 1283 O O . LYS A 1 161 ? 11.355 8.337 1.828 1.00 84.88 161 LYS A O 1
ATOM 1288 N N . ASN A 1 162 ? 11.285 6.636 0.352 1.00 87.06 162 ASN A N 1
ATOM 1289 C CA . ASN A 1 162 ? 12.426 7.055 -0.467 1.00 87.06 162 ASN A CA 1
ATOM 1290 C C . ASN A 1 162 ? 12.097 7.101 -1.971 1.00 87.06 162 ASN A C 1
ATOM 1292 O O . ASN A 1 162 ? 12.964 6.781 -2.777 1.00 87.06 162 ASN A O 1
ATOM 1296 N N . GLY A 1 163 ? 10.864 7.426 -2.366 1.00 94.06 163 GLY A N 1
ATOM 1297 C CA . GLY A 1 163 ? 10.518 7.588 -3.782 1.00 94.06 163 GLY A CA 1
ATOM 1298 C C . GLY A 1 163 ? 9.079 7.205 -4.094 1.00 94.06 163 GLY A C 1
ATOM 1299 O O . GLY A 1 163 ? 8.191 7.511 -3.307 1.00 94.06 163 GLY A O 1
ATOM 1300 N N . PHE A 1 164 ? 8.849 6.528 -5.215 1.00 96.19 164 PHE A N 1
ATOM 1301 C CA . PHE A 1 164 ? 7.511 6.267 -5.750 1.00 96.19 164 PHE A CA 1
ATOM 1302 C C . PHE A 1 164 ? 7.358 4.812 -6.188 1.00 96.19 164 PHE A C 1
ATOM 1304 O O . PHE A 1 164 ? 8.332 4.166 -6.568 1.00 96.19 164 PHE A O 1
ATOM 1311 N N . SER A 1 165 ? 6.136 4.288 -6.186 1.00 96.31 165 SER A N 1
ATOM 1312 C CA . SER A 1 165 ? 5.827 3.006 -6.825 1.00 96.31 165 SER A CA 1
ATOM 1313 C C . SER A 1 165 ? 4.621 3.110 -7.740 1.00 96.31 165 SER A C 1
ATOM 1315 O O . SER A 1 165 ? 3.637 3.744 -7.365 1.00 96.31 165 SER A O 1
ATOM 1317 N N . PHE A 1 166 ? 4.687 2.405 -8.866 1.00 96.88 166 PHE A N 1
ATOM 1318 C CA . PHE A 1 166 ? 3.610 2.261 -9.838 1.00 96.88 166 PHE A CA 1
ATOM 1319 C C . PHE A 1 166 ? 3.032 0.852 -9.730 1.00 96.88 166 PHE A C 1
ATOM 1321 O O . PHE A 1 166 ? 3.770 -0.139 -9.823 1.00 96.88 166 PHE A O 1
ATOM 1328 N N . ILE A 1 167 ? 1.731 0.757 -9.480 1.00 95.81 167 ILE A N 1
ATOM 1329 C CA . ILE A 1 167 ? 1.031 -0.495 -9.198 1.00 95.81 167 ILE A CA 1
ATOM 1330 C C . ILE A 1 167 ? -0.178 -0.606 -10.115 1.00 95.81 167 ILE A C 1
ATOM 1332 O O . ILE A 1 167 ? -0.932 0.344 -10.266 1.00 95.81 167 ILE A O 1
ATOM 1336 N N . VAL A 1 168 ? -0.377 -1.796 -10.678 1.00 94.56 168 VAL A N 1
ATOM 1337 C CA . VAL A 1 168 ? -1.573 -2.146 -11.447 1.00 94.56 168 VAL A CA 1
ATOM 1338 C C . VAL A 1 168 ? -2.166 -3.413 -10.850 1.00 94.56 168 VAL A C 1
ATOM 1340 O O . VAL A 1 168 ? -1.461 -4.407 -10.653 1.00 94.56 168 VAL A O 1
ATOM 1343 N N . LYS A 1 169 ? -3.463 -3.383 -10.521 1.00 90.69 169 LYS A N 1
ATOM 1344 C CA . LYS A 1 169 ? -4.224 -4.534 -9.990 1.00 90.69 169 LYS A CA 1
ATOM 1345 C C . LYS A 1 169 ? -3.483 -5.295 -8.865 1.00 90.69 169 LYS A C 1
ATOM 1347 O O . LYS A 1 169 ? -3.433 -6.533 -8.843 1.00 90.69 169 LYS A O 1
ATOM 1352 N N . GLY A 1 170 ? -2.875 -4.546 -7.941 1.00 91.75 170 GLY A N 1
ATOM 1353 C CA . GLY A 1 170 ? -2.159 -5.061 -6.768 1.00 91.75 170 GLY A CA 1
ATOM 1354 C C . GLY A 1 170 ? -0.711 -5.510 -6.991 1.00 91.75 170 GLY A C 1
ATOM 1355 O O . GLY A 1 170 ? -0.074 -5.983 -6.049 1.00 91.75 170 GLY A O 1
ATOM 1356 N N . LEU A 1 171 ? -0.162 -5.383 -8.203 1.00 95.06 171 LEU A N 1
ATOM 1357 C CA . LEU A 1 171 ? 1.224 -5.744 -8.501 1.00 95.06 171 LEU A CA 1
ATOM 1358 C C . LEU A 1 171 ? 2.026 -4.539 -8.993 1.00 95.06 171 LEU A C 1
ATOM 1360 O O . LEU A 1 171 ? 1.625 -3.802 -9.886 1.00 95.06 171 LEU A O 1
ATOM 1364 N N . LYS A 1 172 ? 3.200 -4.353 -8.385 1.00 95.88 172 LYS A N 1
ATOM 1365 C CA . LYS A 1 172 ? 4.167 -3.322 -8.770 1.00 95.88 172 LYS A CA 1
ATOM 1366 C C . LYS A 1 172 ? 4.722 -3.600 -10.173 1.00 95.88 172 LYS A C 1
ATOM 1368 O O . LYS A 1 172 ? 5.290 -4.677 -10.379 1.00 95.88 172 LYS A O 1
ATOM 1373 N N . ILE A 1 173 ? 4.596 -2.621 -11.069 1.00 97.00 173 ILE A N 1
ATOM 1374 C CA . ILE A 1 173 ? 5.143 -2.621 -12.440 1.00 97.00 173 ILE A CA 1
ATOM 1375 C C . ILE A 1 173 ? 6.343 -1.679 -12.592 1.00 97.00 173 ILE A C 1
ATOM 1377 O O . ILE A 1 173 ? 7.122 -1.816 -13.535 1.00 97.00 173 ILE A O 1
ATOM 1381 N N . GLY A 1 174 ? 6.529 -0.766 -11.635 1.00 97.00 174 GLY A N 1
ATOM 1382 C CA . GLY A 1 174 ? 7.714 0.072 -11.555 1.00 97.00 174 GLY A CA 1
ATOM 1383 C C . GLY A 1 174 ? 7.921 0.715 -10.184 1.00 97.00 174 GLY A C 1
ATOM 1384 O O . GLY A 1 174 ? 7.018 0.756 -9.343 1.00 97.00 174 GLY A O 1
ATOM 1385 N N . GLU A 1 175 ? 9.128 1.209 -9.943 1.00 97.06 175 GLU A N 1
ATOM 1386 C CA . GLU A 1 175 ? 9.505 1.935 -8.729 1.00 97.06 175 GLU A CA 1
ATOM 1387 C C . GLU A 1 175 ? 10.596 2.953 -9.026 1.00 97.06 175 GLU A C 1
ATOM 1389 O O . GLU A 1 175 ? 11.535 2.665 -9.755 1.00 97.06 175 GLU A O 1
ATOM 1394 N N . ILE A 1 176 ? 10.485 4.127 -8.418 1.00 96.12 176 ILE A N 1
ATOM 1395 C CA . ILE A 1 176 ? 11.546 5.125 -8.376 1.00 96.12 176 ILE A CA 1
ATOM 1396 C C . ILE A 1 176 ? 12.102 5.124 -6.959 1.00 96.12 176 ILE A C 1
ATOM 1398 O O . ILE A 1 176 ? 11.359 5.337 -6.001 1.00 96.12 176 ILE A O 1
ATOM 1402 N N . LYS A 1 177 ? 13.410 4.911 -6.817 1.00 95.06 177 LYS A N 1
ATOM 1403 C CA . LYS A 1 177 ? 14.124 5.020 -5.544 1.00 95.06 177 LYS A CA 1
ATOM 1404 C C . LYS A 1 177 ? 15.107 6.181 -5.599 1.00 95.06 177 LYS A C 1
ATOM 1406 O O . LYS A 1 177 ? 16.080 6.141 -6.346 1.00 95.06 177 LYS A O 1
ATOM 1411 N N . ILE A 1 178 ? 14.864 7.192 -4.780 1.00 90.88 178 ILE A N 1
ATOM 1412 C CA . ILE A 1 178 ? 15.656 8.417 -4.705 1.00 90.88 178 ILE A CA 1
ATOM 1413 C C . ILE A 1 178 ? 16.848 8.209 -3.763 1.00 90.88 178 ILE A C 1
ATOM 1415 O O . ILE A 1 178 ? 16.717 7.608 -2.691 1.00 90.88 178 ILE A O 1
ATOM 1419 N N . GLY A 1 179 ? 18.015 8.696 -4.180 1.00 85.62 179 GLY A N 1
ATOM 1420 C CA . GLY A 1 179 ? 19.273 8.648 -3.438 1.00 85.62 179 GLY A CA 1
ATOM 1421 C C . GLY A 1 179 ? 20.028 9.978 -3.503 1.00 85.62 179 GLY A C 1
ATOM 1422 O O . GLY A 1 179 ? 19.609 10.918 -4.169 1.00 85.62 179 GLY A O 1
ATOM 1423 N N . SER A 1 180 ? 21.172 10.056 -2.821 1.00 73.06 180 SER A N 1
ATOM 1424 C CA . SER A 1 180 ? 21.940 11.301 -2.633 1.00 73.06 180 SER A CA 1
ATOM 1425 C C . SER A 1 180 ? 22.448 11.967 -3.922 1.00 73.06 180 SER A C 1
ATOM 1427 O O . SER A 1 180 ? 22.773 13.152 -3.897 1.00 73.06 180 SER A O 1
ATOM 1429 N N . GLY A 1 181 ? 22.511 11.236 -5.039 1.00 71.62 181 GLY A N 1
ATOM 1430 C CA . GLY A 1 181 ? 23.002 11.735 -6.330 1.00 71.62 181 GLY A CA 1
ATOM 1431 C C . GLY A 1 181 ? 21.997 11.669 -7.482 1.00 71.62 181 GLY A C 1
ATOM 1432 O O . GLY A 1 181 ? 22.404 11.839 -8.625 1.00 71.62 181 GLY A O 1
ATOM 1433 N N . GLY A 1 182 ? 20.719 11.370 -7.222 1.00 85.44 182 GLY A N 1
ATOM 1434 C CA . GLY A 1 182 ? 19.733 11.144 -8.280 1.00 85.44 182 GLY A CA 1
ATOM 1435 C C . GLY A 1 182 ? 18.669 10.125 -7.890 1.00 85.44 182 GLY A C 1
ATOM 1436 O O . GLY A 1 182 ? 18.267 10.043 -6.728 1.00 85.44 182 GLY A O 1
ATOM 1437 N N . PHE A 1 183 ? 18.225 9.312 -8.844 1.00 91.06 183 PHE A N 1
ATOM 1438 C CA . PHE A 1 183 ? 17.291 8.221 -8.566 1.00 91.06 183 PHE A CA 1
ATOM 1439 C C . PHE A 1 183 ? 17.555 6.993 -9.439 1.00 91.06 183 PHE A C 1
ATOM 1441 O O . PHE A 1 183 ? 18.229 7.065 -10.463 1.00 91.06 183 PHE A O 1
ATOM 1448 N N . VAL A 1 184 ? 17.023 5.853 -9.007 1.00 92.06 184 VAL A N 1
ATOM 1449 C CA . VAL A 1 184 ? 16.978 4.611 -9.780 1.00 92.06 184 VAL A CA 1
ATOM 1450 C C . VAL A 1 184 ? 15.529 4.346 -10.156 1.00 92.06 184 VAL A C 1
ATOM 1452 O O . VAL A 1 184 ? 14.685 4.251 -9.264 1.00 92.06 184 VAL A O 1
ATOM 1455 N N . LEU A 1 185 ? 15.246 4.227 -11.450 1.00 93.81 185 LEU A N 1
ATOM 1456 C CA . LEU A 1 185 ? 13.987 3.688 -11.950 1.00 93.81 185 LEU A CA 1
ATOM 1457 C C . LEU A 1 185 ? 14.148 2.184 -12.135 1.00 93.81 185 LEU A C 1
ATOM 1459 O O . LEU A 1 185 ? 15.021 1.728 -12.862 1.00 93.81 185 LEU A O 1
ATOM 1463 N N . SER A 1 186 ? 13.274 1.421 -11.510 1.00 95.19 186 SER A N 1
ATOM 1464 C CA . SER A 1 186 ? 13.176 -0.019 -11.662 1.00 95.19 186 SER A CA 1
ATOM 1465 C C . SER A 1 186 ? 11.897 -0.352 -12.412 1.00 95.19 186 SER A C 1
ATOM 1467 O O . SER A 1 186 ? 10.814 -0.137 -11.872 1.00 95.19 186 SER A O 1
ATOM 1469 N N . LEU A 1 187 ? 12.006 -0.910 -13.614 1.00 95.75 187 LEU A N 1
ATOM 1470 C CA . LEU A 1 187 ? 10.879 -1.449 -14.374 1.00 95.75 187 LEU A CA 1
ATOM 1471 C C . LEU A 1 187 ? 10.754 -2.950 -14.101 1.00 95.75 187 LEU A C 1
ATOM 1473 O O . LEU A 1 187 ? 11.748 -3.677 -14.074 1.00 95.75 187 LEU A O 1
ATOM 1477 N N . MET A 1 188 ? 9.536 -3.415 -13.821 1.00 97.06 188 MET A N 1
ATOM 1478 C CA . MET A 1 188 ? 9.276 -4.782 -13.365 1.00 97.06 188 MET A CA 1
ATOM 1479 C C . MET A 1 188 ? 8.322 -5.495 -14.314 1.00 97.06 188 MET A C 1
ATOM 1481 O O . MET A 1 188 ? 7.180 -5.066 -14.462 1.00 97.06 188 MET A O 1
ATOM 1485 N N . LYS A 1 189 ? 8.779 -6.603 -14.903 1.00 96.75 189 LYS A N 1
ATOM 1486 C CA . LYS A 1 189 ? 7.952 -7.513 -15.701 1.00 96.75 189 LYS A CA 1
ATOM 1487 C C . LYS A 1 189 ? 7.370 -8.608 -14.820 1.00 96.75 189 LYS A C 1
ATOM 1489 O O . LYS A 1 189 ? 8.108 -9.272 -14.088 1.00 96.75 189 LYS A O 1
ATOM 1494 N N . ASN A 1 190 ? 6.057 -8.800 -14.880 1.00 95.12 190 ASN A N 1
ATOM 1495 C CA . ASN A 1 190 ? 5.336 -9.786 -14.080 1.00 95.12 190 ASN A CA 1
ATOM 1496 C C . ASN A 1 190 ? 5.003 -11.011 -14.937 1.00 95.12 190 ASN A C 1
ATOM 1498 O O . ASN A 1 190 ? 4.149 -10.961 -15.820 1.00 95.12 190 ASN A O 1
ATOM 1502 N N . ILE A 1 191 ? 5.660 -12.136 -14.651 1.00 93.19 191 ILE A N 1
ATOM 1503 C CA . ILE A 1 191 ? 5.541 -13.362 -15.447 1.00 93.19 191 ILE A CA 1
ATOM 1504 C C . ILE A 1 191 ? 4.830 -14.425 -14.617 1.00 93.19 191 ILE A C 1
ATOM 1506 O O . ILE A 1 191 ? 5.311 -14.810 -13.549 1.00 93.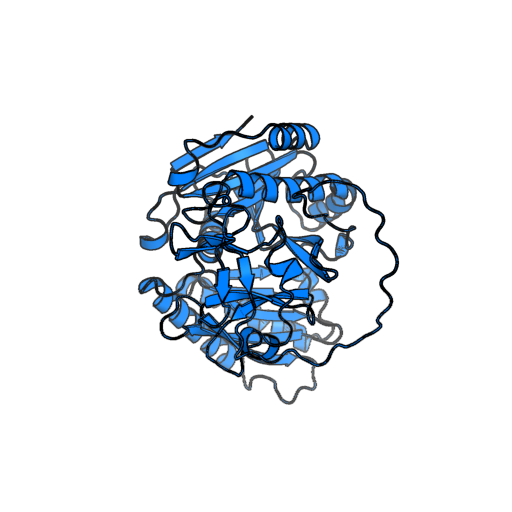19 191 ILE A O 1
ATOM 1510 N N . LEU A 1 192 ? 3.689 -14.912 -15.108 1.00 91.25 192 LEU A N 1
ATOM 1511 C CA . LEU A 1 192 ? 2.945 -16.002 -14.478 1.00 91.25 192 LEU A CA 1
ATOM 1512 C C . LEU A 1 192 ? 3.788 -17.283 -14.457 1.00 91.25 192 LEU A C 1
ATOM 1514 O O . LEU A 1 192 ? 4.268 -17.746 -15.493 1.00 91.25 192 LEU A O 1
ATOM 1518 N N . ASN A 1 193 ? 3.938 -17.886 -13.280 1.00 88.31 193 ASN A N 1
ATOM 1519 C CA . ASN A 1 193 ? 4.610 -19.172 -13.157 1.00 88.31 193 ASN A CA 1
ATOM 1520 C C . ASN A 1 193 ? 3.707 -20.282 -13.710 1.00 88.31 193 ASN A C 1
ATOM 1522 O O . ASN A 1 193 ? 2.560 -20.431 -13.292 1.00 88.31 193 ASN A O 1
ATOM 1526 N N . LYS A 1 194 ? 4.230 -21.090 -14.639 1.00 85.06 194 LYS A N 1
ATOM 1527 C CA . LYS A 1 194 ? 3.471 -22.165 -15.295 1.00 85.06 194 LYS A CA 1
ATOM 1528 C C . LYS A 1 194 ? 2.857 -23.118 -14.262 1.00 85.06 194 LYS A C 1
ATOM 1530 O O . LYS A 1 194 ? 3.583 -23.717 -13.475 1.00 85.06 194 LYS A O 1
ATOM 1535 N N . GLY A 1 195 ? 1.533 -23.275 -14.298 1.00 83.75 195 GLY A N 1
ATOM 1536 C CA . GLY A 1 195 ? 0.788 -24.160 -13.392 1.00 83.75 195 GLY A CA 1
ATOM 1537 C C . GLY A 1 195 ? 0.546 -23.600 -11.984 1.00 83.75 195 GLY A C 1
ATOM 1538 O O . GLY A 1 195 ? 0.013 -24.312 -11.140 1.00 83.75 195 GLY A O 1
ATOM 1539 N N . TYR A 1 196 ? 0.909 -22.342 -11.722 1.00 85.88 196 TYR A N 1
ATOM 1540 C CA . TYR A 1 196 ? 0.722 -21.684 -10.430 1.00 85.88 196 TYR A CA 1
ATOM 1541 C C . TYR A 1 196 ? -0.042 -20.371 -10.582 1.00 85.88 196 TYR A C 1
ATOM 1543 O O . TYR A 1 196 ? -0.146 -19.818 -11.670 1.00 85.88 196 TYR A O 1
ATOM 1551 N N . THR A 1 197 ? -0.516 -19.836 -9.455 1.00 85.75 197 THR A N 1
ATOM 1552 C CA . THR A 1 197 ? -1.144 -18.509 -9.384 1.00 85.75 197 THR A CA 1
ATOM 1553 C C . THR A 1 197 ? -0.176 -17.402 -8.955 1.00 85.75 197 THR A C 1
ATOM 1555 O O . THR A 1 197 ? -0.586 -16.272 -8.688 1.00 85.75 197 THR A O 1
ATOM 1558 N N . SER A 1 198 ? 1.108 -17.720 -8.798 1.00 88.56 198 SER A N 1
ATOM 1559 C CA . SER A 1 198 ? 2.151 -16.764 -8.424 1.00 88.56 198 SER A CA 1
ATOM 1560 C C . SER A 1 198 ? 2.832 -16.191 -9.663 1.00 88.56 198 SER A C 1
ATOM 1562 O O . SER A 1 198 ? 2.924 -16.853 -10.698 1.00 88.56 198 SER A O 1
ATOM 1564 N N . VAL A 1 199 ? 3.351 -14.970 -9.542 1.00 89.00 199 VAL A N 1
ATOM 1565 C CA . VAL A 1 199 ? 4.180 -14.344 -10.575 1.00 89.00 199 VAL A CA 1
ATOM 1566 C C . VAL A 1 199 ? 5.623 -14.264 -10.097 1.00 89.00 199 VAL A C 1
ATOM 1568 O O . VAL A 1 199 ? 5.884 -13.971 -8.927 1.00 89.00 199 VAL A O 1
ATOM 1571 N N . ARG A 1 200 ? 6.570 -14.514 -10.998 1.00 91.75 200 ARG A N 1
ATOM 1572 C CA . ARG A 1 200 ? 7.966 -14.104 -10.814 1.00 91.75 200 ARG A CA 1
ATOM 1573 C C . ARG A 1 200 ? 8.157 -12.703 -11.394 1.00 91.75 200 ARG A C 1
ATOM 1575 O O . ARG A 1 200 ? 7.418 -12.302 -12.294 1.00 91.75 200 ARG A O 1
ATOM 1582 N N . LYS A 1 201 ? 9.144 -11.969 -10.877 1.00 92.62 201 LYS A N 1
ATOM 1583 C CA . LYS A 1 201 ? 9.465 -10.615 -11.337 1.00 92.62 201 LYS A CA 1
ATOM 1584 C C . LYS A 1 201 ? 10.834 -10.581 -11.989 1.00 92.62 201 LYS A C 1
ATOM 1586 O O . LYS A 1 201 ? 11.813 -10.972 -11.361 1.00 92.62 201 LYS A O 1
ATOM 1591 N N . GLU A 1 202 ? 10.885 -10.070 -13.208 1.00 95.19 202 GLU A N 1
ATOM 1592 C CA . GLU A 1 202 ? 12.133 -9.678 -13.861 1.00 95.19 202 GLU A CA 1
ATOM 1593 C C . GLU A 1 202 ? 12.271 -8.158 -13.735 1.00 95.19 202 GLU A C 1
ATOM 1595 O O . GLU A 1 202 ? 11.308 -7.424 -13.954 1.00 95.19 202 GLU A O 1
ATOM 1600 N N . LYS A 1 203 ? 13.440 -7.691 -13.292 1.00 94.69 203 LYS A N 1
ATOM 1601 C CA . LYS A 1 203 ? 13.682 -6.296 -12.912 1.00 94.69 203 LYS A CA 1
ATOM 1602 C C . LYS A 1 203 ? 14.774 -5.704 -13.794 1.00 94.69 203 LYS A C 1
ATOM 1604 O O . LYS A 1 203 ? 15.845 -6.295 -13.897 1.00 94.69 203 LYS A O 1
ATOM 1609 N N . GLN A 1 204 ? 14.511 -4.535 -14.363 1.00 92.00 204 GLN A N 1
ATOM 1610 C CA . GLN A 1 204 ? 15.484 -3.740 -15.106 1.00 92.00 204 GLN A CA 1
ATOM 1611 C C . GLN A 1 204 ? 15.658 -2.388 -14.416 1.00 92.00 204 GLN A C 1
ATOM 1613 O O . GLN A 1 204 ? 14.671 -1.703 -14.151 1.00 92.00 204 GLN A O 1
ATOM 1618 N N . ASP A 1 205 ? 16.903 -2.032 -14.101 1.00 90.75 205 ASP A N 1
ATOM 1619 C CA . ASP A 1 205 ? 17.243 -0.814 -13.369 1.00 90.75 205 ASP A CA 1
ATOM 1620 C C . ASP A 1 205 ? 17.917 0.209 -14.286 1.00 90.75 205 ASP A C 1
ATOM 1622 O O . ASP A 1 205 ? 18.872 -0.111 -14.991 1.00 90.75 205 ASP A O 1
ATOM 1626 N N . PHE A 1 206 ? 17.450 1.452 -14.206 1.00 88.44 206 PHE A N 1
ATOM 1627 C CA . PHE A 1 206 ? 17.975 2.613 -14.912 1.00 88.44 206 PHE A CA 1
ATOM 1628 C C . PHE A 1 206 ? 18.405 3.657 -13.883 1.00 88.44 206 PHE A C 1
ATOM 1630 O O . PHE A 1 206 ? 17.640 4.010 -12.981 1.00 88.44 206 PHE A O 1
ATOM 1637 N N . ILE A 1 207 ? 19.642 4.134 -13.985 1.00 87.81 207 ILE A N 1
ATOM 1638 C CA . ILE A 1 207 ? 20.253 5.023 -12.991 1.00 87.81 207 ILE A CA 1
ATOM 1639 C C . ILE A 1 207 ? 20.315 6.439 -13.555 1.00 87.81 207 ILE A C 1
ATOM 1641 O O . ILE A 1 207 ? 21.017 6.676 -14.528 1.00 87.81 207 ILE A O 1
ATOM 1645 N N . PHE A 1 208 ? 19.661 7.389 -12.891 1.00 84.38 208 PHE A N 1
ATOM 1646 C CA . PHE A 1 208 ? 19.598 8.793 -13.298 1.00 84.38 208 PHE A CA 1
ATOM 1647 C C . PHE A 1 208 ? 20.418 9.671 -12.352 1.00 84.38 208 PHE A C 1
ATOM 1649 O O . PHE A 1 208 ? 19.885 10.283 -11.423 1.00 84.38 208 PHE A O 1
ATOM 1656 N N . ASN A 1 209 ? 21.729 9.733 -12.588 1.00 78.31 209 ASN A N 1
ATOM 1657 C CA . ASN A 1 209 ? 22.704 10.489 -11.788 1.00 78.31 209 ASN A CA 1
ATOM 1658 C C . ASN A 1 209 ? 23.573 11.455 -12.630 1.00 78.31 209 ASN A C 1
ATOM 1660 O O . ASN A 1 209 ? 24.673 11.815 -12.214 1.00 78.31 209 ASN A O 1
ATOM 1664 N N . GLY A 1 210 ? 23.117 11.821 -13.835 1.00 64.94 210 GLY A N 1
ATOM 1665 C CA . GLY A 1 210 ? 23.810 12.751 -14.741 1.00 64.94 210 GLY A CA 1
ATOM 1666 C C . GLY A 1 210 ? 25.033 12.193 -15.485 1.00 64.94 210 GLY A C 1
ATOM 1667 O O . GLY A 1 210 ? 25.683 12.941 -16.203 1.00 64.94 210 GLY A O 1
ATOM 1668 N N . THR A 1 211 ? 25.382 10.908 -15.324 1.00 60.03 211 THR A N 1
ATOM 1669 C CA . THR A 1 211 ? 26.600 10.309 -15.927 1.00 60.03 211 THR A CA 1
ATOM 1670 C C . THR A 1 211 ? 26.419 8.871 -16.436 1.00 60.03 211 THR A C 1
ATOM 1672 O O . THR A 1 211 ? 27.377 8.239 -16.875 1.00 60.03 211 THR A O 1
ATOM 1675 N N . SER A 1 212 ? 25.206 8.320 -16.367 1.00 56.41 212 SER A N 1
ATOM 1676 C CA . SER A 1 212 ? 24.962 6.896 -16.613 1.00 56.41 212 SER A CA 1
ATOM 1677 C C . SER A 1 212 ? 24.893 6.541 -18.102 1.00 56.41 212 SER A C 1
ATOM 1679 O O . SER A 1 212 ? 24.128 7.135 -18.857 1.00 56.41 212 SER A O 1
ATOM 1681 N N . ALA A 1 213 ? 25.635 5.499 -18.492 1.00 54.41 213 ALA A N 1
ATOM 1682 C CA . ALA A 1 213 ? 25.585 4.876 -19.818 1.00 54.41 213 ALA A CA 1
ATOM 1683 C C . ALA A 1 213 ? 24.319 4.021 -20.058 1.00 54.41 213 ALA A C 1
ATOM 1685 O O . ALA A 1 213 ? 24.087 3.588 -21.179 1.00 54.41 213 ALA A O 1
ATOM 1686 N N . ASN A 1 214 ? 23.509 3.783 -19.016 1.00 56.72 214 ASN A N 1
ATOM 1687 C CA . ASN A 1 214 ? 22.312 2.930 -19.046 1.00 56.72 214 ASN A CA 1
ATOM 1688 C C . ASN A 1 214 ? 21.017 3.742 -18.858 1.00 56.72 214 ASN A C 1
ATOM 1690 O O . ASN A 1 214 ? 20.085 3.281 -18.195 1.00 56.72 214 ASN A O 1
ATOM 1694 N N . ASN A 1 215 ? 20.971 4.981 -19.346 1.00 61.38 215 ASN A N 1
ATOM 1695 C CA . ASN A 1 215 ? 19.709 5.717 -19.414 1.00 61.38 215 ASN A CA 1
ATOM 1696 C C . ASN A 1 215 ? 18.826 5.069 -20.492 1.00 61.38 215 ASN A C 1
ATOM 1698 O O . ASN A 1 215 ? 19.366 4.665 -21.518 1.00 61.38 215 ASN A O 1
ATOM 1702 N N . PRO A 1 216 ? 17.500 4.959 -20.296 1.00 61.31 216 PRO A N 1
ATOM 1703 C CA . PRO A 1 216 ? 16.628 4.565 -21.392 1.00 61.31 216 PRO A CA 1
ATOM 1704 C C . PRO A 1 216 ? 16.803 5.588 -22.516 1.00 61.31 216 PRO A C 1
ATOM 1706 O O . PRO A 1 216 ? 16.812 6.795 -22.254 1.00 61.31 216 PRO A O 1
ATOM 1709 N N . ASP A 1 217 ? 16.938 5.109 -23.754 1.00 57.34 217 ASP A N 1
ATOM 1710 C CA . ASP A 1 217 ? 17.223 5.959 -24.920 1.00 57.34 217 ASP A CA 1
ATOM 1711 C C . ASP A 1 217 ? 16.136 7.034 -25.127 1.00 57.34 217 ASP A C 1
ATOM 1713 O O . ASP A 1 217 ? 16.359 8.049 -25.786 1.00 57.34 217 ASP A O 1
ATOM 1717 N N . SER A 1 218 ? 14.940 6.830 -24.551 1.00 65.12 218 SER A N 1
ATOM 1718 C CA . SER A 1 218 ? 13.877 7.835 -24.454 1.00 65.12 218 SER A CA 1
ATOM 1719 C C . SER A 1 218 ? 12.805 7.470 -23.412 1.00 65.12 218 SER A C 1
ATOM 1721 O O . SER A 1 218 ? 12.633 6.305 -23.052 1.00 65.12 218 SER A O 1
ATOM 1723 N N . LEU A 1 219 ? 11.984 8.453 -23.006 1.00 83.81 219 LEU A N 1
ATOM 1724 C CA . LEU A 1 219 ? 10.753 8.244 -22.214 1.00 83.81 219 LEU A CA 1
ATOM 1725 C C . LEU A 1 219 ? 9.779 7.234 -22.852 1.00 83.81 219 LEU A C 1
ATOM 1727 O O . LEU A 1 219 ? 8.946 6.651 -22.158 1.00 83.81 219 LEU A O 1
ATOM 1731 N N . LYS A 1 220 ? 9.894 7.000 -24.164 1.00 86.69 220 LYS A N 1
ATOM 1732 C CA . LYS A 1 220 ? 9.056 6.057 -24.905 1.00 86.69 220 LYS A CA 1
ATOM 1733 C C . LYS A 1 220 ? 9.238 4.614 -24.432 1.00 86.69 220 LYS A C 1
ATOM 1735 O O . LYS A 1 220 ? 8.253 3.898 -24.332 1.00 86.69 220 LYS A O 1
ATOM 1740 N N . GLU A 1 221 ? 10.454 4.195 -24.078 1.00 89.19 221 GLU A N 1
ATOM 1741 C CA . GLU A 1 221 ? 10.689 2.836 -23.558 1.00 89.19 221 GLU A CA 1
ATOM 1742 C C . GLU A 1 221 ? 9.950 2.617 -22.228 1.00 89.19 221 GLU A C 1
ATOM 1744 O O . GLU A 1 221 ? 9.314 1.584 -22.011 1.00 89.19 221 GLU A O 1
ATOM 1749 N N . ILE A 1 222 ? 9.970 3.632 -21.358 1.00 91.81 222 ILE A N 1
ATOM 1750 C CA . ILE A 1 222 ? 9.240 3.624 -20.086 1.00 91.81 222 ILE A CA 1
ATOM 1751 C C . ILE A 1 222 ? 7.735 3.553 -20.357 1.00 91.81 222 ILE A C 1
ATOM 1753 O O . ILE A 1 222 ? 7.038 2.740 -19.749 1.00 91.81 222 ILE A O 1
ATOM 1757 N N . GLN A 1 223 ? 7.235 4.368 -21.289 1.00 93.56 223 GLN A N 1
ATOM 1758 C CA . GLN A 1 223 ? 5.831 4.362 -21.696 1.00 93.56 223 GLN A CA 1
ATOM 1759 C C . GLN A 1 223 ? 5.396 2.986 -22.215 1.00 93.56 223 GLN A C 1
ATOM 1761 O O . GLN A 1 223 ? 4.394 2.443 -21.747 1.00 93.56 223 GLN A O 1
ATOM 1766 N N . ASP A 1 224 ? 6.157 2.405 -23.142 1.00 93.88 224 ASP A N 1
ATOM 1767 C CA . ASP A 1 224 ? 5.861 1.107 -23.747 1.00 93.88 224 ASP A CA 1
ATOM 1768 C C . ASP A 1 224 ? 5.851 -0.008 -22.689 1.00 93.88 224 ASP A C 1
ATOM 1770 O O . ASP A 1 224 ? 4.945 -0.848 -22.685 1.00 93.88 224 ASP A O 1
ATOM 1774 N N . HIS A 1 225 ? 6.786 0.022 -21.730 1.00 95.12 225 HIS A N 1
ATOM 1775 C CA . HIS A 1 225 ? 6.793 -0.900 -20.589 1.00 95.12 225 HIS A CA 1
ATOM 1776 C C . HIS A 1 225 ? 5.544 -0.747 -19.718 1.00 95.12 225 HIS A C 1
ATOM 1778 O O . HIS A 1 225 ? 4.872 -1.742 -19.438 1.00 95.12 225 HIS A O 1
ATOM 1784 N N . LEU A 1 226 ? 5.203 0.481 -19.304 1.00 95.38 226 LEU A N 1
ATOM 1785 C CA . LEU A 1 226 ? 4.023 0.740 -18.472 1.00 95.38 226 LEU A CA 1
ATOM 1786 C C . LEU A 1 226 ? 2.743 0.256 -19.166 1.00 95.38 226 LEU A C 1
ATOM 1788 O O . LEU A 1 226 ? 1.922 -0.415 -18.539 1.00 95.38 226 LEU A O 1
ATOM 1792 N N . ILE A 1 227 ? 2.592 0.524 -20.465 1.00 95.88 227 ILE A N 1
ATOM 1793 C CA . ILE A 1 227 ? 1.446 0.068 -21.262 1.00 95.88 227 ILE A CA 1
ATOM 1794 C C . ILE A 1 227 ? 1.412 -1.461 -21.350 1.00 95.88 227 ILE A C 1
ATOM 1796 O O . ILE A 1 227 ? 0.362 -2.069 -21.116 1.00 95.88 227 ILE A O 1
ATOM 1800 N N . SER A 1 228 ? 2.539 -2.085 -21.695 1.00 96.38 228 SER A N 1
ATOM 1801 C CA . SER A 1 228 ? 2.643 -3.536 -21.862 1.00 96.38 228 SER A CA 1
ATOM 1802 C C . SER A 1 228 ? 2.316 -4.274 -20.565 1.00 96.38 228 SER A C 1
ATOM 1804 O O . SER A 1 228 ? 1.458 -5.160 -20.554 1.00 96.38 228 SER A O 1
ATOM 1806 N N . GLU A 1 229 ? 2.940 -3.885 -19.452 1.00 96.50 229 GLU A N 1
ATOM 1807 C CA . GLU A 1 229 ? 2.727 -4.549 -18.165 1.00 96.50 229 GLU A CA 1
ATOM 1808 C C . GLU A 1 229 ? 1.328 -4.307 -17.604 1.00 96.50 229 GLU A C 1
ATOM 1810 O O . GLU A 1 229 ? 0.737 -5.224 -17.031 1.00 96.50 229 GLU A O 1
ATOM 1815 N N . SER A 1 230 ? 0.749 -3.125 -17.829 1.00 95.94 230 SER A N 1
ATOM 1816 C CA . SER A 1 230 ? -0.641 -2.868 -17.441 1.00 95.94 230 SER A CA 1
ATOM 1817 C C . SER A 1 230 ? -1.600 -3.799 -18.183 1.00 95.94 230 SER A C 1
ATOM 1819 O O . SER A 1 230 ? -2.424 -4.471 -17.562 1.00 95.94 230 SER A O 1
ATOM 1821 N N . LYS A 1 231 ? -1.450 -3.923 -19.510 1.00 95.31 231 LYS A N 1
ATOM 1822 C CA . LYS A 1 231 ? -2.262 -4.836 -20.332 1.00 95.31 231 LYS A CA 1
ATOM 1823 C C . LYS A 1 231 ? -2.076 -6.297 -19.924 1.00 95.31 231 LYS A C 1
ATOM 1825 O O . LYS A 1 231 ? -3.064 -7.025 -19.826 1.00 95.31 231 LYS A O 1
ATOM 1830 N N . ASN A 1 232 ? -0.839 -6.714 -19.656 1.00 95.12 232 ASN A N 1
ATOM 1831 C CA . ASN A 1 232 ? -0.521 -8.055 -19.172 1.00 95.12 232 ASN A CA 1
ATOM 1832 C C . ASN A 1 232 ? -1.252 -8.355 -17.853 1.00 95.12 232 ASN A C 1
ATOM 1834 O O . ASN A 1 232 ? -1.994 -9.331 -17.765 1.00 95.12 232 ASN A O 1
ATOM 1838 N N . LEU A 1 233 ? -1.124 -7.485 -16.847 1.00 94.19 233 LEU A N 1
ATOM 1839 C CA . LEU A 1 233 ? -1.760 -7.689 -15.544 1.00 94.19 233 LEU A CA 1
ATOM 1840 C C . LEU A 1 233 ? -3.291 -7.654 -15.616 1.00 94.19 233 LEU A C 1
ATOM 1842 O O . LEU A 1 233 ? -3.939 -8.505 -15.005 1.00 94.19 233 LEU A O 1
ATOM 1846 N N . ILE A 1 234 ? -3.873 -6.742 -16.401 1.00 91.25 234 ILE A N 1
ATOM 1847 C CA . ILE A 1 234 ? -5.320 -6.721 -16.669 1.00 91.25 234 ILE A CA 1
ATOM 1848 C C . ILE A 1 234 ? -5.758 -8.048 -17.306 1.00 91.25 234 ILE A C 1
ATOM 1850 O O . ILE A 1 234 ? -6.742 -8.649 -16.878 1.00 91.25 234 ILE A O 1
ATOM 1854 N N . SER A 1 235 ? -5.010 -8.552 -18.291 1.00 91.62 235 SER A N 1
ATOM 1855 C CA . SER A 1 235 ? -5.302 -9.835 -18.938 1.00 91.62 235 SER A CA 1
ATOM 1856 C C . SER A 1 235 ? -5.213 -11.018 -17.965 1.00 91.62 235 SER A C 1
ATOM 1858 O O . SER A 1 235 ? -6.084 -11.888 -17.966 1.00 91.62 235 SER A O 1
ATOM 1860 N N . LEU A 1 236 ? -4.192 -11.054 -17.105 1.00 90.75 236 LEU A N 1
ATOM 1861 C CA . LEU A 1 236 ? -4.028 -12.099 -16.087 1.00 90.75 236 LEU A CA 1
ATOM 1862 C C . LEU A 1 236 ? -5.163 -12.084 -15.050 1.00 90.75 236 LEU A C 1
ATOM 1864 O O . LEU A 1 236 ? -5.574 -13.140 -14.562 1.00 90.75 236 LEU A O 1
ATOM 1868 N N . ARG A 1 237 ? -5.702 -10.902 -14.722 1.00 87.81 237 ARG A N 1
ATOM 1869 C CA . ARG A 1 237 ? -6.861 -10.758 -13.826 1.00 87.81 237 ARG A CA 1
ATOM 1870 C C . ARG A 1 237 ? -8.169 -11.174 -14.479 1.00 87.81 237 ARG A C 1
ATOM 1872 O O . ARG A 1 237 ? -8.912 -11.921 -13.854 1.00 87.81 237 ARG A O 1
ATOM 1879 N N . LYS A 1 238 ? -8.403 -10.808 -15.744 1.00 85.62 238 LYS A N 1
ATOM 1880 C CA . LYS A 1 238 ? -9.578 -11.269 -16.509 1.00 85.62 238 LYS A CA 1
ATOM 1881 C C . LYS A 1 238 ? -9.671 -12.794 -16.573 1.00 85.62 238 LYS A C 1
ATOM 1883 O O . LYS A 1 238 ? -10.762 -13.348 -16.529 1.00 85.62 238 LYS A O 1
ATOM 1888 N N . THR A 1 239 ? -8.531 -13.482 -16.629 1.00 81.56 239 THR A N 1
ATOM 1889 C CA . THR A 1 239 ? -8.474 -14.952 -16.589 1.00 81.56 239 THR A CA 1
ATOM 1890 C C . THR A 1 239 ? -8.415 -15.529 -15.169 1.00 81.56 239 THR A C 1
ATOM 1892 O O . THR A 1 239 ? -8.352 -16.745 -15.011 1.00 81.56 239 THR A O 1
ATOM 1895 N N . ASN A 1 240 ? -8.441 -14.682 -14.128 1.00 73.31 240 ASN A N 1
ATOM 1896 C CA . ASN A 1 240 ? -8.329 -15.035 -12.708 1.00 73.31 240 ASN A CA 1
ATOM 1897 C C . ASN A 1 240 ? -7.132 -15.949 -12.376 1.00 73.31 240 ASN A C 1
ATOM 1899 O O . ASN A 1 240 ? -7.155 -16.709 -11.408 1.00 73.31 240 ASN A O 1
ATOM 1903 N N . THR A 1 241 ? -6.057 -15.853 -13.163 1.00 80.00 241 THR A N 1
ATOM 1904 C CA . THR A 1 241 ? -4.903 -16.758 -13.068 1.00 80.00 241 THR A CA 1
ATOM 1905 C C . THR A 1 241 ? -3.942 -16.399 -11.938 1.00 80.00 241 THR A C 1
ATOM 1907 O O . THR A 1 241 ? -3.182 -17.259 -11.509 1.00 80.00 241 THR A O 1
ATOM 1910 N N . ILE A 1 242 ? -3.973 -15.169 -11.408 1.00 85.94 242 ILE A N 1
ATOM 1911 C CA . ILE A 1 242 ? -3.041 -14.703 -10.364 1.00 85.94 242 ILE A CA 1
ATOM 1912 C C . ILE A 1 242 ? -3.687 -14.556 -8.973 1.00 85.94 242 ILE A C 1
ATOM 1914 O O . ILE A 1 242 ? -4.778 -14.013 -8.811 1.00 85.94 242 ILE A O 1
ATOM 1918 N N . GLY A 1 243 ? -2.975 -15.005 -7.932 1.00 83.75 243 GLY A N 1
ATOM 1919 C CA . GLY A 1 243 ? -3.497 -15.220 -6.571 1.00 83.75 243 GLY A CA 1
ATOM 1920 C C . GLY A 1 243 ? -3.390 -14.038 -5.598 1.00 83.75 243 GLY A C 1
ATOM 1921 O O . GLY A 1 243 ? -3.807 -14.155 -4.446 1.00 83.75 243 GLY A O 1
ATOM 1922 N N . TYR A 1 244 ? -2.853 -12.893 -6.026 1.00 87.38 244 TYR A N 1
ATOM 1923 C CA . TYR A 1 244 ? -2.619 -11.704 -5.187 1.00 87.38 244 TYR A CA 1
ATOM 1924 C C . TYR A 1 244 ? -3.903 -10.884 -4.981 1.00 87.38 244 TYR A C 1
ATOM 1926 O O . TYR A 1 244 ? -3.960 -9.715 -5.355 1.00 87.38 244 TYR A O 1
ATOM 1934 N N . ARG A 1 245 ? -4.977 -11.524 -4.502 1.00 89.25 245 ARG A N 1
ATOM 1935 C CA . ARG A 1 245 ? -6.313 -10.911 -4.396 1.00 89.25 245 ARG A CA 1
ATOM 1936 C C . ARG A 1 245 ? -6.369 -9.782 -3.374 1.00 89.25 245 ARG A C 1
ATOM 1938 O O . ARG A 1 245 ? -6.889 -8.731 -3.692 1.00 89.25 245 ARG A O 1
ATOM 1945 N N . GLU A 1 246 ? -5.754 -9.960 -2.212 1.00 91.12 246 GLU A N 1
ATOM 1946 C CA . GLU A 1 246 ? -5.728 -8.942 -1.153 1.00 91.12 246 GLU A CA 1
ATOM 1947 C C . GLU A 1 246 ? -5.119 -7.619 -1.648 1.00 91.12 246 GLU A C 1
ATOM 1949 O O . GLU A 1 246 ? -5.789 -6.595 -1.672 1.00 91.12 246 GLU A O 1
ATOM 1954 N N . LYS A 1 247 ? -3.912 -7.654 -2.228 1.00 92.56 247 LYS A N 1
ATOM 1955 C CA . LYS A 1 247 ? -3.281 -6.452 -2.805 1.00 92.56 247 LYS A CA 1
ATOM 1956 C C . LYS A 1 247 ? -4.078 -5.830 -3.958 1.00 92.56 247 LYS A C 1
ATOM 1958 O O . LYS A 1 247 ? -3.962 -4.635 -4.200 1.00 92.56 247 LYS A O 1
ATOM 1963 N N . TRP A 1 248 ? -4.869 -6.617 -4.685 1.00 92.75 248 TRP A N 1
ATOM 1964 C CA . TRP A 1 248 ? -5.781 -6.080 -5.697 1.00 92.75 248 TRP A CA 1
ATOM 1965 C C . TRP A 1 248 ? -6.991 -5.397 -5.064 1.00 92.75 248 TRP A C 1
ATOM 1967 O O . TRP A 1 248 ? -7.354 -4.307 -5.496 1.00 92.75 248 TRP A O 1
ATOM 1977 N N . LEU A 1 249 ? -7.545 -5.980 -4.003 1.00 93.56 249 LEU A N 1
ATOM 1978 C CA . LEU A 1 249 ? -8.605 -5.362 -3.222 1.00 93.56 249 LEU A CA 1
ATOM 1979 C C . LEU A 1 249 ? -8.152 -4.016 -2.637 1.00 93.56 249 LEU A C 1
ATOM 1981 O O . LEU A 1 249 ? -8.916 -3.060 -2.683 1.00 93.56 249 LEU A O 1
ATOM 1985 N N . HIS A 1 250 ? -6.893 -3.897 -2.191 1.00 95.19 250 HIS A N 1
ATOM 1986 C CA . HIS A 1 250 ? -6.329 -2.614 -1.740 1.00 95.19 250 HIS A CA 1
ATOM 1987 C C . HIS A 1 250 ? -6.420 -1.559 -2.843 1.00 95.19 250 HIS A C 1
ATOM 1989 O O . HIS A 1 250 ? -6.922 -0.466 -2.615 1.00 95.19 250 HIS A O 1
ATOM 1995 N N . CYS A 1 251 ? -5.955 -1.907 -4.046 1.00 93.00 251 CYS A N 1
ATOM 1996 C CA . CYS A 1 251 ? -5.980 -1.024 -5.207 1.00 93.00 251 CYS A CA 1
ATOM 1997 C C . CYS A 1 251 ? -7.397 -0.546 -5.544 1.00 93.00 251 CYS A C 1
ATOM 1999 O O . CYS A 1 251 ? -7.589 0.644 -5.769 1.00 93.00 251 CYS A O 1
ATOM 2001 N N . LEU A 1 252 ? -8.379 -1.449 -5.552 1.00 92.25 252 LEU A N 1
ATOM 2002 C CA . LEU A 1 252 ? -9.770 -1.092 -5.832 1.00 92.25 252 LEU A CA 1
ATOM 2003 C C . LEU A 1 252 ? -10.368 -0.206 -4.727 1.00 92.25 252 LEU A C 1
ATOM 2005 O O . LEU A 1 252 ? -11.059 0.760 -5.027 1.00 92.25 252 LEU A O 1
ATOM 2009 N N . LEU A 1 253 ? -10.080 -0.492 -3.452 1.00 94.00 253 LEU A N 1
ATOM 2010 C CA . LEU A 1 253 ? -10.533 0.343 -2.334 1.00 94.00 253 LEU A CA 1
ATOM 2011 C C . LEU A 1 253 ? -9.969 1.761 -2.425 1.00 94.00 253 LEU A C 1
ATOM 2013 O O . LEU A 1 253 ? -10.702 2.723 -2.222 1.00 94.00 253 LEU A O 1
ATOM 2017 N N . ILE A 1 254 ? -8.679 1.886 -2.737 1.00 93.75 254 ILE A N 1
ATOM 2018 C CA . ILE A 1 254 ? -8.007 3.180 -2.859 1.00 93.75 254 ILE A CA 1
ATOM 2019 C C . ILE A 1 254 ? -8.592 3.990 -4.020 1.00 93.75 254 ILE A C 1
ATOM 2021 O O . ILE A 1 254 ? -8.905 5.158 -3.811 1.00 93.75 254 ILE A O 1
ATOM 2025 N N . GLU A 1 255 ? -8.796 3.379 -5.194 1.00 90.19 255 GLU A N 1
ATOM 2026 C CA . GLU A 1 255 ? -9.457 4.033 -6.339 1.00 90.19 255 GLU A CA 1
ATOM 2027 C C . GLU A 1 255 ? -10.826 4.600 -5.928 1.00 90.19 255 GLU A C 1
ATOM 2029 O O . GLU A 1 255 ? -11.088 5.790 -6.090 1.00 90.19 255 GLU A O 1
ATOM 2034 N N . GLN A 1 256 ? -11.666 3.787 -5.277 1.00 89.19 256 GLN A N 1
ATOM 2035 C CA . GLN A 1 256 ? -12.992 4.221 -4.818 1.00 89.19 256 GLN A CA 1
ATOM 2036 C C . GLN A 1 256 ? -12.924 5.343 -3.766 1.00 89.19 256 GLN A C 1
ATOM 2038 O O . GLN A 1 256 ? -13.731 6.275 -3.793 1.00 89.19 256 GLN A O 1
ATOM 2043 N N . MET A 1 257 ? -11.955 5.289 -2.845 1.00 90.94 257 MET A N 1
ATOM 2044 C CA . MET A 1 257 ? -11.728 6.355 -1.860 1.00 90.94 257 MET A CA 1
ATOM 2045 C C . MET A 1 257 ? -11.317 7.679 -2.523 1.00 90.94 257 MET A C 1
ATOM 2047 O O . MET A 1 257 ? -11.692 8.739 -2.023 1.00 90.94 257 MET A O 1
ATOM 2051 N N . GLN A 1 258 ? -10.563 7.628 -3.627 1.00 87.44 258 GLN A N 1
ATOM 2052 C CA . GLN A 1 258 ? -10.041 8.806 -4.326 1.00 87.44 258 GLN A CA 1
ATOM 2053 C C . GLN A 1 258 ? -11.048 9.451 -5.289 1.00 87.44 258 GLN A C 1
ATOM 2055 O O . GLN A 1 258 ? -11.047 10.675 -5.401 1.00 87.44 258 GLN A O 1
ATOM 2060 N N . ASP A 1 259 ? -11.911 8.671 -5.947 1.00 81.31 259 ASP A N 1
ATOM 2061 C CA . ASP A 1 259 ? -12.832 9.197 -6.964 1.00 81.31 259 ASP A CA 1
ATOM 2062 C C . ASP A 1 259 ? -14.000 9.991 -6.359 1.00 81.31 259 ASP A C 1
ATOM 2064 O O . ASP A 1 259 ? -14.206 11.152 -6.702 1.00 81.31 259 ASP A O 1
ATOM 2068 N N . ASN A 1 260 ? -14.782 9.376 -5.463 1.00 74.12 260 ASN A N 1
ATOM 2069 C CA . ASN A 1 260 ? -15.946 10.011 -4.816 1.00 74.12 260 ASN A CA 1
ATOM 2070 C C . ASN A 1 260 ? -16.167 9.547 -3.361 1.00 74.12 260 ASN A C 1
ATOM 2072 O O . ASN A 1 260 ? -17.105 9.986 -2.688 1.00 74.12 260 ASN A O 1
ATOM 2076 N N . GLY A 1 261 ? -15.284 8.693 -2.840 1.00 79.44 261 GLY A N 1
ATOM 2077 C CA . GLY A 1 261 ? -15.521 7.944 -1.612 1.00 79.44 261 GLY A CA 1
ATOM 2078 C C . GLY A 1 261 ? -16.387 6.707 -1.858 1.00 79.44 261 GLY A C 1
ATOM 2079 O O . GLY A 1 261 ? -17.140 6.616 -2.827 1.00 79.44 261 GLY A O 1
ATOM 2080 N N . LEU A 1 262 ? -16.291 5.743 -0.946 1.00 85.69 262 LEU A N 1
ATOM 2081 C CA . LEU A 1 262 ? -17.060 4.506 -1.002 1.00 85.69 262 LEU A CA 1
ATOM 2082 C C . LEU A 1 262 ? -18.325 4.648 -0.144 1.00 85.69 262 LEU A C 1
ATOM 2084 O O . LEU A 1 262 ? -18.242 4.861 1.064 1.00 85.69 262 LEU A O 1
ATOM 2088 N N . ALA A 1 263 ? -19.510 4.517 -0.745 1.00 87.00 263 ALA A N 1
ATOM 2089 C CA . ALA A 1 263 ? -20.769 4.618 -0.006 1.00 87.00 263 ALA A CA 1
ATOM 2090 C C . ALA A 1 263 ? -20.818 3.603 1.154 1.00 87.00 263 ALA A C 1
ATOM 2092 O O . ALA A 1 263 ? -20.553 2.416 0.968 1.00 87.00 263 ALA A O 1
ATOM 2093 N N . GLY A 1 264 ? -21.146 4.078 2.361 1.00 86.44 264 GLY A N 1
ATOM 2094 C CA . GLY A 1 264 ? -21.113 3.267 3.586 1.00 86.44 264 GLY A CA 1
ATOM 2095 C C . GLY A 1 264 ? -19.739 3.187 4.268 1.00 86.44 264 GLY A C 1
ATOM 2096 O O . GLY A 1 264 ? -19.638 2.603 5.350 1.00 86.44 264 GLY A O 1
ATOM 2097 N N . LEU A 1 265 ? -18.702 3.802 3.690 1.00 88.75 265 LEU A N 1
ATOM 2098 C CA . LEU A 1 265 ? -17.359 3.921 4.253 1.00 88.75 265 LEU A CA 1
ATOM 2099 C C . LEU A 1 265 ? -16.813 5.345 4.051 1.00 88.75 265 LEU A C 1
ATOM 2101 O O . LEU A 1 265 ? -16.180 5.660 3.047 1.00 88.75 265 LEU A O 1
ATOM 2105 N N . ASP A 1 266 ? -17.028 6.205 5.047 1.00 88.44 266 ASP A N 1
ATOM 2106 C CA . ASP A 1 266 ? -16.640 7.622 5.009 1.00 88.44 266 ASP A CA 1
ATOM 2107 C C . ASP A 1 266 ? -15.142 7.838 5.307 1.00 88.44 266 ASP A C 1
ATOM 2109 O O . ASP A 1 266 ? -14.775 8.495 6.284 1.00 88.44 266 ASP A O 1
ATOM 2113 N N . LEU A 1 267 ? -14.272 7.247 4.486 1.00 92.94 267 LEU A N 1
ATOM 2114 C CA . LEU A 1 267 ? -12.816 7.311 4.618 1.00 92.94 267 LEU A CA 1
ATOM 2115 C C . LEU A 1 267 ? -12.169 8.025 3.423 1.00 92.94 267 LEU A C 1
ATOM 2117 O O . LEU A 1 267 ? -12.498 7.744 2.273 1.00 92.94 267 LEU A O 1
ATOM 2121 N N . ASP A 1 268 ? -11.201 8.893 3.711 1.00 93.25 268 ASP A N 1
ATOM 2122 C CA . ASP A 1 268 ? -10.305 9.528 2.742 1.00 93.25 268 ASP A CA 1
ATOM 2123 C C . ASP A 1 268 ? -8.950 8.833 2.720 1.00 93.25 268 ASP A C 1
ATOM 2125 O O . ASP A 1 268 ? -8.302 8.714 3.757 1.00 93.25 268 ASP A O 1
ATOM 2129 N N . PHE A 1 269 ? -8.481 8.414 1.546 1.00 94.56 269 PHE A N 1
ATOM 2130 C CA . PHE A 1 269 ? -7.149 7.828 1.408 1.00 94.56 269 PHE A CA 1
ATOM 2131 C C . PHE A 1 269 ? -6.045 8.836 1.778 1.00 94.56 269 PHE A C 1
ATOM 2133 O O . PHE A 1 269 ? -6.012 9.947 1.252 1.00 94.56 269 PHE A O 1
ATOM 2140 N N . LEU A 1 270 ? -5.100 8.425 2.633 1.00 93.75 270 LEU A N 1
ATOM 2141 C CA . LEU A 1 270 ? -3.938 9.240 3.013 1.00 93.75 270 LEU A CA 1
ATOM 2142 C C . LEU A 1 270 ? -2.616 8.628 2.548 1.00 93.75 270 LEU A C 1
ATOM 2144 O O . LEU A 1 270 ? -1.747 9.335 2.034 1.00 93.75 270 LEU A O 1
ATOM 2148 N N . TYR A 1 271 ? -2.422 7.324 2.772 1.00 93.62 271 TYR A N 1
ATOM 2149 C CA . TYR A 1 271 ? -1.154 6.666 2.461 1.00 93.62 271 TYR A CA 1
ATOM 2150 C C . TYR A 1 271 ? -1.292 5.147 2.324 1.00 93.62 271 TYR A C 1
ATOM 2152 O O . TYR A 1 271 ? -2.001 4.508 3.097 1.00 93.62 271 TYR A O 1
ATOM 2160 N N . TYR A 1 272 ? -0.560 4.551 1.381 1.00 94.00 272 TYR A N 1
ATOM 2161 C CA . TYR A 1 272 ? -0.555 3.106 1.129 1.00 94.00 272 TYR A CA 1
ATOM 2162 C C . TYR A 1 272 ? 0.730 2.447 1.651 1.00 94.00 272 TYR A C 1
ATOM 2164 O O . TYR A 1 272 ? 1.814 3.008 1.480 1.00 94.00 272 TYR A O 1
ATOM 2172 N N . GLU A 1 273 ? 0.633 1.249 2.236 1.00 89.31 273 GLU A N 1
ATOM 2173 C CA . GLU A 1 273 ? 1.738 0.485 2.847 1.00 89.31 273 GLU A CA 1
ATOM 2174 C C . GLU A 1 273 ? 2.612 1.368 3.752 1.00 89.31 273 GLU A C 1
ATOM 2176 O O . GLU A 1 273 ? 3.818 1.543 3.540 1.00 89.31 273 GLU A O 1
ATOM 2181 N N . THR A 1 274 ? 1.977 1.985 4.750 1.00 82.88 274 THR A N 1
ATOM 2182 C CA . THR A 1 274 ? 2.648 2.882 5.695 1.00 82.88 274 THR A CA 1
ATOM 2183 C C . THR A 1 274 ? 3.611 2.095 6.577 1.00 82.88 274 THR A C 1
ATOM 2185 O O . THR A 1 274 ? 3.163 1.189 7.269 1.00 82.88 274 THR A O 1
ATOM 2188 N N . PRO A 1 275 ? 4.901 2.460 6.662 1.00 76.81 275 PRO A N 1
ATOM 2189 C CA . PRO A 1 275 ? 5.819 1.830 7.608 1.00 76.81 275 PRO A CA 1
ATOM 2190 C C . PRO A 1 275 ? 5.365 2.030 9.068 1.00 76.81 275 PRO A C 1
ATOM 2192 O O . PRO A 1 275 ? 5.275 3.171 9.515 1.00 76.81 275 PRO A O 1
ATOM 2195 N N . ALA A 1 276 ? 5.167 0.942 9.817 1.00 73.62 276 ALA A N 1
ATOM 2196 C CA . ALA A 1 276 ? 4.790 0.936 11.239 1.00 73.62 276 ALA A CA 1
ATOM 2197 C C . ALA A 1 276 ? 5.867 0.263 12.109 1.00 73.62 276 ALA A C 1
ATOM 2199 O O . ALA A 1 276 ? 5.659 -0.773 12.730 1.00 73.62 276 ALA A O 1
ATOM 2200 N N . GLY A 1 277 ? 7.067 0.848 12.124 1.00 64.50 277 GLY A N 1
ATOM 2201 C CA . GLY A 1 277 ? 8.183 0.360 12.942 1.00 64.50 277 GLY A CA 1
ATOM 2202 C C . GLY A 1 277 ? 8.923 -0.861 12.374 1.00 64.50 277 GLY A C 1
ATOM 2203 O O . GLY A 1 277 ? 8.795 -1.224 11.200 1.00 64.50 277 GLY A O 1
ATOM 2204 N N . LYS A 1 278 ? 9.798 -1.446 13.201 1.00 61.75 278 LYS A N 1
ATOM 2205 C CA . LYS A 1 278 ? 10.645 -2.605 12.867 1.00 61.75 278 LYS A CA 1
ATOM 2206 C C . LYS A 1 278 ? 10.320 -3.766 13.793 1.00 61.75 278 LYS A C 1
ATOM 2208 O O . LYS A 1 278 ? 10.666 -3.707 14.961 1.00 61.75 278 LYS A O 1
ATOM 2213 N N . VAL A 1 279 ? 9.770 -4.852 13.283 1.00 57.66 279 VAL A N 1
ATOM 2214 C CA . VAL A 1 279 ? 9.540 -6.061 14.073 1.00 57.66 279 VAL A CA 1
ATOM 2215 C C . VAL A 1 279 ? 10.742 -6.984 13.992 1.00 57.66 279 VAL A C 1
ATOM 2217 O O . VAL A 1 279 ? 11.277 -7.259 12.914 1.00 57.66 279 VAL A O 1
ATOM 2220 N N . LYS A 1 280 ? 11.176 -7.489 15.145 1.00 48.31 280 LYS A N 1
ATOM 2221 C CA . LYS A 1 280 ? 12.232 -8.497 15.216 1.00 48.31 280 LYS A CA 1
ATOM 2222 C C . LYS A 1 280 ? 11.638 -9.871 14.910 1.00 48.31 280 LYS A C 1
ATOM 2224 O O . LYS A 1 280 ? 10.956 -10.461 15.739 1.00 48.31 280 LYS A O 1
ATOM 2229 N N . ARG A 1 281 ? 11.938 -10.421 13.734 1.00 51.97 281 ARG A N 1
ATOM 2230 C CA . ARG A 1 281 ? 11.579 -11.794 13.350 1.00 51.97 281 ARG A CA 1
ATOM 2231 C C . ARG A 1 281 ? 12.860 -12.592 13.148 1.00 51.97 281 ARG A C 1
ATOM 2233 O O . ARG A 1 281 ? 13.727 -12.182 12.385 1.00 51.97 281 ARG A O 1
ATOM 2240 N N . SER A 1 282 ? 13.023 -13.705 13.862 1.00 44.06 282 SER A N 1
ATOM 2241 C CA . SER A 1 282 ? 14.157 -14.631 13.673 1.00 44.06 282 SER A CA 1
ATOM 2242 C C . SER A 1 282 ? 15.541 -13.952 13.615 1.00 44.06 282 SER A C 1
ATOM 2244 O O . SER A 1 282 ? 16.352 -14.246 12.746 1.00 44.06 282 SER A O 1
ATOM 2246 N N . ARG A 1 283 ? 15.827 -13.032 14.553 1.00 42.19 283 ARG A N 1
ATOM 2247 C CA . ARG A 1 283 ? 17.078 -12.234 14.647 1.00 42.19 283 ARG A CA 1
ATOM 2248 C C . ARG A 1 283 ? 17.282 -11.149 13.573 1.00 42.19 283 ARG A C 1
ATOM 2250 O O . ARG A 1 283 ? 18.275 -10.433 13.665 1.00 42.19 283 ARG A O 1
ATOM 2257 N N . GLN A 1 284 ? 16.358 -10.961 12.630 1.00 41.31 284 GLN A N 1
ATOM 2258 C CA . GLN A 1 284 ? 16.373 -9.856 11.666 1.00 41.31 284 GLN A CA 1
ATOM 2259 C C . GLN A 1 284 ? 15.222 -8.877 11.936 1.00 41.31 284 GLN A C 1
ATOM 2261 O O . GLN A 1 284 ? 14.135 -9.269 12.355 1.00 41.31 284 GLN A O 1
ATOM 2266 N N . PHE A 1 285 ? 15.458 -7.586 11.712 1.00 50.78 285 PHE A N 1
ATOM 2267 C CA . PHE A 1 285 ? 14.407 -6.573 11.789 1.00 50.78 285 PHE A CA 1
ATOM 2268 C C . PHE A 1 285 ? 13.717 -6.447 10.426 1.00 50.78 285 PHE A C 1
ATOM 2270 O O . PHE A 1 285 ? 14.330 -5.980 9.467 1.00 50.78 285 PHE A O 1
ATOM 2277 N N . GLY A 1 286 ? 12.449 -6.849 10.339 1.00 54.34 286 GLY A N 1
ATOM 2278 C CA . GLY A 1 286 ? 11.573 -6.563 9.201 1.00 54.34 286 GLY A CA 1
ATOM 2279 C C . GLY A 1 286 ? 10.718 -5.330 9.488 1.00 54.34 286 GLY A C 1
ATOM 2280 O O . GLY A 1 286 ? 10.332 -5.114 10.630 1.00 54.34 286 GLY A O 1
ATOM 2281 N N . ARG A 1 287 ? 10.418 -4.497 8.487 1.00 62.03 287 ARG A N 1
ATOM 2282 C CA . ARG A 1 287 ? 9.432 -3.415 8.666 1.00 62.03 287 ARG A CA 1
ATOM 2283 C C . ARG A 1 287 ? 8.030 -3.977 8.480 1.00 62.03 287 ARG A C 1
ATOM 2285 O O . ARG A 1 287 ? 7.776 -4.619 7.461 1.00 62.03 287 ARG A O 1
ATOM 2292 N N . GLU A 1 288 ? 7.145 -3.709 9.428 1.00 74.25 288 GLU A N 1
ATOM 2293 C CA . GLU A 1 288 ? 5.716 -3.914 9.208 1.00 74.25 288 GLU A CA 1
ATOM 2294 C C . GLU A 1 288 ? 5.128 -2.709 8.486 1.00 74.25 288 GLU A C 1
ATOM 2296 O O . GLU A 1 288 ? 5.650 -1.592 8.577 1.00 74.25 288 GLU A O 1
ATOM 2301 N N . HIS A 1 289 ? 4.088 -2.968 7.700 1.00 84.81 289 HIS A N 1
ATOM 2302 C CA . HIS A 1 289 ? 3.412 -1.945 6.928 1.00 84.81 289 HIS A CA 1
ATOM 2303 C C . HIS A 1 289 ? 1.918 -2.041 7.203 1.00 84.81 289 HIS A C 1
ATOM 2305 O O . HIS A 1 289 ? 1.345 -3.110 7.033 1.00 84.81 289 HIS A O 1
ATOM 2311 N N . ILE A 1 290 ? 1.322 -0.921 7.598 1.00 90.19 290 ILE A N 1
ATOM 2312 C CA . ILE A 1 290 ? -0.128 -0.746 7.625 1.00 90.19 290 ILE A CA 1
ATOM 2313 C C . ILE A 1 290 ? -0.595 -0.733 6.179 1.00 90.19 290 ILE A C 1
ATOM 2315 O O . ILE A 1 290 ? -0.039 0.037 5.388 1.00 90.19 290 ILE A O 1
ATOM 2319 N N . ASP A 1 291 ? -1.601 -1.534 5.839 1.00 94.00 291 ASP A N 1
ATOM 2320 C CA . ASP A 1 291 ? -2.090 -1.623 4.466 1.00 94.00 291 ASP A CA 1
ATOM 2321 C C . ASP A 1 291 ? -2.505 -0.255 3.928 1.00 94.00 291 ASP A C 1
ATOM 2323 O O . ASP A 1 291 ? -1.916 0.218 2.952 1.00 94.00 291 ASP A O 1
ATOM 2327 N N . ILE A 1 292 ? -3.459 0.415 4.580 1.00 95.94 292 ILE A N 1
ATOM 2328 C CA . ILE A 1 292 ? -3.915 1.754 4.199 1.00 95.94 292 ILE A CA 1
ATOM 2329 C C . ILE A 1 292 ? -4.057 2.627 5.455 1.00 95.94 292 ILE A C 1
ATOM 2331 O O . ILE A 1 292 ? -4.660 2.227 6.450 1.00 95.94 292 ILE A O 1
ATOM 2335 N N . LEU A 1 293 ? -3.512 3.845 5.403 1.00 95.44 293 LEU A N 1
ATOM 2336 C CA . LEU A 1 293 ? -3.909 4.934 6.293 1.00 95.44 293 LEU A CA 1
ATOM 2337 C C . LEU A 1 293 ? -4.965 5.788 5.602 1.00 95.44 293 LEU A C 1
ATOM 2339 O O . LEU A 1 293 ? -4.806 6.156 4.434 1.00 95.44 293 LEU A O 1
ATOM 2343 N N . ALA A 1 294 ? -6.002 6.132 6.355 1.00 95.81 294 ALA A N 1
ATOM 2344 C CA . ALA A 1 294 ? -7.104 6.957 5.899 1.00 95.81 294 ALA A CA 1
ATOM 2345 C C . ALA A 1 294 ? -7.521 7.991 6.957 1.00 95.81 294 ALA A C 1
ATOM 2347 O O . ALA A 1 294 ? -7.197 7.856 8.136 1.00 95.81 294 ALA A O 1
ATOM 2348 N N . GLY A 1 295 ? -8.237 9.030 6.541 1.00 95.19 295 GLY A N 1
ATOM 2349 C CA . GLY A 1 295 ? -8.911 9.973 7.427 1.00 95.19 295 GLY A CA 1
ATOM 2350 C C . GLY A 1 295 ? -10.402 9.686 7.477 1.00 95.19 295 GLY A C 1
ATOM 2351 O O . GLY A 1 295 ? -11.040 9.562 6.438 1.00 95.19 295 GLY A O 1
ATOM 2352 N N . ASP A 1 296 ? -10.976 9.577 8.671 1.00 93.25 296 ASP A N 1
ATOM 2353 C CA . ASP A 1 296 ? -12.429 9.485 8.817 1.00 93.25 296 ASP A CA 1
ATOM 2354 C C . ASP A 1 296 ? -13.063 10.862 8.576 1.00 93.25 296 ASP A C 1
ATOM 2356 O O . ASP A 1 296 ? -12.814 11.818 9.318 1.00 93.25 296 ASP A O 1
ATOM 2360 N N . ARG A 1 297 ? -13.898 10.973 7.536 1.00 88.44 297 ARG A N 1
ATOM 2361 C CA . ARG A 1 297 ? -14.520 12.243 7.126 1.00 88.44 297 ARG A CA 1
ATOM 2362 C C . ARG A 1 297 ? -15.435 12.825 8.202 1.00 88.44 297 ARG A C 1
ATOM 2364 O O . ARG A 1 297 ? -15.569 14.046 8.283 1.00 88.44 297 ARG A O 1
ATOM 2371 N N . LYS A 1 298 ? -16.077 11.976 9.014 1.00 87.69 298 LYS A N 1
ATOM 2372 C CA . LYS A 1 298 ? -17.113 12.386 9.974 1.00 87.69 298 LYS A CA 1
ATOM 2373 C C . LYS A 1 298 ? -16.522 12.962 11.248 1.00 87.69 298 LYS A C 1
ATOM 2375 O O . LYS A 1 298 ? -17.006 13.977 11.737 1.00 87.69 298 LYS A O 1
ATOM 2380 N N . ASN A 1 299 ? -15.509 12.305 11.805 1.00 87.94 299 ASN A N 1
ATOM 2381 C CA . ASN A 1 299 ? -14.958 12.672 13.113 1.00 87.94 299 ASN A CA 1
ATOM 2382 C C . ASN A 1 299 ? -13.477 13.067 13.071 1.00 87.94 299 ASN A C 1
ATOM 2384 O O . ASN A 1 299 ? -12.886 13.301 14.126 1.00 87.94 299 ASN A O 1
ATOM 2388 N N . LYS A 1 300 ? -12.885 13.136 11.871 1.00 92.50 300 LYS A N 1
ATOM 2389 C CA . LYS A 1 300 ? -11.482 13.497 11.650 1.00 92.50 300 LYS A CA 1
ATOM 2390 C C . LYS A 1 300 ? -10.516 12.565 12.383 1.00 92.50 300 LYS A C 1
ATOM 2392 O O . LYS A 1 300 ? -9.435 12.990 12.758 1.00 92.50 300 LYS A O 1
ATOM 2397 N N . SER A 1 301 ? -10.878 11.306 12.626 1.00 94.88 301 SER A N 1
ATOM 2398 C CA . SER A 1 301 ? -9.965 10.321 13.228 1.00 94.88 301 SER A CA 1
ATOM 2399 C C . SER A 1 301 ? -8.943 9.834 12.207 1.00 94.88 301 SER A C 1
ATOM 2401 O O . SER A 1 301 ? -9.282 9.637 11.038 1.00 94.88 301 SER A O 1
ATOM 2403 N N . LEU A 1 302 ? -7.711 9.574 12.648 1.00 96.00 302 LEU A N 1
ATOM 2404 C CA . LEU A 1 302 ? -6.763 8.806 11.845 1.00 96.00 302 LEU A CA 1
ATOM 2405 C C . LEU A 1 302 ? -7.181 7.328 11.867 1.00 96.00 302 LEU A C 1
ATOM 2407 O O . LEU A 1 302 ? -7.245 6.701 12.927 1.00 96.00 302 LEU A O 1
ATOM 2411 N N . ALA A 1 303 ? -7.470 6.782 10.690 1.00 96.56 303 ALA A N 1
ATOM 2412 C CA . ALA A 1 303 ? -7.929 5.417 10.508 1.00 96.56 303 ALA A CA 1
ATOM 2413 C C . ALA A 1 303 ? -6.815 4.513 9.955 1.00 96.56 303 ALA A C 1
ATOM 2415 O O . ALA A 1 303 ? -6.207 4.795 8.922 1.00 96.56 303 ALA A O 1
ATOM 2416 N N . VAL A 1 304 ? -6.591 3.393 10.637 1.00 96.56 304 VAL A N 1
ATOM 2417 C CA . VAL A 1 304 ? -5.878 2.216 10.141 1.00 96.56 304 VAL A CA 1
ATOM 2418 C C . VAL A 1 304 ? -6.898 1.343 9.425 1.00 96.56 304 VAL A C 1
ATOM 2420 O O . VAL A 1 304 ? -7.907 0.956 10.013 1.00 96.56 304 VAL A O 1
ATOM 2423 N N . VAL A 1 305 ? -6.649 1.037 8.159 1.00 96.94 305 VAL A N 1
ATOM 2424 C CA . VAL A 1 305 ? -7.499 0.157 7.361 1.00 96.94 305 VAL A CA 1
ATOM 2425 C C . VAL A 1 305 ? -6.713 -1.111 7.061 1.00 96.94 305 VAL A C 1
ATOM 2427 O O . VAL A 1 305 ? -5.716 -1.068 6.340 1.00 96.94 305 VAL A O 1
ATOM 2430 N N . GLU A 1 306 ? -7.170 -2.223 7.629 1.00 95.06 306 GLU A N 1
ATOM 2431 C CA . GLU A 1 306 ? -6.633 -3.562 7.392 1.00 95.06 306 GLU A CA 1
ATOM 2432 C C . GLU A 1 306 ? -7.570 -4.287 6.429 1.00 95.06 306 GLU A C 1
ATOM 2434 O O . GLU A 1 306 ? -8.776 -4.382 6.677 1.00 95.06 306 GLU A O 1
ATOM 2439 N N . VAL A 1 307 ? -7.035 -4.793 5.323 1.00 94.00 307 VAL A N 1
ATOM 2440 C CA . VAL A 1 307 ? -7.859 -5.356 4.252 1.00 94.00 307 VAL A CA 1
ATOM 2441 C C . VAL A 1 307 ? -7.562 -6.835 4.110 1.00 94.00 307 VAL A C 1
ATOM 2443 O O . VAL A 1 307 ? -6.417 -7.227 3.909 1.00 94.00 307 VAL A O 1
ATOM 2446 N N . LYS A 1 308 ? -8.596 -7.673 4.174 1.00 90.75 308 LYS A N 1
ATOM 2447 C CA . LYS A 1 308 ? -8.455 -9.124 4.050 1.00 90.75 308 LYS A CA 1
ATOM 2448 C C . LYS A 1 308 ? -9.268 -9.667 2.883 1.00 90.75 308 LYS A C 1
ATOM 2450 O O . LYS A 1 308 ? -10.355 -9.192 2.567 1.00 90.75 308 LYS A O 1
ATOM 2455 N N . LYS A 1 309 ? -8.730 -10.705 2.243 1.00 85.50 309 LYS A N 1
ATOM 2456 C CA . LYS A 1 309 ? -9.450 -11.520 1.250 1.00 85.50 309 LYS A CA 1
ATOM 2457 C C . LYS A 1 309 ? -10.310 -12.596 1.927 1.00 85.50 309 LYS A C 1
ATOM 2459 O O . LYS A 1 309 ? -10.180 -12.831 3.127 1.00 85.50 309 LYS A O 1
ATOM 2464 N N . GLU A 1 310 ? -11.113 -13.300 1.132 1.00 81.12 310 GLU A N 1
ATOM 2465 C CA . GLU A 1 310 ? -11.980 -14.388 1.600 1.00 81.12 310 GLU A CA 1
ATOM 2466 C C . GLU A 1 310 ? -11.204 -15.472 2.372 1.00 81.12 310 GLU A C 1
ATOM 2468 O O . GLU A 1 310 ? -10.108 -15.878 1.958 1.00 81.12 310 GLU A O 1
ATOM 2473 N N . GLY A 1 311 ? -11.808 -15.993 3.445 1.00 76.25 311 GLY A N 1
ATOM 2474 C CA . GLY A 1 311 ? -11.271 -17.104 4.232 1.00 76.25 311 GLY A CA 1
ATOM 2475 C C . GLY A 1 311 ? -10.150 -16.690 5.184 1.00 76.25 311 GLY A C 1
ATOM 2476 O O . GLY A 1 311 ? -9.294 -17.516 5.517 1.00 76.25 311 GLY A O 1
ATOM 2477 N N . THR A 1 312 ? -10.119 -15.415 5.577 1.00 76.88 312 THR A N 1
ATOM 2478 C CA . THR A 1 312 ? -9.145 -14.890 6.538 1.00 76.88 312 THR A CA 1
ATOM 2479 C C . THR A 1 312 ? -9.749 -14.868 7.936 1.00 76.88 312 THR A C 1
ATOM 2481 O O . THR A 1 312 ? -10.900 -14.488 8.117 1.00 76.88 312 THR A O 1
ATOM 2484 N N . ASP A 1 313 ? -8.958 -15.238 8.942 1.00 82.69 313 ASP A N 1
ATOM 2485 C CA . ASP A 1 313 ? -9.364 -15.109 10.339 1.00 82.69 313 ASP A CA 1
ATOM 2486 C C . ASP A 1 313 ? -9.445 -13.628 10.747 1.00 82.69 313 ASP A C 1
ATOM 2488 O O . ASP A 1 313 ? -8.428 -12.934 10.842 1.00 82.69 313 ASP A O 1
ATOM 2492 N N . ILE A 1 314 ? -10.668 -13.154 10.996 1.00 85.94 314 ILE A N 1
ATOM 2493 C CA . ILE A 1 314 ? -10.939 -11.780 11.429 1.00 85.94 314 ILE A CA 1
ATOM 2494 C C . ILE A 1 314 ? -10.289 -11.487 12.785 1.00 85.94 314 ILE A C 1
ATOM 2496 O O . ILE A 1 314 ? -9.822 -10.370 12.986 1.00 85.94 314 ILE A O 1
ATOM 2500 N N . GLY A 1 315 ? -10.169 -12.470 13.686 1.00 85.06 315 GLY A N 1
ATOM 2501 C CA . GLY A 1 315 ? -9.505 -12.271 14.979 1.00 85.06 315 GLY A CA 1
ATOM 2502 C C . GLY A 1 315 ? -8.034 -11.914 14.816 1.00 85.06 315 GLY A C 1
ATOM 2503 O O . GLY A 1 315 ? -7.569 -10.905 15.349 1.00 85.06 315 GLY A O 1
ATOM 2504 N N . SER A 1 316 ? -7.318 -12.678 13.988 1.00 84.19 316 SER A N 1
ATOM 2505 C CA . SER A 1 316 ? -5.943 -12.352 13.612 1.00 84.19 316 SER A CA 1
ATOM 2506 C C . SER A 1 316 ? -5.830 -10.990 12.916 1.00 84.19 316 SER A C 1
ATOM 2508 O O . SER A 1 316 ? -4.876 -10.262 13.187 1.00 84.19 316 SER A O 1
ATOM 2510 N N . ALA A 1 317 ? -6.791 -10.617 12.062 1.00 87.19 317 ALA A N 1
ATOM 2511 C CA . ALA A 1 317 ? -6.802 -9.310 11.402 1.00 87.19 317 ALA A CA 1
ATOM 2512 C C . ALA A 1 317 ? -6.994 -8.151 12.396 1.00 87.19 317 ALA A C 1
ATOM 2514 O O . ALA A 1 317 ? -6.294 -7.144 12.302 1.00 87.19 317 ALA A O 1
ATOM 2515 N N . VAL A 1 318 ? -7.894 -8.304 13.374 1.00 89.19 318 VAL A N 1
ATOM 2516 C CA . VAL A 1 318 ? -8.103 -7.326 14.452 1.00 89.19 318 VAL A CA 1
ATOM 2517 C C . VAL A 1 318 ? -6.844 -7.186 15.298 1.00 89.19 318 VAL A C 1
ATOM 2519 O O . VAL A 1 318 ? -6.384 -6.068 15.500 1.00 89.19 318 VAL A O 1
ATOM 2522 N N . SER A 1 319 ? -6.250 -8.296 15.743 1.00 87.00 319 SER A N 1
ATOM 2523 C CA . SER A 1 319 ? -5.012 -8.278 16.534 1.00 87.00 319 SER A CA 1
ATOM 2524 C C . SER A 1 319 ? -3.864 -7.589 15.783 1.00 87.00 319 SER A C 1
ATOM 2526 O O . SER A 1 319 ? -3.185 -6.721 16.334 1.00 87.00 319 SER A O 1
ATOM 2528 N N . GLN A 1 320 ? -3.700 -7.895 14.492 1.00 86.25 320 GLN A N 1
ATOM 2529 C CA . GLN A 1 320 ? -2.720 -7.233 13.631 1.00 86.25 320 GLN A CA 1
ATOM 2530 C C . GLN A 1 320 ? -3.004 -5.728 13.499 1.00 86.25 320 GLN A C 1
ATOM 2532 O O . GLN A 1 320 ? -2.100 -4.914 13.655 1.00 86.25 320 GLN A O 1
ATOM 2537 N N . GLY A 1 321 ? -4.256 -5.340 13.261 1.00 91.06 321 GLY A N 1
ATOM 2538 C CA . GLY A 1 321 ? -4.644 -3.934 13.193 1.00 91.06 321 GLY A CA 1
ATOM 2539 C C . GLY A 1 321 ? -4.412 -3.186 14.510 1.00 91.06 321 GLY A C 1
ATOM 2540 O O . GLY A 1 321 ? -3.913 -2.061 14.506 1.00 91.06 321 GLY A O 1
ATOM 2541 N N . LEU A 1 322 ? -4.717 -3.813 15.650 1.00 90.06 322 LEU A N 1
ATOM 2542 C CA . LEU A 1 322 ? -4.510 -3.238 16.981 1.00 90.06 322 LEU A CA 1
ATOM 2543 C C . LEU A 1 322 ? -3.027 -3.064 17.322 1.00 90.06 322 LEU A C 1
ATOM 2545 O O . LEU A 1 322 ? -2.688 -2.110 18.022 1.00 90.06 322 LEU A O 1
ATOM 2549 N N . SER A 1 323 ? -2.131 -3.901 16.790 1.00 87.50 323 SER A N 1
ATOM 2550 C CA . SER A 1 323 ? -0.688 -3.683 16.944 1.00 87.50 323 SER A CA 1
ATOM 2551 C C . SER A 1 323 ? -0.244 -2.380 16.258 1.00 87.50 323 SER A C 1
ATOM 2553 O O . SER A 1 323 ? 0.507 -1.592 16.837 1.00 87.50 323 SER A O 1
ATOM 2555 N N . TYR A 1 324 ? -0.793 -2.073 15.076 1.00 89.88 324 TYR A N 1
ATOM 2556 C CA . TYR A 1 324 ? -0.545 -0.810 14.372 1.00 89.88 324 TYR A CA 1
ATOM 2557 C C . TYR A 1 324 ? -1.119 0.397 15.111 1.00 89.88 324 TYR A C 1
ATOM 2559 O O . TYR A 1 324 ? -0.458 1.433 15.210 1.00 89.88 324 TYR A O 1
ATOM 2567 N N . ILE A 1 325 ? -2.325 0.255 15.664 1.00 92.44 325 ILE A N 1
ATOM 2568 C CA . ILE A 1 325 ? -2.945 1.261 16.534 1.00 92.44 325 ILE A CA 1
ATOM 2569 C C . ILE A 1 325 ? -2.067 1.517 17.759 1.00 92.44 325 ILE A C 1
ATOM 2571 O O . ILE A 1 325 ? -1.802 2.673 18.081 1.00 92.44 325 ILE A O 1
ATOM 2575 N N . GLY A 1 326 ? -1.562 0.459 18.398 1.00 89.88 326 GLY A N 1
ATOM 2576 C CA . GLY A 1 326 ? -0.633 0.555 19.519 1.00 89.88 326 GLY A CA 1
ATOM 2577 C C . GLY A 1 326 ? 0.618 1.351 19.155 1.00 89.88 326 GLY A C 1
ATOM 2578 O O . GLY A 1 326 ? 0.970 2.294 19.862 1.00 89.88 326 GLY A O 1
ATOM 2579 N N . TRP A 1 327 ? 1.231 1.064 18.002 1.00 87.81 327 TRP A N 1
ATOM 2580 C CA . TRP A 1 327 ? 2.390 1.823 17.527 1.00 87.81 327 TRP A CA 1
ATOM 2581 C C . TRP A 1 327 ? 2.074 3.304 17.290 1.00 87.81 327 TRP A C 1
ATOM 2583 O O . TRP A 1 327 ? 2.847 4.169 17.707 1.00 87.81 327 TRP A O 1
ATOM 2593 N N . LEU A 1 328 ? 0.943 3.619 16.648 1.00 89.75 328 LEU A N 1
ATOM 2594 C CA . LEU A 1 328 ? 0.511 5.006 16.438 1.00 89.75 328 LEU A CA 1
ATOM 2595 C C . LEU A 1 328 ? 0.269 5.722 17.770 1.00 89.75 328 LEU A C 1
ATOM 2597 O O . LEU A 1 328 ? 0.701 6.862 17.928 1.00 89.75 328 LEU A O 1
ATOM 2601 N N . TRP A 1 329 ? -0.375 5.050 18.726 1.00 91.19 329 TRP A N 1
ATOM 2602 C CA . TRP A 1 329 ? -0.677 5.584 20.051 1.00 91.19 329 TRP A CA 1
ATOM 2603 C C . TRP A 1 329 ? 0.594 5.895 20.849 1.00 91.19 329 TRP A C 1
ATOM 2605 O O . TRP A 1 329 ? 0.723 6.991 21.391 1.00 91.19 329 TRP A O 1
ATOM 2615 N N . GLU A 1 330 ? 1.563 4.976 20.865 1.00 87.50 330 GLU A N 1
ATOM 2616 C CA . GLU A 1 330 ? 2.845 5.145 21.566 1.00 87.50 330 GLU A CA 1
ATOM 2617 C C . GLU A 1 330 ? 3.678 6.303 21.001 1.00 87.50 330 GLU A C 1
ATOM 2619 O O . GLU A 1 330 ? 4.373 6.997 21.742 1.00 87.50 330 GLU A O 1
ATOM 2624 N N . HIS A 1 331 ? 3.591 6.544 19.690 1.00 87.19 331 HIS A N 1
ATOM 2625 C CA . HIS A 1 331 ? 4.421 7.527 18.989 1.00 87.19 331 HIS A CA 1
ATOM 2626 C C . HIS A 1 331 ? 3.675 8.812 18.613 1.00 87.19 331 HIS A C 1
ATOM 2628 O O . HIS A 1 331 ? 4.234 9.671 17.923 1.00 87.19 331 HIS A O 1
ATOM 2634 N N . LYS A 1 332 ? 2.426 8.978 19.062 1.00 90.12 332 LYS A N 1
ATOM 2635 C CA . LYS A 1 332 ? 1.529 10.039 18.589 1.00 90.12 332 LYS A CA 1
ATOM 2636 C C . LYS A 1 332 ? 2.097 11.447 18.742 1.00 90.12 332 LYS A C 1
ATOM 2638 O O . LYS A 1 332 ? 1.958 12.256 17.829 1.00 90.12 332 LYS A O 1
ATOM 2643 N N . GLU A 1 333 ? 2.811 11.730 19.831 1.00 89.38 333 GLU A N 1
ATOM 2644 C CA . GLU A 1 333 ? 3.403 13.054 20.077 1.00 89.38 333 GLU A CA 1
ATOM 2645 C C . GLU A 1 333 ? 4.495 13.403 19.054 1.00 89.38 333 GLU A C 1
ATOM 2647 O O . GLU A 1 333 ? 4.616 14.552 18.634 1.00 89.38 333 GLU A O 1
ATOM 2652 N N . HIS A 1 334 ? 5.239 12.407 18.565 1.00 86.25 334 HIS A N 1
ATOM 2653 C CA . HIS A 1 334 ? 6.217 12.599 17.492 1.00 86.25 334 HIS A CA 1
ATOM 2654 C C . HIS A 1 334 ? 5.574 12.678 16.103 1.00 86.25 334 HIS A C 1
ATOM 2656 O O . HIS A 1 334 ? 6.151 13.265 15.186 1.00 86.25 334 HIS A O 1
ATOM 2662 N N . LEU A 1 335 ? 4.393 12.081 15.932 1.00 88.31 335 LEU A N 1
ATOM 2663 C CA . LEU A 1 335 ? 3.675 12.032 14.660 1.00 88.31 335 LEU A CA 1
ATOM 2664 C C . LEU A 1 335 ? 2.775 13.257 14.440 1.00 88.31 335 LEU A C 1
ATOM 2666 O O . LEU A 1 335 ? 2.623 13.677 13.296 1.00 88.31 335 LEU A O 1
ATOM 2670 N N . LYS A 1 336 ? 2.246 13.888 15.499 1.00 91.69 336 LYS A N 1
ATOM 2671 C CA . LYS A 1 336 ? 1.405 15.102 15.428 1.00 91.69 336 LYS A CA 1
ATOM 2672 C C . LYS A 1 336 ? 2.004 16.215 14.551 1.00 91.69 336 LYS A C 1
ATOM 2674 O O . LYS A 1 336 ? 1.309 16.681 13.644 1.00 91.69 336 LYS A O 1
ATOM 2679 N N . PRO A 1 337 ? 3.279 16.628 14.729 1.00 88.75 337 PRO A N 1
ATOM 2680 C CA . PRO A 1 337 ? 3.883 17.638 13.862 1.00 88.75 337 PRO A CA 1
ATOM 2681 C C . PRO A 1 337 ? 3.941 17.190 12.403 1.00 88.75 337 PRO A C 1
ATOM 2683 O O . PRO A 1 337 ? 3.717 17.999 11.505 1.00 88.75 337 PRO A O 1
ATOM 2686 N N . ARG A 1 338 ? 4.207 15.898 12.164 1.00 88.88 338 ARG A N 1
ATOM 2687 C CA . ARG A 1 338 ? 4.288 15.347 10.812 1.00 88.88 338 ARG A CA 1
ATOM 2688 C C . ARG A 1 338 ? 2.927 15.348 10.122 1.00 88.88 338 ARG A C 1
ATOM 2690 O O . ARG A 1 338 ? 2.868 15.794 8.985 1.00 88.88 338 ARG A O 1
ATOM 2697 N N . ILE A 1 339 ? 1.860 14.927 10.806 1.00 91.56 339 ILE A N 1
ATOM 2698 C CA . ILE A 1 339 ? 0.468 14.963 10.310 1.00 91.56 339 ILE A CA 1
ATOM 2699 C C . ILE A 1 339 ? 0.093 16.385 9.880 1.00 91.56 339 ILE A C 1
ATOM 2701 O O . ILE A 1 339 ? -0.379 16.593 8.763 1.00 91.56 339 ILE A O 1
ATOM 2705 N N . LYS A 1 340 ? 0.396 17.380 10.725 1.00 91.25 340 LYS A N 1
ATOM 2706 C CA . LYS A 1 340 ? 0.174 18.794 10.399 1.00 91.25 340 LYS A CA 1
ATOM 2707 C C . LYS A 1 340 ? 0.999 19.246 9.189 1.00 91.25 340 LYS A C 1
ATOM 2709 O O . LYS A 1 340 ? 0.483 19.957 8.335 1.00 91.25 340 LYS A O 1
ATOM 2714 N N . GLN A 1 341 ? 2.269 18.845 9.110 1.00 89.62 341 GLN A N 1
ATOM 2715 C CA . GLN A 1 341 ? 3.173 19.224 8.020 1.00 89.62 341 GLN A CA 1
ATOM 2716 C C . GLN A 1 341 ? 2.721 18.675 6.660 1.00 89.62 341 GLN A C 1
ATOM 2718 O O . GLN A 1 341 ? 2.818 19.386 5.665 1.00 89.62 341 GLN A O 1
ATOM 2723 N N . VAL A 1 342 ? 2.231 17.432 6.610 1.00 90.06 342 VAL A N 1
ATOM 2724 C CA . VAL A 1 342 ? 1.706 16.834 5.367 1.00 90.06 342 VAL A CA 1
ATOM 2725 C C . VAL A 1 342 ? 0.295 17.312 5.021 1.00 90.06 342 VAL A C 1
ATOM 2727 O O . VAL A 1 342 ? -0.232 16.929 3.982 1.00 90.06 342 VAL A O 1
ATOM 2730 N N . GLY A 1 343 ? -0.311 18.147 5.870 1.00 91.12 343 GLY A N 1
ATOM 2731 C CA . GLY A 1 343 ? -1.626 18.738 5.633 1.00 91.12 343 GLY A CA 1
ATOM 2732 C C . GLY A 1 343 ? -2.789 17.763 5.806 1.00 91.12 343 GLY A C 1
ATOM 2733 O O . GLY A 1 343 ? -3.849 17.985 5.229 1.00 91.12 343 GLY A O 1
ATOM 2734 N N . TRP A 1 344 ? -2.614 16.679 6.567 1.00 93.00 344 TRP A N 1
ATOM 2735 C CA . TRP A 1 344 ? -3.719 15.766 6.853 1.00 93.00 344 TRP A CA 1
ATOM 2736 C C . TRP A 1 344 ? -4.655 16.386 7.891 1.00 93.00 344 TRP A C 1
ATOM 2738 O O . TRP A 1 344 ? -4.246 16.672 9.016 1.00 93.00 344 TRP A O 1
ATOM 2748 N N . ASP A 1 345 ? -5.922 16.558 7.520 1.00 92.38 345 ASP A N 1
ATOM 2749 C CA . ASP A 1 345 ? -6.983 17.048 8.406 1.00 92.38 345 ASP A CA 1
ATOM 2750 C C . ASP A 1 345 ? -7.532 15.907 9.282 1.00 92.38 345 ASP A C 1
ATOM 2752 O O . ASP A 1 345 ? -8.676 15.475 9.148 1.00 92.38 345 ASP A O 1
ATOM 2756 N N . VAL A 1 346 ? -6.661 15.349 10.129 1.00 95.00 346 VAL A N 1
ATOM 2757 C CA . VAL A 1 346 ? -6.976 14.238 11.036 1.00 95.00 346 VAL A CA 1
ATOM 2758 C C . VAL A 1 346 ? -6.326 14.420 12.405 1.00 95.00 346 VAL A C 1
ATOM 2760 O O . VAL A 1 346 ? -5.248 14.997 12.548 1.00 95.00 346 VAL A O 1
ATOM 2763 N N . SER A 1 347 ? -6.967 13.863 13.424 1.00 92.75 347 SER A N 1
ATOM 2764 C CA . SER A 1 347 ? -6.482 13.747 14.788 1.00 92.75 347 SER A CA 1
ATOM 2765 C C . SER A 1 347 ? -5.977 12.333 15.039 1.00 92.75 347 SER A C 1
ATOM 2767 O O . SER A 1 347 ? -6.708 11.359 14.875 1.00 92.75 347 SER A O 1
ATOM 2769 N N . ILE A 1 348 ? -4.732 12.226 15.500 1.00 92.88 348 ILE A N 1
ATOM 2770 C CA . ILE A 1 348 ? -4.154 10.969 15.994 1.00 92.88 348 ILE A CA 1
ATOM 2771 C C . ILE A 1 348 ? -4.548 10.668 17.450 1.00 92.88 348 ILE A C 1
ATOM 2773 O O . ILE A 1 348 ? -4.273 9.583 17.948 1.00 92.88 348 ILE A O 1
ATOM 2777 N N . ASP A 1 349 ? -5.190 11.608 18.153 1.00 91.44 349 ASP A N 1
ATOM 2778 C CA . ASP A 1 349 ? -5.702 11.353 19.508 1.00 91.44 349 ASP A CA 1
ATOM 2779 C C . ASP A 1 349 ? -6.995 10.519 19.492 1.00 91.44 349 ASP A C 1
ATOM 2781 O O . ASP A 1 349 ? -7.335 9.901 20.500 1.00 91.44 349 ASP A O 1
ATOM 2785 N N . ASN A 1 350 ? -7.667 10.458 18.337 1.00 87.75 350 ASN A N 1
ATOM 2786 C CA . ASN A 1 350 ? -8.802 9.582 18.073 1.00 87.75 350 ASN A CA 1
ATOM 2787 C C . ASN A 1 350 ? -8.394 8.589 16.983 1.00 87.75 350 ASN A C 1
ATOM 2789 O O . ASN A 1 350 ? -8.278 8.954 15.813 1.00 87.75 350 ASN A O 1
ATOM 2793 N N . LEU A 1 351 ? -8.140 7.342 17.373 1.00 95.31 351 LEU A N 1
ATOM 2794 C CA . LEU A 1 351 ? -7.722 6.298 16.445 1.00 95.31 351 LEU A CA 1
ATOM 2795 C C . LEU A 1 351 ? -8.914 5.438 16.040 1.00 95.31 351 LEU A C 1
ATOM 2797 O O . LEU A 1 351 ? -9.757 5.077 16.863 1.00 95.31 351 LEU A O 1
ATOM 2801 N N . LYS A 1 352 ? -8.958 5.057 14.767 1.00 96.19 352 LYS A N 1
ATOM 2802 C CA . LYS A 1 352 ? -9.938 4.107 14.245 1.00 96.19 352 LYS A CA 1
ATOM 2803 C C . LYS A 1 352 ? -9.225 2.941 13.580 1.00 96.19 352 LYS A C 1
ATOM 2805 O O . LYS A 1 352 ? -8.268 3.145 12.845 1.00 96.19 352 LYS A O 1
ATOM 2810 N N . LEU A 1 353 ? -9.714 1.733 13.799 1.00 96.44 353 LEU A N 1
ATOM 2811 C CA . LEU A 1 353 ? -9.343 0.544 13.050 1.00 96.44 353 LEU A CA 1
ATOM 2812 C C . LEU A 1 353 ? -10.548 0.108 12.222 1.00 96.44 353 LEU A C 1
ATOM 2814 O O . LEU A 1 353 ? -11.642 -0.052 12.751 1.00 96.44 353 LEU A O 1
ATOM 2818 N N . SER A 1 354 ? -10.371 -0.068 10.920 1.00 95.75 354 SER A N 1
ATOM 2819 C CA . SER A 1 354 ? -11.393 -0.631 10.035 1.00 95.75 354 SER A CA 1
ATOM 2820 C C . SER A 1 354 ? -10.860 -1.914 9.418 1.00 95.75 354 SER A C 1
ATOM 2822 O O . SER A 1 354 ? -9.883 -1.874 8.673 1.00 95.75 354 SER A O 1
ATOM 2824 N N . ILE A 1 355 ? -11.497 -3.040 9.729 1.00 94.44 355 ILE A N 1
ATOM 2825 C CA . ILE A 1 355 ? -11.222 -4.319 9.075 1.00 94.44 355 ILE A CA 1
ATOM 2826 C C . ILE A 1 355 ? -12.181 -4.448 7.899 1.00 94.44 355 ILE A C 1
ATOM 2828 O O . ILE A 1 355 ? -13.393 -4.512 8.101 1.00 94.44 355 ILE A O 1
ATOM 2832 N N . ILE A 1 356 ? -11.651 -4.469 6.678 1.00 94.25 356 ILE A N 1
ATOM 2833 C CA . ILE A 1 356 ? -12.446 -4.595 5.453 1.00 94.25 356 ILE A CA 1
ATOM 2834 C C . ILE A 1 356 ? -12.240 -5.990 4.873 1.00 94.25 356 ILE A C 1
ATOM 2836 O O . ILE A 1 356 ? -11.117 -6.352 4.520 1.00 94.25 356 ILE A O 1
ATOM 2840 N N . ALA A 1 357 ? -13.314 -6.770 4.760 1.00 90.94 357 ALA A N 1
ATOM 2841 C CA . ALA A 1 357 ? -13.256 -8.124 4.213 1.00 90.94 357 ALA A CA 1
ATOM 2842 C C . ALA A 1 357 ? -14.587 -8.553 3.563 1.00 90.94 357 ALA A C 1
ATOM 2844 O O . ALA A 1 357 ? -15.639 -7.986 3.865 1.00 90.94 357 ALA A O 1
ATOM 2845 N N . PRO A 1 358 ? -14.583 -9.559 2.671 1.00 85.75 358 PRO A N 1
ATOM 2846 C CA . PRO A 1 358 ? -15.810 -10.182 2.175 1.00 85.75 358 PRO A CA 1
ATOM 2847 C C . PRO A 1 358 ? -16.660 -10.812 3.297 1.00 85.75 358 PRO A C 1
ATOM 2849 O O . PRO A 1 358 ? -16.141 -11.407 4.237 1.00 85.75 358 PRO A O 1
ATOM 2852 N N . ASP A 1 359 ? -17.985 -10.709 3.167 1.00 69.69 359 ASP A N 1
ATOM 2853 C CA . ASP A 1 359 ? -18.983 -10.888 4.244 1.00 69.69 359 ASP A CA 1
ATOM 2854 C C . ASP A 1 359 ? -18.999 -12.252 4.979 1.00 69.69 359 ASP A C 1
ATOM 2856 O O . ASP A 1 359 ? -19.488 -12.333 6.106 1.00 69.69 359 ASP A O 1
ATOM 2860 N N . VAL A 1 360 ? -18.472 -13.331 4.382 1.00 61.31 360 VAL A N 1
ATOM 2861 C CA . VAL A 1 360 ? -18.571 -14.700 4.947 1.00 61.31 360 VAL A CA 1
ATOM 2862 C C . VAL A 1 360 ? -17.923 -14.862 6.325 1.00 61.31 360 VAL A C 1
ATOM 2864 O O . VAL A 1 360 ? -18.355 -15.721 7.091 1.00 61.31 360 VAL A O 1
ATOM 2867 N N . ASP A 1 361 ? -16.948 -14.019 6.665 1.00 60.41 361 ASP A N 1
ATOM 2868 C CA . ASP A 1 361 ? -16.123 -14.183 7.868 1.00 60.41 361 ASP A CA 1
ATOM 2869 C C . ASP A 1 361 ? -16.508 -13.217 9.014 1.00 60.41 361 ASP A C 1
ATOM 2871 O O . ASP A 1 361 ? -16.055 -13.375 10.146 1.00 60.41 361 ASP A O 1
ATOM 2875 N N . ILE A 1 362 ? -17.373 -12.225 8.756 1.00 70.00 362 ILE A N 1
ATOM 2876 C CA . ILE A 1 362 ? -17.640 -11.114 9.691 1.00 70.00 362 ILE A CA 1
ATOM 2877 C C . ILE A 1 362 ? -18.847 -11.380 10.607 1.00 70.00 362 ILE A C 1
ATOM 2879 O O . ILE A 1 362 ? -18.867 -10.943 11.756 1.00 70.00 362 ILE A O 1
ATOM 2883 N N . GLN A 1 363 ? -19.860 -12.113 10.136 1.00 63.72 363 GLN A N 1
ATOM 2884 C CA . GLN A 1 363 ? -21.176 -12.160 10.797 1.00 63.72 363 GLN A CA 1
ATOM 2885 C C . GLN A 1 363 ? -21.211 -12.916 12.136 1.00 63.72 363 GLN A C 1
ATOM 2887 O O . GLN A 1 363 ? -22.160 -12.746 12.895 1.00 63.72 363 GLN A O 1
ATOM 2892 N N . ASN A 1 364 ? -20.186 -13.719 12.437 1.00 65.62 364 ASN A N 1
ATOM 2893 C CA . ASN A 1 364 ? -20.106 -14.535 13.655 1.00 65.62 364 ASN A CA 1
ATOM 2894 C C . ASN A 1 364 ? -18.867 -14.224 14.507 1.00 65.62 364 ASN A C 1
ATOM 2896 O O . ASN A 1 364 ? -18.544 -14.976 15.427 1.00 65.62 364 ASN A O 1
ATOM 2900 N N . PHE A 1 365 ? -18.141 -13.153 14.188 1.00 78.25 365 PHE A N 1
ATOM 2901 C CA . PHE A 1 365 ? -16.938 -12.799 14.922 1.00 78.25 365 PHE A CA 1
ATOM 2902 C C . PHE A 1 365 ? -17.280 -12.170 16.279 1.00 78.25 365 PHE A C 1
ATOM 2904 O O . PHE A 1 365 ? -18.094 -11.251 16.370 1.00 78.25 365 PHE A O 1
ATOM 2911 N N . SER A 1 366 ? -16.604 -12.633 17.331 1.00 78.88 366 SER A N 1
ATOM 2912 C CA . SER A 1 366 ? -16.637 -12.027 18.661 1.00 78.88 366 SER A CA 1
ATOM 2913 C C . SER A 1 366 ? -15.228 -11.648 19.097 1.00 78.88 366 SER A C 1
ATOM 2915 O O . SER A 1 366 ? -14.332 -12.493 19.074 1.00 78.88 366 SER A O 1
ATOM 2917 N N . LEU A 1 367 ? -15.055 -10.410 19.558 1.00 83.44 367 LEU A N 1
ATOM 2918 C CA . LEU A 1 367 ? -13.797 -9.935 20.129 1.00 83.44 367 LEU A CA 1
ATOM 2919 C C . LEU A 1 367 ? -13.398 -10.736 21.369 1.00 83.44 367 LEU A C 1
ATOM 2921 O O . LEU A 1 367 ? -14.190 -10.892 22.305 1.00 83.44 367 LEU A O 1
ATOM 2925 N N . ASP A 1 368 ? -12.142 -11.168 21.406 1.00 86.25 368 ASP A N 1
ATOM 2926 C CA . ASP A 1 368 ? -11.534 -11.733 22.601 1.00 86.25 368 ASP A CA 1
ATOM 2927 C C . ASP A 1 368 ? -11.257 -10.647 23.663 1.00 86.25 368 ASP A C 1
ATOM 2929 O O . ASP A 1 368 ? -11.244 -9.443 23.390 1.00 86.25 368 ASP A O 1
ATOM 2933 N N . ALA A 1 369 ? -11.044 -11.076 24.908 1.00 86.06 369 ALA A N 1
ATOM 2934 C CA . ALA A 1 369 ? -10.862 -10.166 26.038 1.00 86.06 369 ALA A CA 1
ATOM 2935 C C . ALA A 1 369 ? -9.607 -9.279 25.922 1.00 86.06 369 ALA A C 1
ATOM 2937 O O . ALA A 1 369 ? -9.638 -8.142 26.390 1.00 86.06 369 ALA A O 1
ATOM 2938 N N . ILE A 1 370 ? -8.535 -9.773 25.291 1.00 87.12 370 ILE A N 1
ATOM 2939 C CA . ILE A 1 370 ? -7.274 -9.035 25.131 1.00 87.12 370 ILE A CA 1
ATOM 2940 C C . ILE A 1 370 ? -7.488 -7.899 24.133 1.00 87.12 370 ILE A C 1
ATOM 2942 O O . ILE A 1 370 ? -7.168 -6.748 24.432 1.00 87.12 370 ILE A O 1
ATOM 2946 N N . SER A 1 371 ? -8.113 -8.196 22.991 1.00 87.88 371 SER A N 1
ATOM 2947 C CA . SER A 1 371 ? -8.467 -7.184 21.994 1.00 87.88 371 SER A CA 1
ATOM 2948 C C . SER A 1 371 ? -9.360 -6.092 22.598 1.00 87.88 371 SER A C 1
ATOM 2950 O O . SER A 1 371 ? -9.100 -4.908 22.399 1.00 87.88 371 SER A O 1
ATOM 2952 N N . LYS A 1 372 ? -10.356 -6.448 23.424 1.00 90.12 372 LYS A N 1
ATOM 2953 C CA . LYS A 1 372 ? -11.200 -5.458 24.128 1.00 90.12 372 LYS A CA 1
ATOM 2954 C C . LYS A 1 372 ? -10.411 -4.560 25.078 1.00 90.12 372 LYS A C 1
ATOM 2956 O O . LYS A 1 372 ? -10.690 -3.365 25.181 1.00 90.12 372 LYS A O 1
ATOM 2961 N N . GLU A 1 373 ? -9.443 -5.116 25.800 1.00 89.19 373 GLU A N 1
ATOM 2962 C CA . GLU A 1 373 ? -8.579 -4.336 26.688 1.00 89.19 373 GLU A CA 1
ATOM 2963 C C . GLU A 1 373 ? -7.708 -3.355 25.893 1.00 89.19 373 GLU A C 1
ATOM 2965 O O . GLU A 1 373 ? -7.610 -2.183 26.262 1.00 89.19 373 GLU A O 1
ATOM 2970 N N . GLN A 1 374 ? -7.140 -3.795 24.768 1.00 90.56 374 GLN A N 1
ATOM 2971 C CA . GLN A 1 374 ? -6.350 -2.951 23.871 1.00 90.56 374 GLN A CA 1
ATOM 2972 C C . GLN A 1 374 ? -7.180 -1.810 23.268 1.00 90.56 374 GLN A C 1
ATOM 2974 O O . GLN A 1 374 ? -6.749 -0.658 23.310 1.00 90.56 374 GLN A O 1
ATOM 2979 N N . ILE A 1 375 ? -8.390 -2.100 22.781 1.00 92.50 375 ILE A N 1
ATOM 2980 C CA . ILE A 1 375 ? -9.343 -1.103 22.261 1.00 92.50 375 ILE A CA 1
ATOM 2981 C C . ILE A 1 375 ? -9.572 0.010 23.291 1.00 92.50 375 ILE A C 1
ATOM 2983 O O . ILE A 1 375 ? -9.415 1.194 22.980 1.00 92.50 375 ILE A O 1
ATOM 2987 N N . LYS A 1 376 ? -9.848 -0.368 24.547 1.00 91.62 376 LYS A N 1
ATOM 2988 C CA . LYS A 1 376 ? -10.035 0.580 25.657 1.00 91.62 376 LYS A CA 1
ATOM 2989 C C . LYS A 1 376 ? -8.761 1.353 25.979 1.00 91.62 376 LYS A C 1
ATOM 2991 O O . LYS A 1 376 ? -8.808 2.573 26.111 1.00 91.62 376 LYS A O 1
ATOM 2996 N N . LYS A 1 377 ? -7.622 0.663 26.087 1.00 91.31 377 LYS A N 1
ATOM 2997 C CA . LYS A 1 377 ? -6.316 1.266 26.394 1.00 91.31 377 LYS A CA 1
ATOM 2998 C C . LYS A 1 377 ? -5.935 2.343 25.377 1.00 91.31 377 LYS A C 1
ATOM 3000 O O . LYS A 1 377 ? -5.447 3.403 25.763 1.00 91.31 377 LYS A O 1
ATOM 3005 N N . TYR A 1 378 ? -6.150 2.072 24.093 1.00 91.00 378 TYR A N 1
ATOM 3006 C CA . TYR A 1 378 ? -5.770 2.973 23.008 1.00 91.00 378 TYR A CA 1
ATOM 3007 C C . TYR A 1 378 ? -6.840 4.013 22.668 1.00 91.00 378 TYR A C 1
ATOM 3009 O O . TYR A 1 378 ? -6.588 4.859 21.812 1.00 91.00 378 TYR A O 1
ATOM 3017 N N . ASN A 1 379 ? -8.004 3.975 23.333 1.00 89.12 379 ASN A N 1
ATOM 3018 C CA . ASN A 1 379 ? -9.179 4.779 22.986 1.00 89.12 379 ASN A CA 1
ATOM 3019 C C . ASN A 1 379 ? -9.497 4.688 21.480 1.00 89.12 379 ASN A C 1
ATOM 3021 O O . ASN A 1 379 ? -9.647 5.697 20.787 1.00 89.12 379 ASN A O 1
ATOM 3025 N N . CYS A 1 380 ? -9.502 3.460 20.961 1.00 93.50 380 CYS A N 1
ATOM 3026 C CA . CYS A 1 380 ? -9.660 3.183 19.541 1.00 93.50 380 CYS A CA 1
ATOM 3027 C C . CYS A 1 380 ? -11.083 2.713 19.236 1.00 93.50 380 CYS A C 1
ATOM 3029 O O . CYS A 1 380 ? -11.626 1.893 19.966 1.00 93.50 380 CYS A O 1
ATOM 3031 N N . LYS A 1 381 ? -11.672 3.192 18.138 1.00 94.06 381 LYS A N 1
ATOM 3032 C CA . LYS A 1 381 ? -12.905 2.616 17.578 1.00 94.06 381 LYS A CA 1
ATOM 3033 C C . LYS A 1 381 ? -12.559 1.515 16.593 1.00 94.06 381 LYS A C 1
ATOM 3035 O O . LYS A 1 381 ? -11.736 1.750 15.710 1.00 94.06 381 LYS A O 1
ATOM 3040 N N . VAL A 1 382 ? -13.203 0.357 16.688 1.00 94.06 382 VAL A N 1
ATOM 3041 C CA . VAL A 1 382 ? -12.998 -0.735 15.730 1.00 94.06 382 VAL A CA 1
ATOM 3042 C C . VAL A 1 382 ? -14.275 -0.978 14.942 1.00 94.06 382 VAL A C 1
ATOM 3044 O O . VAL A 1 382 ? -15.335 -1.197 15.519 1.00 94.06 382 VAL A O 1
ATOM 3047 N N . ASN A 1 383 ? -14.166 -0.959 13.617 1.00 93.38 383 ASN A N 1
ATOM 3048 C CA . ASN A 1 383 ? -15.257 -1.241 12.696 1.00 93.38 383 ASN A CA 1
ATOM 3049 C C . ASN A 1 383 ? -14.949 -2.496 11.884 1.00 93.38 383 ASN A C 1
ATOM 3051 O O . ASN A 1 383 ? -13.854 -2.635 11.333 1.00 93.38 383 ASN A O 1
ATOM 3055 N N . LEU A 1 384 ? -15.947 -3.365 11.747 1.00 92.94 384 LEU A N 1
ATOM 3056 C CA . LEU A 1 384 ? -15.945 -4.435 10.757 1.00 92.94 384 LEU A CA 1
ATOM 3057 C C . LEU A 1 384 ? -16.778 -3.991 9.560 1.00 92.94 384 LEU A C 1
ATOM 3059 O O . LEU A 1 384 ? -17.939 -3.600 9.704 1.00 92.94 384 LEU A O 1
ATOM 3063 N N . VAL A 1 385 ? -16.166 -4.032 8.382 1.00 92.94 385 VAL A N 1
ATOM 3064 C CA . VAL A 1 385 ? -16.756 -3.576 7.127 1.00 92.94 385 VAL A CA 1
ATOM 3065 C C . VAL A 1 385 ? -16.829 -4.762 6.172 1.00 92.94 385 VAL A C 1
ATOM 3067 O O . VAL A 1 385 ? -15.815 -5.205 5.629 1.00 92.94 385 VAL A O 1
ATOM 3070 N N . SER A 1 386 ? -18.041 -5.272 5.968 1.00 91.75 386 SER A N 1
ATOM 3071 C CA . SER A 1 386 ? -18.312 -6.313 4.982 1.00 91.75 386 SER A CA 1
ATOM 3072 C C . SER A 1 386 ? -18.455 -5.692 3.597 1.00 91.75 386 SER A C 1
ATOM 3074 O O . SER A 1 386 ? -19.177 -4.704 3.426 1.00 91.75 386 SER A O 1
ATOM 3076 N N . ILE A 1 387 ? -17.826 -6.311 2.601 1.00 91.88 387 ILE A N 1
ATOM 3077 C CA . ILE A 1 387 ? -18.010 -5.986 1.181 1.00 91.88 387 ILE A CA 1
ATOM 3078 C C . ILE A 1 387 ? -18.667 -7.144 0.418 1.00 91.88 387 ILE A C 1
ATOM 3080 O O . ILE A 1 387 ? -18.697 -8.288 0.886 1.00 91.88 387 ILE A O 1
ATOM 3084 N N . ASN A 1 388 ? -19.205 -6.844 -0.764 1.00 90.50 388 ASN A N 1
ATOM 3085 C CA . ASN A 1 388 ? -19.798 -7.826 -1.675 1.00 90.50 388 ASN A CA 1
ATOM 3086 C C . ASN A 1 388 ? -18.804 -8.938 -2.059 1.00 90.50 388 ASN A C 1
ATOM 3088 O O . ASN A 1 388 ? -17.622 -8.687 -2.270 1.00 90.50 388 ASN A O 1
ATOM 3092 N N . GLN A 1 389 ? -19.286 -10.179 -2.173 1.00 87.00 389 GLN A N 1
ATOM 3093 C CA . GLN A 1 389 ? -18.448 -11.360 -2.452 1.00 87.00 389 GLN A CA 1
ATOM 3094 C C . GLN A 1 389 ? -17.959 -11.438 -3.907 1.00 87.00 389 GLN A C 1
ATOM 3096 O O . GLN A 1 389 ? -16.955 -12.083 -4.200 1.00 87.00 389 GLN A O 1
ATOM 3101 N N . ASP A 1 390 ? -18.669 -10.796 -4.829 1.00 88.00 390 ASP A N 1
ATOM 3102 C CA . ASP A 1 390 ? -18.413 -10.814 -6.269 1.00 88.00 390 ASP A CA 1
ATOM 3103 C C . ASP A 1 390 ? -17.520 -9.652 -6.738 1.00 88.00 390 ASP A C 1
ATOM 3105 O O . ASP A 1 390 ? -17.377 -9.426 -7.943 1.00 88.00 390 ASP A O 1
ATOM 3109 N N . TRP A 1 391 ? -16.859 -8.948 -5.808 1.00 89.00 391 TRP A N 1
ATOM 3110 C CA . TRP A 1 391 ? -15.981 -7.811 -6.112 1.00 89.00 391 TRP A CA 1
ATOM 3111 C C . TRP A 1 391 ? -14.890 -8.152 -7.135 1.00 89.00 391 TRP A C 1
ATOM 3113 O O . TRP A 1 391 ? -14.520 -7.315 -7.953 1.00 89.00 391 TRP A O 1
ATOM 3123 N N . VAL A 1 392 ? -14.414 -9.402 -7.139 1.00 88.19 392 VAL A N 1
ATOM 3124 C CA . VAL A 1 392 ? -13.434 -9.916 -8.108 1.00 88.19 392 VAL A CA 1
ATOM 3125 C C . VAL A 1 392 ? -13.985 -9.940 -9.535 1.00 88.19 392 VAL A C 1
ATOM 3127 O O . VAL A 1 392 ? -13.244 -9.696 -10.481 1.00 88.19 392 VAL A O 1
ATOM 3130 N N . GLN A 1 393 ? -15.262 -10.289 -9.706 1.00 85.38 393 GLN A N 1
ATOM 3131 C CA . GLN A 1 393 ? -15.875 -10.475 -11.025 1.00 85.38 393 GLN A CA 1
ATOM 3132 C C . GLN A 1 393 ? -16.228 -9.135 -11.663 1.00 85.38 393 GLN A C 1
ATOM 3134 O O . GLN A 1 393 ? -15.998 -8.939 -12.853 1.00 85.38 393 GLN A O 1
ATOM 3139 N N . ASN A 1 394 ? -16.757 -8.221 -10.851 1.00 84.19 394 ASN A N 1
ATOM 3140 C CA . ASN A 1 394 ? -17.249 -6.927 -11.312 1.00 84.19 394 ASN A CA 1
ATOM 3141 C C . ASN A 1 394 ? -16.208 -5.808 -11.182 1.00 84.19 394 ASN A C 1
ATOM 3143 O O . ASN A 1 394 ? -16.479 -4.685 -11.594 1.00 84.19 394 ASN A O 1
ATOM 3147 N N . GLU A 1 395 ? -15.052 -6.101 -10.574 1.00 88.19 395 GLU A N 1
ATOM 3148 C CA . GLU A 1 395 ? -14.033 -5.120 -10.170 1.00 88.19 395 GLU A CA 1
ATOM 3149 C C . GLU A 1 395 ? -14.632 -3.921 -9.420 1.00 88.19 395 GLU A C 1
ATOM 3151 O O . GLU A 1 395 ? -14.170 -2.789 -9.535 1.00 88.19 395 GLU A O 1
ATOM 3156 N N . ASN A 1 396 ? -15.689 -4.186 -8.652 1.00 89.19 396 ASN A N 1
ATOM 3157 C CA . ASN A 1 396 ? -16.482 -3.180 -7.973 1.00 89.19 396 ASN A CA 1
ATOM 3158 C C . ASN A 1 396 ? -16.690 -3.576 -6.516 1.00 89.19 396 ASN A C 1
ATOM 3160 O O . ASN A 1 396 ? -17.020 -4.726 -6.214 1.00 89.19 396 ASN A O 1
ATOM 3164 N N . ILE A 1 397 ? -16.530 -2.601 -5.631 1.00 91.44 397 ILE A N 1
ATOM 3165 C CA . ILE A 1 397 ? -16.678 -2.778 -4.195 1.00 91.44 397 ILE A CA 1
ATOM 3166 C C . ILE A 1 397 ? -17.916 -2.019 -3.752 1.00 91.44 397 ILE A C 1
ATOM 3168 O O . ILE A 1 397 ? -18.058 -0.828 -4.001 1.00 91.44 397 ILE A O 1
ATOM 3172 N N . SER A 1 398 ? -18.785 -2.708 -3.030 1.00 91.94 398 SER A N 1
ATOM 3173 C CA . SER A 1 398 ? -19.907 -2.119 -2.316 1.00 91.94 398 SER A CA 1
ATOM 3174 C C . SER A 1 398 ? -19.884 -2.597 -0.874 1.00 91.94 398 SER A C 1
ATOM 3176 O O . SER A 1 398 ? -19.764 -3.800 -0.622 1.00 91.94 398 SER A O 1
ATOM 3178 N N . VAL A 1 399 ? -20.033 -1.666 0.065 1.00 93.06 399 VAL A N 1
ATOM 3179 C CA . VAL A 1 399 ? -20.185 -1.990 1.484 1.00 93.06 399 VAL A CA 1
ATOM 3180 C C . VAL A 1 399 ? -21.557 -2.618 1.694 1.00 93.06 399 VAL A C 1
ATOM 3182 O O . VAL A 1 399 ? -22.580 -2.001 1.408 1.00 93.06 399 VAL A O 1
ATOM 3185 N N . THR A 1 400 ? -21.583 -3.845 2.205 1.00 91.62 400 THR A N 1
ATOM 3186 C CA . THR A 1 400 ? -22.825 -4.548 2.550 1.00 91.62 400 THR A CA 1
ATOM 3187 C C . THR A 1 400 ? -23.184 -4.360 4.017 1.00 91.62 400 THR A C 1
ATOM 3189 O O . THR A 1 400 ? -24.365 -4.284 4.354 1.00 91.62 400 THR A O 1
ATOM 3192 N N . ARG A 1 401 ? -22.181 -4.266 4.900 1.00 89.69 401 ARG A N 1
ATOM 3193 C CA . ARG A 1 401 ? -22.350 -3.993 6.334 1.00 89.69 401 ARG A CA 1
ATOM 3194 C C . ARG A 1 401 ? -21.178 -3.177 6.856 1.00 89.69 401 ARG A C 1
ATOM 3196 O O . ARG A 1 401 ? -20.049 -3.356 6.417 1.00 89.69 401 ARG A O 1
ATOM 3203 N N . ASN A 1 402 ? -21.446 -2.316 7.825 1.00 91.56 402 ASN A N 1
ATOM 3204 C CA . ASN A 1 402 ? -20.429 -1.584 8.569 1.00 91.56 402 ASN A CA 1
ATOM 3205 C C . ASN A 1 402 ? -20.938 -1.423 9.997 1.00 91.56 402 ASN A C 1
ATOM 3207 O O . ASN A 1 402 ? -21.953 -0.757 10.208 1.00 91.56 402 ASN A O 1
ATOM 3211 N N . PHE A 1 403 ? -20.277 -2.064 10.955 1.00 88.12 403 PHE A N 1
ATOM 3212 C CA . PHE A 1 403 ? -20.663 -1.970 12.357 1.00 88.12 403 PHE A CA 1
ATOM 3213 C C . PHE A 1 403 ? -19.446 -1.810 13.260 1.00 88.12 403 PHE A C 1
ATOM 3215 O O . PHE A 1 403 ? -18.380 -2.377 13.016 1.00 88.12 403 PHE A O 1
ATOM 3222 N N . GLU A 1 404 ? -19.623 -0.984 14.286 1.00 89.56 404 GLU A N 1
ATOM 3223 C CA . GLU A 1 404 ? -18.663 -0.807 15.372 1.00 89.56 404 GLU A CA 1
ATOM 3224 C C . GLU A 1 404 ? -18.752 -2.023 16.305 1.00 89.56 404 GLU A C 1
ATOM 3226 O O . GLU A 1 404 ? -19.837 -2.575 16.509 1.00 89.56 404 GLU A O 1
ATOM 3231 N N . ILE A 1 405 ? -17.608 -2.470 16.818 1.00 85.94 405 ILE A N 1
ATOM 3232 C CA . ILE A 1 405 ? -17.516 -3.571 17.780 1.00 85.94 405 ILE A CA 1
ATOM 3233 C C . ILE A 1 405 ? -16.954 -3.057 19.111 1.00 85.94 405 ILE A C 1
ATOM 3235 O O . ILE A 1 405 ? -15.958 -2.334 19.120 1.00 85.94 405 ILE A O 1
ATOM 3239 N N . ASP A 1 406 ? -17.595 -3.468 20.212 1.00 70.12 406 ASP A N 1
ATOM 3240 C CA . ASP A 1 406 ? -17.329 -3.008 21.589 1.00 70.12 406 ASP A CA 1
ATOM 3241 C C . ASP A 1 406 ? -16.661 -4.059 22.504 1.00 70.12 406 ASP A C 1
ATOM 3243 O O . ASP A 1 406 ? -17.032 -5.267 22.478 1.00 70.12 406 ASP A O 1
#